Protein AF-A0A7C5A2R0-F1 (afdb_monomer_lite)

pLDDT: mean 75.18, std 22.41, range [26.39, 98.88]

Radius of gyration: 30.84 Å; chains: 1; bounding box: 104×94×60 Å

Structure (mmCIF, N/CA/C/O backbone):
data_AF-A0A7C5A2R0-F1
#
_entry.id   AF-A0A7C5A2R0-F1
#
loop_
_atom_site.group_PDB
_atom_site.id
_atom_site.type_symbol
_atom_site.label_atom_id
_atom_site.label_alt_id
_atom_site.label_comp_id
_atom_site.label_asym_id
_atom_site.label_entity_id
_atom_site.label_seq_id
_atom_site.pdbx_PDB_ins_code
_atom_site.Cartn_x
_atom_site.Cartn_y
_atom_site.Cartn_z
_atom_site.occupancy
_atom_site.B_iso_or_equiv
_atom_site.auth_seq_id
_atom_site.auth_comp_id
_atom_site.auth_asym_id
_atom_site.auth_atom_id
_atom_site.pdbx_PDB_model_num
ATOM 1 N N . MET A 1 1 ? 60.603 33.915 17.787 1.00 39.22 1 MET A N 1
ATOM 2 C CA . MET A 1 1 ? 59.992 34.072 16.448 1.00 39.22 1 MET A CA 1
ATOM 3 C C . MET A 1 1 ? 58.677 33.288 16.448 1.00 39.22 1 MET A C 1
ATOM 5 O O . MET A 1 1 ? 58.732 32.096 16.683 1.00 39.22 1 MET A O 1
ATOM 9 N N . THR A 1 2 ? 57.494 33.911 16.566 1.00 34.97 2 THR A N 1
ATOM 10 C CA . THR A 1 2 ? 56.668 34.499 15.471 1.00 34.97 2 THR A CA 1
ATOM 11 C C . THR A 1 2 ? 56.291 33.473 14.388 1.00 34.97 2 THR A C 1
ATOM 13 O O . THR A 1 2 ? 57.200 32.934 13.777 1.00 34.97 2 THR A O 1
ATOM 16 N N . ARG A 1 3 ? 55.015 33.199 14.054 1.00 33.19 3 ARG A N 1
ATOM 17 C CA . ARG A 1 3 ? 53.725 33.874 14.359 1.00 33.19 3 ARG A CA 1
ATOM 18 C C . ARG A 1 3 ? 52.547 32.871 14.340 1.00 33.19 3 ARG A C 1
ATOM 20 O O . ARG A 1 3 ? 52.558 31.932 13.556 1.00 33.19 3 ARG A O 1
ATOM 27 N N . HIS A 1 4 ? 51.494 33.143 15.119 1.00 40.38 4 HIS A N 1
ATOM 28 C CA . HIS A 1 4 ? 50.151 32.576 14.900 1.00 40.38 4 HIS A CA 1
ATOM 29 C C . HIS A 1 4 ? 49.466 33.206 13.677 1.00 40.38 4 HIS A C 1
ATOM 31 O O . HIS A 1 4 ? 49.729 34.372 13.379 1.00 40.38 4 HIS A O 1
ATOM 37 N N . LEU A 1 5 ? 48.453 32.531 13.116 1.00 34.12 5 LEU A N 1
ATOM 38 C CA . LEU A 1 5 ? 47.304 33.221 12.519 1.00 34.12 5 LEU A CA 1
ATOM 39 C C . LEU A 1 5 ? 45.989 32.451 12.761 1.00 34.12 5 LEU A C 1
ATOM 41 O O . LEU A 1 5 ? 45.818 31.326 12.307 1.00 34.12 5 LEU A O 1
ATOM 45 N N . LYS A 1 6 ? 45.057 33.083 13.486 1.00 36.78 6 LYS A N 1
ATOM 46 C CA . LYS A 1 6 ? 43.624 32.744 13.497 1.00 36.78 6 LYS A CA 1
ATOM 47 C C . LYS A 1 6 ? 42.928 33.729 12.561 1.00 36.78 6 LYS A C 1
ATOM 49 O O . LYS A 1 6 ? 43.135 34.931 12.726 1.00 36.78 6 LYS A O 1
ATOM 54 N N . THR A 1 7 ? 42.064 33.268 11.663 1.00 34.50 7 THR A N 1
ATOM 55 C CA . THR A 1 7 ? 41.278 34.170 10.804 1.00 34.50 7 THR A CA 1
ATOM 56 C C . THR A 1 7 ? 39.898 34.410 11.417 1.00 34.50 7 THR A C 1
ATOM 58 O O . THR A 1 7 ? 39.175 33.468 11.732 1.00 34.50 7 THR A O 1
ATOM 61 N N . ARG A 1 8 ? 39.545 35.685 11.620 1.00 37.72 8 ARG A N 1
ATOM 62 C CA . ARG A 1 8 ? 38.220 36.148 12.064 1.00 37.72 8 ARG A CA 1
ATOM 63 C C . ARG A 1 8 ? 37.485 36.832 10.907 1.00 37.72 8 ARG A C 1
ATOM 65 O O . ARG A 1 8 ? 38.121 37.344 9.992 1.00 37.72 8 ARG A O 1
ATOM 72 N N . TYR A 1 9 ? 36.158 36.889 11.035 1.00 37.28 9 TYR A N 1
ATOM 73 C CA . TYR A 1 9 ? 35.222 37.787 10.346 1.00 37.28 9 TYR A CA 1
ATOM 74 C C . TYR A 1 9 ? 35.809 39.112 9.833 1.00 37.28 9 TYR A C 1
ATOM 76 O O . TYR A 1 9 ? 36.487 39.816 10.585 1.00 37.28 9 TYR A O 1
ATOM 84 N N . ARG A 1 10 ? 35.346 39.550 8.652 1.00 35.91 10 ARG A N 1
ATOM 85 C CA . ARG A 1 10 ? 35.107 40.975 8.373 1.00 35.91 10 ARG A CA 1
ATOM 86 C C . ARG A 1 10 ? 33.930 41.196 7.418 1.00 35.91 10 ARG A C 1
ATOM 88 O O . ARG A 1 10 ? 33.820 40.553 6.384 1.00 35.91 10 ARG A O 1
ATOM 95 N N . LEU A 1 11 ? 33.073 42.125 7.829 1.00 33.28 11 LEU A N 1
ATOM 96 C CA . LEU A 1 11 ? 31.943 42.708 7.106 1.00 33.28 11 LEU A CA 1
ATOM 97 C C . LEU A 1 11 ? 32.454 43.877 6.239 1.00 33.28 11 LEU A C 1
ATOM 99 O O . LEU A 1 11 ? 33.345 44.585 6.708 1.00 33.28 11 LEU A O 1
ATOM 103 N N . LEU A 1 12 ? 31.876 44.150 5.062 1.00 31.83 12 LEU A N 1
ATOM 104 C CA . LEU A 1 12 ? 31.982 45.474 4.420 1.00 31.83 12 LEU A CA 1
ATOM 105 C C . LEU A 1 12 ? 30.809 45.745 3.450 1.00 31.83 12 LEU A C 1
ATOM 107 O O . LEU A 1 12 ? 30.406 44.850 2.713 1.00 31.83 12 LEU A O 1
ATOM 111 N N . LEU A 1 13 ? 30.263 46.970 3.475 1.00 33.62 13 LEU A N 1
ATOM 112 C CA . LEU A 1 13 ? 29.091 47.427 2.702 1.00 33.62 13 LEU A CA 1
ATOM 113 C C . LEU A 1 13 ? 29.480 48.228 1.442 1.00 33.62 13 LEU A C 1
ATOM 115 O O . LEU A 1 13 ? 30.379 49.052 1.558 1.00 33.62 13 LEU A O 1
ATOM 119 N N . TRP A 1 14 ? 28.713 48.095 0.342 1.00 28.38 14 TRP A N 1
ATOM 120 C CA . TRP A 1 14 ? 28.470 49.052 -0.777 1.00 28.38 14 TRP A CA 1
ATOM 121 C C . TRP A 1 14 ? 27.191 48.593 -1.540 1.00 28.38 14 TRP A C 1
ATOM 123 O O . TRP A 1 14 ? 26.971 47.387 -1.593 1.00 28.38 14 TRP A O 1
ATOM 133 N N . LEU A 1 15 ? 26.344 49.398 -2.213 1.00 30.19 15 LEU A N 1
ATOM 134 C CA . LEU A 1 15 ? 25.789 50.751 -1.969 1.00 30.19 15 LEU A CA 1
ATOM 135 C C . LEU A 1 15 ? 24.528 50.969 -2.870 1.00 30.19 15 LEU A C 1
ATOM 137 O O . LEU A 1 15 ? 24.607 50.656 -4.051 1.00 30.19 15 LEU A O 1
ATOM 141 N N . LEU A 1 16 ? 23.469 51.637 -2.358 1.00 29.27 16 LEU A N 1
ATOM 142 C CA . LEU A 1 16 ? 22.393 52.370 -3.104 1.00 29.27 16 LEU A CA 1
ATOM 143 C C . LEU A 1 16 ? 21.435 51.582 -4.059 1.00 29.27 16 LEU A C 1
ATOM 145 O O . LEU A 1 16 ? 21.728 50.438 -4.395 1.00 29.27 16 LEU A O 1
ATOM 149 N N . PRO A 1 17 ? 20.293 52.167 -4.528 1.00 41.72 17 PRO A N 1
ATOM 150 C CA . PRO A 1 17 ? 19.716 53.495 -4.237 1.00 41.72 17 PRO A CA 1
ATOM 151 C C . PRO A 1 17 ? 18.272 53.517 -3.667 1.00 41.72 17 PRO A C 1
ATOM 153 O O . PRO A 1 17 ? 17.522 52.547 -3.733 1.00 41.72 17 PRO A O 1
ATOM 156 N N . LEU A 1 18 ? 17.864 54.692 -3.162 1.00 35.94 18 LEU A N 1
ATOM 157 C CA . LEU A 1 18 ? 16.460 55.060 -2.910 1.00 35.94 18 LEU A CA 1
ATOM 158 C C . LEU A 1 18 ? 15.667 55.164 -4.225 1.00 35.94 18 LEU A C 1
ATOM 160 O O . LEU A 1 18 ? 16.179 55.712 -5.201 1.00 35.94 18 LEU A O 1
ATOM 164 N N . LEU A 1 19 ? 14.375 54.816 -4.192 1.00 33.78 19 LEU A N 1
ATOM 165 C CA . LEU A 1 19 ? 13.385 55.371 -5.119 1.00 33.78 19 LEU A CA 1
ATOM 166 C C . LEU A 1 19 ? 12.222 55.988 -4.332 1.00 33.78 19 LEU A C 1
ATOM 168 O O . LEU A 1 19 ? 11.550 55.309 -3.559 1.00 33.78 19 LEU A O 1
ATOM 172 N N . LEU A 1 20 ? 12.002 57.286 -4.530 1.00 32.75 20 LEU A N 1
ATOM 173 C CA . LEU A 1 20 ? 10.869 58.019 -3.975 1.00 32.75 20 LEU A CA 1
ATOM 174 C C . LEU A 1 20 ? 9.700 57.913 -4.965 1.00 32.75 20 LEU A C 1
ATOM 176 O O . LEU A 1 20 ? 9.839 58.345 -6.107 1.00 32.75 20 LEU A O 1
ATOM 180 N N . VAL A 1 21 ? 8.549 57.388 -4.542 1.00 36.12 21 VAL A N 1
ATOM 181 C CA . VAL A 1 21 ? 7.298 57.496 -5.312 1.00 36.12 21 VAL A CA 1
ATOM 182 C C . VAL A 1 21 ? 6.286 58.250 -4.467 1.00 36.12 21 VAL A C 1
ATOM 184 O O . VAL A 1 21 ? 5.676 57.700 -3.554 1.00 36.12 21 VAL A O 1
ATOM 187 N N . ALA A 1 22 ? 6.127 59.535 -4.772 1.00 35.28 22 ALA A N 1
ATOM 188 C CA . ALA A 1 22 ? 5.006 60.316 -4.282 1.00 35.28 22 ALA A CA 1
ATOM 189 C C . ALA A 1 22 ? 3.782 60.008 -5.153 1.00 35.28 22 ALA A C 1
ATOM 191 O O . ALA A 1 22 ? 3.836 60.199 -6.367 1.00 35.28 22 ALA A O 1
ATOM 192 N N . LEU A 1 23 ? 2.675 59.582 -4.540 1.00 35.38 23 LEU A N 1
ATOM 193 C CA . LEU A 1 23 ? 1.364 59.630 -5.184 1.00 35.38 23 LEU A CA 1
ATOM 194 C C . LEU A 1 23 ? 0.396 60.434 -4.314 1.00 35.38 23 LEU A C 1
ATOM 196 O O . LEU A 1 23 ? 0.267 60.214 -3.112 1.00 35.38 23 LEU A O 1
ATOM 200 N N . THR A 1 24 ? -0.221 61.428 -4.939 1.00 35.31 24 THR A N 1
ATOM 201 C CA . THR A 1 24 ? -0.986 62.499 -4.301 1.00 35.31 24 THR A CA 1
ATOM 202 C C . THR A 1 24 ? -2.365 62.037 -3.841 1.00 35.31 24 THR A C 1
ATOM 204 O O . THR A 1 24 ? -3.142 61.522 -4.645 1.00 35.31 24 THR A O 1
ATOM 207 N N . TYR A 1 25 ? -2.719 62.319 -2.586 1.00 33.91 25 TYR A N 1
ATOM 208 C CA . TYR A 1 25 ? -4.115 62.281 -2.142 1.00 33.91 25 TYR A CA 1
ATOM 209 C C . TYR A 1 25 ? -4.875 63.479 -2.729 1.00 33.91 25 TYR A C 1
ATOM 211 O O . TYR A 1 25 ? -4.627 64.620 -2.342 1.00 33.91 25 TYR A O 1
ATOM 219 N N . SER A 1 26 ? -5.836 63.221 -3.617 1.00 36.09 26 SER A N 1
ATOM 220 C CA . SER A 1 26 ? -6.868 64.207 -3.956 1.00 36.09 26 SER A CA 1
ATOM 221 C C . SER A 1 26 ? -7.970 64.158 -2.903 1.00 36.09 26 SER A C 1
ATOM 223 O O . SER A 1 26 ? -8.713 63.181 -2.816 1.00 36.09 26 SER A O 1
ATOM 225 N N . ILE A 1 27 ? -8.085 65.220 -2.107 1.00 40.22 27 ILE A N 1
ATOM 226 C CA . ILE A 1 27 ? -9.189 65.400 -1.161 1.00 40.22 27 ILE A CA 1
ATOM 227 C C . ILE A 1 27 ? -10.404 65.898 -1.951 1.00 40.22 27 ILE A C 1
ATOM 229 O O . ILE A 1 27 ? -10.399 67.019 -2.458 1.00 40.22 27 ILE A O 1
ATOM 233 N N . ALA A 1 28 ? -11.446 65.073 -2.060 1.00 38.81 28 ALA A N 1
ATOM 234 C CA . ALA A 1 28 ? -12.736 65.518 -2.578 1.00 38.81 28 ALA A CA 1
ATOM 235 C C . ALA A 1 28 ? -13.464 66.357 -1.513 1.00 38.81 28 ALA A C 1
ATOM 237 O O . ALA A 1 28 ? -13.500 65.988 -0.338 1.00 38.81 28 ALA A O 1
ATOM 238 N N . ALA A 1 29 ? -14.030 67.494 -1.921 1.00 45.97 29 ALA A N 1
ATOM 239 C CA . ALA A 1 29 ? -14.736 68.406 -1.024 1.00 45.97 29 ALA A CA 1
ATOM 240 C C . ALA A 1 29 ? -16.047 67.791 -0.479 1.00 45.97 29 ALA A C 1
ATOM 242 O O . ALA A 1 29 ? -16.683 66.995 -1.176 1.00 45.97 29 ALA A O 1
ATOM 243 N N . PRO A 1 30 ? -16.490 68.167 0.736 1.00 41.41 30 PRO A N 1
ATOM 244 C CA . PRO A 1 30 ? -17.748 67.681 1.291 1.00 41.41 30 PRO A CA 1
ATOM 245 C C . PRO A 1 30 ? -18.949 68.267 0.534 1.00 41.41 30 PRO A C 1
ATOM 247 O O . PRO A 1 30 ? -19.160 69.480 0.518 1.00 41.41 30 PRO A O 1
ATOM 250 N N . SER A 1 31 ? -19.773 67.398 -0.050 1.00 41.62 31 SER A N 1
ATOM 251 C CA . SER A 1 31 ? -21.090 67.778 -0.572 1.00 41.62 31 SER A CA 1
ATOM 252 C C . SER A 1 31 ? -22.057 68.076 0.577 1.00 41.62 31 SER A C 1
ATOM 254 O O . SER A 1 31 ? -22.080 67.368 1.583 1.00 41.62 31 SER A O 1
ATOM 256 N N . ALA A 1 32 ? -22.867 69.126 0.422 1.00 40.84 32 ALA A N 1
ATOM 257 C CA . ALA A 1 32 ? -23.765 69.615 1.465 1.00 40.84 32 ALA A CA 1
ATOM 258 C C . ALA A 1 32 ? -24.794 68.562 1.922 1.00 40.84 32 ALA A C 1
ATOM 260 O O . ALA A 1 32 ? -25.441 67.911 1.096 1.00 40.84 32 ALA A O 1
ATOM 261 N N . LEU A 1 33 ? -25.000 68.446 3.240 1.00 40.12 33 LEU A N 1
ATOM 262 C CA . LEU A 1 33 ? -26.077 67.628 3.797 1.00 40.12 33 LEU A CA 1
ATOM 263 C C . LEU A 1 33 ? -27.442 68.207 3.398 1.00 40.12 33 LEU A C 1
ATOM 265 O O . LEU A 1 33 ? -27.750 69.361 3.697 1.00 40.12 33 LEU A O 1
ATOM 269 N N . ARG A 1 34 ? -28.301 67.372 2.807 1.00 45.94 34 ARG A N 1
ATOM 270 C CA . ARG A 1 34 ? -29.751 67.596 2.837 1.00 45.94 34 ARG A CA 1
ATOM 271 C C . ARG A 1 34 ? -30.285 67.160 4.197 1.00 45.94 34 ARG A C 1
ATOM 273 O O . ARG A 1 34 ? -29.994 66.053 4.641 1.00 45.94 34 ARG A O 1
ATOM 280 N N . ALA A 1 35 ? -31.095 68.007 4.826 1.00 41.88 35 ALA A N 1
ATOM 281 C CA . ALA A 1 35 ? -31.849 67.622 6.010 1.00 41.88 35 ALA A CA 1
ATOM 282 C C . ALA A 1 35 ? -32.893 66.559 5.631 1.00 41.88 35 ALA A C 1
ATOM 284 O O . ALA A 1 35 ? -33.747 66.802 4.777 1.00 41.88 35 ALA A O 1
ATOM 285 N N . VAL A 1 36 ? -32.813 65.390 6.265 1.00 44.34 36 VAL A N 1
ATOM 286 C CA . VAL A 1 36 ? -33.837 64.343 6.195 1.00 44.34 36 VAL A CA 1
ATOM 287 C C . VAL A 1 36 ? -34.682 64.459 7.458 1.00 44.34 36 VAL A C 1
ATOM 289 O O . VAL A 1 36 ? -34.150 64.451 8.567 1.00 44.34 36 VAL A O 1
ATOM 292 N N . THR A 1 37 ? -35.993 64.615 7.294 1.00 47.25 37 THR A N 1
ATOM 293 C CA . THR A 1 37 ? -36.958 64.598 8.400 1.00 47.25 37 THR A CA 1
ATOM 294 C C . THR A 1 37 ? -36.972 63.221 9.067 1.00 47.25 37 THR A C 1
ATOM 296 O O . THR A 1 37 ? -36.993 62.228 8.339 1.00 47.25 37 THR A O 1
ATOM 299 N N . PRO A 1 38 ? -36.988 63.127 10.410 1.00 44.47 38 PRO A N 1
ATOM 300 C CA . PRO A 1 38 ? -37.016 61.839 11.091 1.00 44.47 38 PRO A CA 1
ATOM 301 C C . PRO A 1 38 ? -38.333 61.102 10.819 1.00 44.47 38 PRO A C 1
ATOM 303 O O . PRO A 1 38 ? -39.421 61.641 11.021 1.00 44.47 38 PRO A O 1
ATOM 306 N N . GLU A 1 39 ? -38.205 59.861 10.365 1.00 49.78 39 GLU A N 1
ATOM 307 C CA . GLU A 1 39 ? -39.294 58.896 10.224 1.00 49.78 39 GLU A CA 1
ATOM 308 C C . GLU A 1 39 ? -39.761 58.440 11.625 1.00 49.78 39 GLU A C 1
ATOM 310 O O . GLU A 1 39 ? -38.919 58.288 12.519 1.00 49.78 39 GLU A O 1
ATOM 315 N N . PRO A 1 40 ? -41.074 58.266 11.878 1.00 49.81 40 PRO A N 1
ATOM 316 C CA . PRO A 1 40 ? -41.556 57.819 13.182 1.00 49.81 40 PRO A CA 1
ATOM 317 C C . PRO A 1 40 ? -41.071 56.397 13.489 1.00 49.81 40 PRO A C 1
ATOM 319 O O . PRO A 1 40 ? -41.020 55.538 12.611 1.00 49.81 40 PRO A O 1
ATOM 322 N N . ALA A 1 41 ? -40.718 56.147 14.752 1.00 46.75 41 ALA A N 1
ATOM 323 C CA . ALA A 1 41 ? -40.194 54.854 15.178 1.00 46.75 41 ALA A CA 1
ATOM 324 C C . ALA A 1 41 ? -41.223 53.722 14.956 1.00 46.75 41 ALA A C 1
ATOM 326 O O . ALA A 1 41 ? -42.395 53.908 15.297 1.00 46.75 41 ALA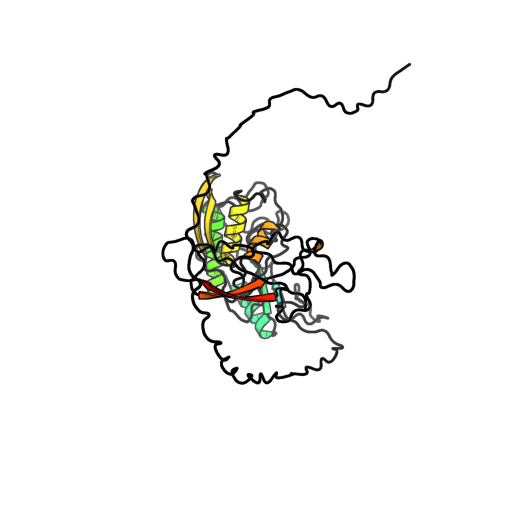 A O 1
ATOM 327 N N . PRO A 1 42 ? -40.811 52.551 14.431 1.00 44.62 42 PRO A N 1
ATOM 328 C CA . PRO A 1 42 ? -41.699 51.403 14.299 1.00 44.62 42 PRO A CA 1
ATOM 329 C C . PRO A 1 42 ? -42.118 50.875 15.678 1.00 44.62 42 PRO A C 1
ATOM 331 O O . PRO A 1 42 ? -41.327 50.879 16.624 1.00 44.62 42 PRO A O 1
ATOM 334 N N . GLU A 1 43 ? -43.366 50.413 15.780 1.00 54.06 43 GLU A N 1
ATOM 335 C CA . GLU A 1 43 ? -43.936 49.880 17.020 1.00 54.06 43 GLU A CA 1
ATOM 336 C C . GLU A 1 43 ? -43.133 48.698 17.580 1.00 54.06 43 GLU A C 1
ATOM 338 O O . GLU A 1 43 ? -42.574 47.874 16.850 1.00 54.06 43 GLU A O 1
ATOM 343 N N . THR A 1 44 ? -43.108 48.601 18.910 1.00 44.28 44 THR A N 1
ATOM 344 C CA . THR A 1 44 ? -42.398 47.555 19.646 1.00 44.28 44 THR A CA 1
ATOM 345 C C . THR A 1 44 ? -42.998 46.180 19.348 1.00 44.28 44 THR A C 1
ATOM 347 O O . THR A 1 44 ? -44.005 45.792 19.941 1.00 44.28 44 THR A O 1
ATOM 350 N N . ALA A 1 45 ? -42.364 45.421 18.454 1.00 44.88 45 ALA A N 1
ATOM 351 C CA . ALA A 1 45 ? -42.758 44.048 18.165 1.00 44.88 45 ALA A CA 1
ATOM 352 C C . ALA A 1 45 ? -42.700 43.189 19.441 1.00 44.88 45 ALA A C 1
ATOM 354 O O . ALA A 1 45 ? -41.651 43.060 20.078 1.00 44.88 45 ALA A O 1
ATOM 355 N N . THR A 1 46 ? -43.829 42.587 19.812 1.00 46.91 46 THR A N 1
ATOM 356 C CA . THR A 1 46 ? -43.899 41.620 20.910 1.00 46.91 46 THR A CA 1
ATOM 357 C C . THR A 1 46 ? -43.095 40.363 20.557 1.00 46.91 46 THR A C 1
ATOM 359 O O . THR A 1 46 ? -43.207 39.860 19.436 1.00 46.91 46 THR A O 1
ATOM 362 N N . PRO A 1 47 ? -42.282 39.821 21.483 1.00 44.84 47 PRO A N 1
ATOM 363 C CA . PRO A 1 47 ? -41.521 38.610 21.213 1.00 44.84 47 PRO A CA 1
ATOM 364 C C . PRO A 1 47 ? -42.464 37.415 21.029 1.00 44.84 47 PRO A C 1
ATOM 366 O O . PRO A 1 47 ? -43.364 37.184 21.839 1.00 44.84 47 PRO A O 1
ATOM 369 N N . LEU A 1 48 ? -42.234 36.640 19.966 1.00 41.31 48 LEU A N 1
ATOM 370 C CA . LEU A 1 48 ? -42.898 35.354 19.756 1.00 41.31 48 LEU A CA 1
ATOM 371 C C . LEU A 1 48 ? -42.586 34.400 20.925 1.00 41.31 48 LEU A C 1
ATOM 373 O O . LEU A 1 48 ? -41.454 34.402 21.418 1.00 41.31 48 LEU A O 1
ATOM 377 N N . PRO A 1 49 ? -43.548 33.569 21.367 1.00 45.78 49 PRO A N 1
ATOM 378 C CA . PRO A 1 49 ? -43.307 32.608 22.434 1.00 45.78 49 PRO A CA 1
ATOM 379 C C . PRO A 1 49 ? -42.253 31.580 22.005 1.00 45.78 49 PRO A C 1
ATOM 381 O O . PRO A 1 49 ? -42.315 31.031 20.903 1.00 45.78 49 PRO A O 1
ATOM 384 N N . SER A 1 50 ? -41.298 31.306 22.894 1.00 50.06 50 SER A N 1
ATOM 385 C CA . SER A 1 50 ? -40.271 30.286 22.678 1.00 50.06 50 SER A CA 1
ATOM 386 C C . SER A 1 50 ? -40.902 28.911 22.417 1.00 50.06 50 SER A C 1
ATOM 388 O O . SER A 1 50 ? -41.874 28.558 23.093 1.00 50.06 50 SER A O 1
ATOM 390 N N . PRO A 1 51 ? -40.349 28.095 21.499 1.00 45.75 51 PRO A N 1
ATOM 391 C CA . PRO A 1 51 ? -40.783 26.711 21.357 1.00 45.75 51 PRO A CA 1
ATOM 392 C C . PRO A 1 51 ? -40.535 25.939 22.667 1.00 45.75 51 PRO A C 1
ATOM 394 O O . PRO A 1 51 ? -39.570 26.240 23.378 1.00 45.75 51 PRO A O 1
ATOM 397 N N . PRO A 1 52 ? -41.384 24.950 23.008 1.00 46.94 52 PRO A N 1
ATOM 398 C CA . PRO A 1 52 ? -41.189 24.142 24.205 1.00 46.94 52 PRO A CA 1
ATOM 399 C C . PRO A 1 52 ? -39.838 23.424 24.142 1.00 46.94 52 PRO A C 1
ATOM 401 O O . PRO A 1 52 ? -39.455 22.893 23.098 1.00 46.94 52 PRO A O 1
ATOM 404 N N . ALA A 1 53 ? -39.117 23.421 25.264 1.00 47.09 53 ALA A N 1
ATOM 405 C CA . ALA A 1 53 ? -37.803 22.802 25.355 1.00 47.09 53 ALA A CA 1
ATOM 406 C C . ALA A 1 53 ? -37.883 21.314 24.984 1.00 47.09 53 ALA A C 1
ATOM 408 O O . ALA A 1 53 ? -38.666 20.560 25.567 1.00 47.09 53 ALA A O 1
ATOM 409 N N . ALA A 1 54 ? -37.060 20.893 24.022 1.00 44.84 54 ALA A N 1
ATOM 410 C CA . ALA A 1 54 ? -36.906 19.485 23.700 1.00 44.84 54 ALA A CA 1
ATOM 411 C C . ALA A 1 54 ? -36.288 18.772 24.909 1.00 44.84 54 ALA A C 1
ATOM 413 O O . ALA A 1 54 ? -35.168 19.081 25.317 1.00 44.84 54 ALA A O 1
ATOM 414 N N . VAL A 1 55 ? -37.024 17.824 25.487 1.00 41.75 55 VAL A N 1
ATOM 415 C CA . VAL A 1 55 ? -36.494 16.944 26.529 1.00 41.75 55 VAL A CA 1
ATOM 416 C C . VAL A 1 55 ? -35.632 15.890 25.840 1.00 41.75 55 VAL A C 1
ATOM 418 O O . VAL A 1 55 ? -36.126 14.837 25.443 1.00 41.75 55 VAL A O 1
ATOM 421 N N . GLU A 1 56 ? -34.341 16.181 25.674 1.00 48.81 56 GLU A N 1
ATOM 422 C CA . GLU A 1 56 ? -33.358 15.139 25.383 1.00 48.81 56 GLU A CA 1
ATOM 423 C C . GLU A 1 56 ? -33.257 14.221 26.604 1.00 48.81 56 GLU A C 1
ATOM 425 O O . GLU A 1 56 ? -32.640 14.550 27.618 1.00 48.81 56 GLU A O 1
ATOM 430 N N . THR A 1 57 ? -33.877 13.045 26.513 1.00 39.12 57 THR A N 1
ATOM 431 C CA . THR A 1 57 ? -33.626 11.934 27.430 1.00 39.12 57 THR A CA 1
ATOM 432 C C . THR A 1 57 ? -32.213 11.408 27.200 1.00 39.12 57 THR A C 1
ATOM 434 O O . THR A 1 57 ? -31.995 10.447 26.461 1.00 39.12 57 THR A O 1
ATOM 437 N N . ALA A 1 58 ? -31.241 12.048 27.852 1.00 41.94 58 ALA A N 1
ATOM 438 C CA . ALA A 1 58 ? -29.886 11.537 27.964 1.00 41.94 58 ALA A CA 1
ATOM 439 C C . ALA A 1 58 ? -29.929 10.141 28.609 1.00 41.94 58 ALA A C 1
ATOM 441 O O . ALA A 1 58 ? -30.224 9.985 29.795 1.00 41.94 58 ALA A O 1
ATOM 442 N N . LEU A 1 59 ? -29.668 9.116 27.798 1.00 34.66 59 LEU A N 1
ATOM 443 C CA . LEU A 1 59 ? -29.516 7.731 28.234 1.00 34.66 59 LEU A CA 1
ATOM 444 C C . LEU A 1 59 ? -28.157 7.596 28.928 1.00 34.66 59 LEU A C 1
ATOM 446 O O . LEU A 1 59 ? -27.165 7.192 28.318 1.00 34.66 59 LEU A O 1
ATOM 450 N N . ASP A 1 60 ? -28.125 7.995 30.200 1.00 37.94 60 ASP A N 1
ATOM 451 C CA . ASP A 1 60 ? -26.923 8.037 31.031 1.00 37.94 60 ASP A CA 1
ATOM 452 C C . ASP A 1 60 ? -26.463 6.604 31.354 1.00 37.94 60 ASP A C 1
ATOM 454 O O . ASP A 1 60 ? -26.819 5.978 32.355 1.00 37.94 60 ASP A O 1
ATOM 458 N N . THR A 1 61 ? -25.741 6.024 30.396 1.00 33.94 61 THR A N 1
ATOM 459 C CA . THR A 1 61 ? -25.348 4.617 30.398 1.00 33.94 61 THR A CA 1
ATOM 460 C C . THR A 1 61 ? -24.099 4.467 31.256 1.00 33.94 61 THR A C 1
ATOM 462 O O . THR A 1 61 ? -22.974 4.493 30.757 1.00 33.94 61 THR A O 1
ATOM 465 N N . MET A 1 62 ? -24.307 4.322 32.565 1.00 33.75 62 MET A N 1
ATOM 466 C CA . MET A 1 62 ? -23.247 4.090 33.547 1.00 33.75 62 MET A CA 1
ATOM 467 C C . MET A 1 62 ? -22.544 2.747 33.296 1.00 33.75 62 MET A C 1
ATOM 469 O O . MET A 1 62 ? -22.942 1.701 33.810 1.00 33.75 62 MET A O 1
ATOM 473 N N . ALA A 1 63 ? -21.481 2.779 32.493 1.00 33.44 63 ALA A N 1
ATOM 474 C CA . ALA A 1 63 ? -20.616 1.637 32.236 1.00 33.44 63 ALA A CA 1
ATOM 475 C C . ALA A 1 63 ? -19.588 1.478 33.369 1.00 33.44 63 ALA A C 1
ATOM 477 O O . ALA A 1 63 ? -18.595 2.204 33.438 1.00 33.44 63 ALA A O 1
ATOM 478 N N . THR A 1 64 ? -19.811 0.508 34.255 1.00 36.09 64 THR A N 1
ATOM 479 C CA . THR A 1 64 ? -18.835 0.131 35.286 1.00 36.09 64 THR A CA 1
ATOM 480 C C . THR A 1 64 ? -17.744 -0.742 34.670 1.00 36.09 64 THR A C 1
ATOM 482 O O . THR A 1 64 ? -17.975 -1.911 34.365 1.00 36.09 64 THR A O 1
ATOM 485 N N . PHE A 1 65 ? -16.545 -0.188 34.499 1.00 49.38 65 PHE A N 1
ATOM 486 C CA . PHE A 1 65 ? -15.379 -0.947 34.045 1.00 49.38 65 PHE A CA 1
ATOM 487 C C . PHE A 1 65 ? -14.780 -1.750 35.206 1.00 49.38 65 PHE A C 1
ATOM 489 O O . PHE A 1 65 ? -14.425 -1.182 36.239 1.00 49.38 65 PHE A O 1
ATOM 496 N N . VAL A 1 66 ? -14.644 -3.063 35.025 1.00 53.34 66 VAL A N 1
ATOM 497 C CA . VAL A 1 66 ? -13.937 -3.949 35.961 1.00 53.34 66 VAL A CA 1
ATOM 498 C C . VAL A 1 66 ? -12.488 -4.107 35.475 1.00 53.34 66 VAL A C 1
ATOM 500 O O . VAL A 1 66 ? -12.294 -4.316 34.275 1.00 53.34 66 VAL A O 1
ATOM 503 N N . PRO A 1 67 ? -11.467 -3.995 36.348 1.00 55.38 67 PRO A N 1
ATOM 504 C CA . PRO A 1 67 ? -10.090 -4.324 35.987 1.00 55.38 67 PRO A CA 1
ATOM 505 C C . PRO A 1 67 ? -9.966 -5.765 35.474 1.00 55.38 67 PRO A C 1
ATOM 507 O O . PRO A 1 67 ? -10.644 -6.662 35.969 1.00 55.38 67 PRO A O 1
ATOM 510 N N . LEU A 1 68 ? -9.088 -5.983 34.494 1.00 65.62 68 LEU A N 1
ATOM 511 C CA . LEU A 1 68 ? -8.706 -7.319 34.041 1.00 65.62 68 LEU A CA 1
ATOM 512 C C . LEU A 1 68 ? -7.382 -7.713 34.698 1.00 65.62 68 LEU A C 1
ATOM 514 O O . LEU A 1 68 ? -6.405 -6.972 34.590 1.00 65.62 68 LEU A O 1
ATOM 518 N N . ASP A 1 69 ? -7.350 -8.899 35.301 1.00 80.44 69 ASP A N 1
ATOM 519 C CA . ASP A 1 69 ? -6.129 -9.537 35.815 1.00 80.44 69 ASP A CA 1
ATOM 520 C C . ASP A 1 69 ? -5.402 -10.379 34.736 1.00 80.44 69 ASP A C 1
ATOM 522 O O . ASP A 1 69 ? -4.412 -11.048 35.026 1.00 80.44 69 ASP A O 1
ATOM 526 N N . ASP A 1 70 ? -5.888 -10.347 33.488 1.00 77.69 70 ASP A N 1
ATOM 527 C CA . ASP A 1 70 ? -5.398 -11.125 32.339 1.00 77.69 70 ASP A CA 1
ATOM 528 C C . ASP A 1 70 ? -5.255 -10.241 31.078 1.00 77.69 70 ASP A C 1
ATOM 530 O O . ASP A 1 70 ? -5.764 -9.117 31.004 1.00 77.69 70 ASP A O 1
ATOM 534 N N . TYR A 1 71 ? -4.545 -10.735 30.064 1.00 79.06 71 TYR A N 1
ATOM 535 C CA . TYR A 1 71 ? -4.255 -10.012 28.831 1.00 79.06 71 TYR A CA 1
ATOM 536 C C . TYR A 1 71 ? -5.484 -9.872 27.922 1.00 79.06 71 TYR A C 1
ATOM 538 O O . TYR A 1 71 ? -6.075 -10.848 27.463 1.00 79.06 71 TYR A O 1
ATOM 546 N N . LEU A 1 72 ? -5.807 -8.630 27.551 1.00 75.00 72 LEU A N 1
ATOM 547 C CA . LEU A 1 72 ? -6.866 -8.346 26.586 1.00 75.00 72 LEU A CA 1
ATOM 548 C C . LEU A 1 72 ? -6.472 -8.777 25.162 1.00 75.00 72 LEU A C 1
ATOM 550 O O . LEU A 1 72 ? -5.532 -8.245 24.565 1.00 75.00 72 LEU A O 1
ATOM 554 N N . ALA A 1 73 ? -7.256 -9.684 24.583 1.00 74.69 73 ALA A N 1
ATOM 555 C CA . ALA A 1 73 ? -7.229 -9.985 23.157 1.00 74.69 73 ALA A CA 1
ATOM 556 C C . ALA A 1 73 ? -7.765 -8.788 22.344 1.00 74.69 73 ALA A C 1
ATOM 558 O O . ALA A 1 73 ? -8.884 -8.331 22.570 1.00 74.69 73 ALA A O 1
ATOM 559 N N . ASN A 1 74 ? -6.983 -8.286 21.383 1.00 73.00 74 ASN A N 1
ATOM 560 C CA . ASN A 1 74 ? -7.343 -7.126 20.558 1.00 73.00 74 ASN A CA 1
ATOM 561 C C . ASN A 1 74 ? -7.052 -7.410 19.067 1.00 73.00 74 ASN A C 1
ATOM 563 O O . ASN A 1 74 ? -5.957 -7.097 18.593 1.00 73.00 74 ASN A O 1
ATOM 567 N N . PRO A 1 75 ? -7.985 -8.039 18.326 1.00 74.00 75 PRO A N 1
ATOM 568 C CA . PRO A 1 75 ? -7.786 -8.390 16.920 1.00 74.00 75 PRO A CA 1
ATOM 569 C C . PRO A 1 75 ? -7.384 -7.187 16.054 1.00 74.00 75 PRO A C 1
ATOM 571 O O . PRO A 1 75 ? -7.932 -6.094 16.179 1.00 74.00 75 PRO A O 1
ATOM 574 N N . GLY A 1 76 ? -6.379 -7.373 15.196 1.00 75.38 76 GLY A N 1
ATOM 575 C CA . GLY A 1 76 ? -5.853 -6.352 14.285 1.00 75.38 76 GLY A CA 1
ATOM 576 C C . GLY A 1 76 ? -4.972 -5.263 14.915 1.00 75.38 76 GLY A C 1
ATOM 577 O O . GLY A 1 76 ? -4.258 -4.584 14.177 1.00 75.38 76 GLY A O 1
ATOM 578 N N . MET A 1 77 ? -4.963 -5.098 16.245 1.00 72.75 77 MET A N 1
ATOM 579 C CA . MET A 1 77 ? -4.204 -4.035 16.939 1.00 72.75 77 MET A CA 1
ATOM 580 C C . MET A 1 77 ? -3.379 -4.499 18.155 1.00 72.75 77 MET A C 1
ATOM 582 O O . MET A 1 77 ? -2.568 -3.728 18.664 1.00 72.75 77 MET A O 1
ATOM 586 N N . GLY A 1 78 ? -3.588 -5.723 18.640 1.00 79.62 78 GLY A N 1
ATOM 587 C CA . GLY A 1 78 ? -2.892 -6.320 19.781 1.00 79.62 78 GLY A CA 1
ATOM 588 C C . GLY A 1 78 ? -1.696 -7.183 19.380 1.00 79.62 78 GLY A C 1
ATOM 589 O O . GLY A 1 78 ? -1.010 -6.906 18.398 1.00 79.62 78 GLY A O 1
ATOM 590 N N . TRP A 1 79 ? -1.448 -8.237 20.159 1.00 84.88 79 TRP A N 1
ATOM 591 C CA . TRP A 1 79 ? -0.349 -9.180 19.941 1.00 84.88 79 TRP A CA 1
ATOM 592 C C . TRP A 1 79 ? -0.487 -9.937 18.615 1.00 84.88 79 TRP A C 1
ATOM 594 O O . TRP A 1 79 ? -1.589 -10.348 18.239 1.00 84.88 79 TRP A O 1
ATOM 604 N N . GLN A 1 80 ? 0.637 -10.120 17.913 1.00 88.62 80 GLN A N 1
ATOM 605 C CA . GLN A 1 80 ? 0.664 -10.706 16.572 1.00 88.62 80 GLN A CA 1
ATOM 606 C C . GLN A 1 80 ? 1.683 -11.841 16.460 1.00 88.62 80 GLN A C 1
ATOM 608 O O . GLN A 1 80 ? 2.871 -11.646 16.718 1.00 88.62 80 GLN A O 1
ATOM 613 N N . GLU A 1 81 ? 1.230 -12.996 15.978 1.00 89.06 81 GLU A N 1
ATOM 614 C CA . GLU A 1 81 ? 2.086 -14.146 15.692 1.00 89.06 81 GLU A CA 1
ATOM 615 C C . GLU A 1 81 ? 2.922 -13.863 14.431 1.00 89.06 81 GLU A C 1
ATOM 617 O O . GLU A 1 81 ? 2.412 -13.875 13.307 1.00 89.06 81 GLU A O 1
ATOM 622 N N . THR A 1 82 ? 4.225 -13.631 14.591 1.00 85.44 82 THR A N 1
ATOM 623 C CA . THR A 1 82 ? 5.167 -13.543 13.451 1.00 85.44 82 THR A CA 1
ATOM 624 C C . THR A 1 82 ? 5.883 -14.867 13.173 1.00 85.44 82 THR A C 1
ATOM 626 O O . THR A 1 82 ? 6.398 -15.076 12.073 1.00 85.44 82 THR A O 1
ATOM 629 N N . GLN A 1 83 ? 5.890 -15.770 14.155 1.00 81.19 83 GLN A N 1
ATOM 630 C CA . GLN A 1 83 ? 6.427 -17.128 14.108 1.00 81.19 83 GLN A CA 1
ATOM 631 C C . GLN A 1 83 ? 5.476 -18.021 14.910 1.00 81.19 83 GLN A C 1
ATOM 633 O O . GLN A 1 83 ? 5.048 -17.618 15.986 1.00 81.19 83 GLN A O 1
ATOM 638 N N . THR A 1 84 ? 5.140 -19.207 14.403 1.00 81.25 84 THR A N 1
ATOM 639 C CA . THR A 1 84 ? 4.249 -20.135 15.115 1.00 81.25 84 THR A CA 1
ATOM 640 C C . THR A 1 84 ? 4.930 -20.646 16.386 1.00 81.25 84 THR A C 1
ATOM 642 O O . THR A 1 84 ? 6.027 -21.199 16.305 1.00 81.25 84 THR A O 1
ATOM 645 N N . LEU A 1 85 ? 4.269 -20.499 17.535 1.00 80.12 85 LEU A N 1
ATOM 646 C CA . LEU A 1 85 ? 4.687 -21.045 18.828 1.00 80.12 85 LEU A CA 1
ATOM 647 C C . LEU A 1 85 ? 3.644 -22.059 19.314 1.00 80.12 85 LEU A C 1
ATOM 649 O O . LEU A 1 85 ? 2.448 -21.796 19.206 1.00 80.12 85 LEU A O 1
ATOM 653 N N . ASP A 1 86 ? 4.084 -23.184 19.884 1.00 80.94 86 ASP A N 1
ATOM 654 C CA . ASP A 1 86 ? 3.170 -24.232 20.374 1.00 80.94 86 ASP A CA 1
ATOM 655 C C . ASP A 1 86 ? 2.372 -23.795 21.616 1.00 80.94 86 ASP A C 1
ATOM 657 O O . ASP A 1 86 ? 1.235 -24.216 21.804 1.00 80.94 86 ASP A O 1
ATOM 661 N N . ASN A 1 87 ? 2.961 -22.930 22.452 1.00 83.69 87 ASN A N 1
ATOM 662 C CA . ASN A 1 87 ? 2.345 -22.357 23.652 1.00 83.69 87 ASN A CA 1
ATOM 663 C C . ASN A 1 87 ? 2.660 -20.846 23.731 1.00 83.69 87 ASN A C 1
ATOM 665 O O . ASN A 1 87 ? 3.644 -20.466 24.371 1.00 83.69 87 ASN A O 1
ATOM 669 N N . PRO A 1 88 ? 1.889 -19.972 23.058 1.00 84.00 88 PRO A N 1
ATOM 670 C CA . PRO A 1 88 ? 2.095 -18.528 23.129 1.00 84.00 88 PRO A CA 1
ATOM 671 C C . PRO A 1 88 ? 1.669 -17.978 24.498 1.00 84.00 88 PRO A C 1
ATOM 673 O O . PRO A 1 88 ? 0.576 -18.264 24.981 1.00 84.00 88 PRO A O 1
ATOM 676 N N . SER A 1 89 ? 2.507 -17.138 25.111 1.00 85.69 89 SER A N 1
ATOM 677 C CA . SER A 1 89 ? 2.214 -16.513 26.415 1.00 85.69 89 SER A CA 1
ATOM 678 C C . SER A 1 89 ? 1.241 -15.326 26.346 1.00 85.69 89 SER A C 1
ATOM 680 O O . SER A 1 89 ? 0.960 -14.713 27.371 1.00 85.69 89 SER A O 1
ATOM 682 N N . LEU A 1 90 ? 0.800 -14.939 25.146 1.00 87.44 90 LEU A N 1
ATOM 683 C CA . LEU A 1 90 ? 0.026 -13.726 24.872 1.00 87.44 90 LEU A CA 1
ATOM 684 C C . LEU A 1 90 ? -1.112 -14.044 23.881 1.00 87.44 90 LEU A C 1
ATOM 686 O O . LEU A 1 90 ? -0.943 -14.928 23.036 1.00 87.44 90 LEU A O 1
ATOM 690 N N . PRO A 1 91 ? -2.257 -13.333 23.928 1.00 85.94 91 PRO A N 1
ATOM 691 C CA . PRO A 1 91 ? -3.404 -13.593 23.054 1.00 85.94 91 PRO A CA 1
ATOM 692 C C . PRO A 1 91 ? -3.174 -13.078 21.619 1.00 85.94 91 PRO A C 1
ATOM 694 O O . PRO A 1 91 ? -3.699 -12.043 21.197 1.00 85.94 91 PRO A O 1
ATOM 697 N N . GLU A 1 92 ? -2.371 -13.823 20.858 1.00 88.94 92 GLU A N 1
ATOM 698 C CA . GLU A 1 92 ? -2.015 -13.566 19.458 1.00 88.94 92 GLU A CA 1
ATOM 699 C C . GLU A 1 92 ? -3.189 -13.844 18.501 1.00 88.94 92 GLU A C 1
ATOM 701 O O . GLU A 1 92 ? -3.290 -14.902 17.876 1.00 88.94 92 GLU A O 1
ATOM 706 N N . THR A 1 93 ? -4.091 -12.869 18.391 1.00 87.38 93 THR A N 1
ATOM 707 C CA . THR A 1 93 ? -5.329 -12.933 17.584 1.00 87.38 93 THR A CA 1
ATOM 708 C C . THR A 1 93 ? -5.136 -12.603 16.104 1.00 87.38 93 THR A C 1
ATOM 710 O O . THR A 1 93 ? -6.014 -12.871 15.281 1.00 87.38 93 THR A O 1
ATOM 713 N N . THR A 1 94 ? -3.985 -12.044 15.738 1.00 91.38 94 THR A N 1
ATOM 714 C CA . THR A 1 94 ? -3.613 -11.766 14.349 1.00 91.38 94 THR A CA 1
ATOM 715 C C . THR A 1 94 ? -2.283 -12.426 14.038 1.00 91.38 94 THR A C 1
ATOM 717 O O . THR A 1 94 ? -1.382 -12.454 14.869 1.00 91.38 94 THR A O 1
ATOM 720 N N . VAL A 1 95 ? -2.149 -12.966 12.836 1.00 93.62 95 VAL A N 1
ATOM 721 C CA . VAL A 1 95 ? -0.938 -13.641 12.378 1.00 93.62 95 VAL A CA 1
ATOM 722 C C . VAL A 1 95 ? -0.366 -12.867 11.213 1.00 93.62 95 VAL A C 1
ATOM 724 O O . VAL A 1 95 ? -1.071 -12.606 10.242 1.00 93.62 95 VAL A O 1
ATOM 727 N N . TYR A 1 96 ? 0.902 -12.480 11.309 1.00 93.56 96 TYR A N 1
ATOM 728 C CA . TYR A 1 96 ? 1.545 -11.642 10.309 1.00 93.56 96 TYR A CA 1
ATOM 729 C C . TYR A 1 96 ? 2.522 -12.449 9.448 1.00 93.56 96 TYR A C 1
ATOM 731 O O . TYR A 1 96 ? 3.411 -13.148 9.946 1.00 93.56 96 TYR A O 1
ATOM 739 N N . ARG A 1 97 ? 2.341 -12.367 8.126 1.00 93.88 97 ARG A N 1
ATOM 740 C CA . ARG A 1 97 ? 3.105 -13.121 7.125 1.00 93.88 97 ARG A CA 1
ATOM 741 C C . ARG A 1 97 ? 3.675 -12.181 6.070 1.00 93.88 97 ARG A C 1
ATOM 743 O O . ARG A 1 97 ? 2.964 -11.377 5.475 1.00 93.88 97 ARG A O 1
ATOM 750 N N . ARG A 1 98 ? 4.983 -12.274 5.843 1.00 88.50 98 ARG A N 1
ATOM 751 C CA . ARG A 1 98 ? 5.713 -11.402 4.911 1.00 88.50 98 ARG A CA 1
ATOM 752 C C . ARG A 1 98 ? 6.639 -12.219 4.030 1.00 88.50 98 ARG A C 1
ATOM 754 O O . ARG A 1 98 ? 6.417 -12.282 2.835 1.00 88.50 98 ARG A O 1
ATOM 761 N N . SER A 1 99 ? 7.606 -12.923 4.622 1.00 86.38 99 SER A N 1
ATOM 762 C CA . SER A 1 99 ? 8.691 -13.657 3.947 1.00 86.38 99 SER A CA 1
ATOM 763 C C . SER A 1 99 ? 8.231 -14.832 3.072 1.00 86.38 99 SER A C 1
ATOM 765 O O . SER A 1 99 ? 9.060 -15.453 2.413 1.00 86.38 99 SER A O 1
ATOM 767 N N . GLN A 1 100 ? 6.936 -15.143 3.104 1.00 90.38 100 GLN A N 1
ATOM 768 C CA . GLN A 1 100 ? 6.261 -16.201 2.364 1.00 90.38 100 GLN A CA 1
ATOM 769 C C . GLN A 1 100 ? 5.728 -15.741 0.994 1.00 90.38 100 GLN A C 1
ATOM 771 O O . GLN A 1 100 ? 5.407 -16.595 0.169 1.00 90.38 100 GLN A O 1
ATOM 776 N N . TYR A 1 101 ? 5.584 -14.429 0.757 1.00 95.75 101 TYR A N 1
ATOM 777 C CA . TYR A 1 101 ? 4.822 -13.908 -0.383 1.00 95.75 101 TYR A CA 1
ATOM 778 C C . TYR A 1 101 ? 5.595 -12.850 -1.180 1.00 95.75 101 TYR A C 1
ATOM 780 O O . TYR A 1 101 ? 5.706 -11.691 -0.779 1.00 95.75 101 TYR A O 1
ATOM 788 N N . SER A 1 102 ? 6.099 -13.241 -2.344 1.00 97.25 102 SER A N 1
ATOM 789 C CA . SER A 1 102 ? 6.811 -12.364 -3.271 1.00 97.25 102 SER A CA 1
ATOM 790 C C . SER A 1 102 ? 5.887 -11.861 -4.380 1.00 97.25 102 SER A C 1
ATOM 792 O O . SER A 1 102 ? 4.769 -12.336 -4.547 1.00 97.25 102 SER A O 1
ATOM 794 N N . TRP A 1 103 ? 6.322 -10.904 -5.196 1.00 98.25 103 TRP A N 1
ATOM 795 C CA . TRP A 1 103 ? 5.571 -10.593 -6.411 1.00 98.25 103 TRP A CA 1
ATOM 796 C C . TRP A 1 103 ? 5.786 -11.668 -7.491 1.00 98.25 103 TRP A C 1
ATOM 798 O O . TRP A 1 103 ? 4.828 -12.075 -8.145 1.00 98.25 103 TRP A O 1
ATOM 808 N N . GLN A 1 104 ? 7.010 -12.179 -7.647 1.00 97.75 104 GLN A N 1
ATOM 809 C CA . GLN A 1 104 ? 7.347 -13.219 -8.626 1.00 97.75 104 GLN A CA 1
ATOM 810 C C . GLN A 1 104 ? 6.561 -14.534 -8.457 1.00 97.75 104 GLN A C 1
ATOM 812 O O . GLN A 1 104 ? 6.072 -15.063 -9.454 1.00 97.75 104 GLN A O 1
ATOM 817 N N . ASP A 1 105 ? 6.376 -15.035 -7.233 1.00 97.25 105 ASP A N 1
ATOM 818 C CA . ASP A 1 105 ? 5.759 -16.349 -6.994 1.00 97.25 105 ASP A CA 1
ATOM 819 C C . ASP A 1 105 ? 4.223 -16.258 -7.007 1.00 97.25 105 ASP A C 1
ATOM 821 O O . ASP A 1 105 ? 3.541 -17.202 -7.416 1.00 97.25 105 ASP A O 1
ATOM 825 N N . GLN A 1 106 ? 3.674 -15.102 -6.609 1.00 98.25 106 GLN A N 1
ATOM 826 C CA . GLN A 1 106 ? 2.243 -14.791 -6.641 1.00 98.25 106 GLN A CA 1
ATOM 827 C C . GLN A 1 106 ? 1.771 -14.287 -8.018 1.00 98.25 106 GLN A C 1
ATOM 829 O O . GLN A 1 106 ? 0.571 -14.299 -8.296 1.00 98.25 106 GLN A O 1
ATOM 834 N N . ASN A 1 107 ? 2.677 -13.871 -8.907 1.00 98.31 107 ASN A N 1
ATOM 835 C CA . ASN A 1 107 ? 2.357 -13.416 -10.263 1.00 98.31 107 ASN A CA 1
ATOM 836 C C . ASN A 1 107 ? 3.359 -13.971 -11.301 1.00 98.31 107 ASN A C 1
ATOM 838 O O . ASN A 1 107 ? 4.072 -13.195 -11.944 1.00 98.31 107 ASN A O 1
ATOM 842 N N . PRO A 1 108 ? 3.418 -15.304 -11.493 1.00 97.75 108 PRO A N 1
ATOM 843 C CA . PRO A 1 108 ? 4.470 -15.964 -12.276 1.00 97.75 108 PRO A CA 1
ATOM 844 C C . PRO A 1 108 ? 4.431 -15.659 -13.783 1.00 97.75 108 PRO A C 1
ATOM 846 O O . PRO A 1 108 ? 5.453 -15.773 -14.457 1.00 97.75 108 PRO A O 1
ATOM 849 N N . ALA A 1 109 ? 3.280 -15.248 -14.323 1.00 98.19 109 ALA A N 1
ATOM 850 C CA . ALA A 1 109 ? 3.120 -14.819 -15.714 1.00 98.19 109 ALA A CA 1
ATOM 851 C C . ALA A 1 109 ? 2.095 -13.676 -15.821 1.00 98.19 109 ALA A C 1
ATOM 853 O O . ALA A 1 109 ? 1.289 -13.470 -14.912 1.00 98.19 109 ALA A O 1
ATOM 854 N N . GLU A 1 110 ? 2.093 -12.933 -16.934 1.00 97.06 110 GLU A N 1
ATOM 855 C CA . GLU A 1 110 ? 1.135 -11.837 -17.132 1.00 97.06 110 GLU A CA 1
ATOM 856 C C . GLU A 1 110 ? -0.315 -12.340 -17.031 1.00 97.06 110 GLU A C 1
ATOM 858 O O . GLU A 1 110 ? -0.689 -13.328 -17.658 1.00 97.06 110 GLU A O 1
ATOM 863 N N . ASN A 1 111 ? -1.130 -11.645 -16.231 1.00 94.88 111 ASN A N 1
ATOM 864 C CA . ASN A 1 111 ? -2.520 -11.998 -15.905 1.00 94.88 111 ASN A CA 1
ATOM 865 C C . ASN A 1 111 ? -2.718 -13.385 -15.246 1.00 94.88 111 ASN A C 1
ATOM 867 O O . ASN A 1 111 ? -3.861 -13.798 -15.054 1.00 94.88 111 ASN A O 1
ATOM 871 N N . SER A 1 112 ? -1.641 -14.079 -14.860 1.00 97.69 112 SER A N 1
ATOM 872 C CA . SER A 1 112 ? -1.682 -15.328 -14.095 1.00 97.69 112 SER A CA 1
ATOM 873 C C . SER A 1 112 ? -1.266 -15.066 -12.650 1.00 97.69 112 SER A C 1
ATOM 875 O O . SER A 1 112 ? -0.162 -14.579 -12.387 1.00 97.69 112 SER A O 1
ATOM 877 N N . PHE A 1 113 ? -2.162 -15.376 -11.715 1.00 98.25 113 PHE A N 1
ATOM 878 C CA . PHE A 1 113 ? -2.001 -15.069 -10.297 1.00 98.25 113 PHE A CA 1
ATOM 879 C C . PHE A 1 113 ? -2.087 -16.343 -9.459 1.00 98.25 113 PHE A C 1
ATOM 881 O O . PHE A 1 113 ? -3.075 -17.076 -9.523 1.00 98.25 113 PHE A O 1
ATOM 888 N N . ASN A 1 114 ? -1.056 -16.595 -8.658 1.00 98.06 114 ASN A N 1
ATOM 889 C CA . ASN A 1 114 ? -0.973 -17.735 -7.761 1.00 98.06 114 ASN A CA 1
ATOM 890 C C . ASN A 1 114 ?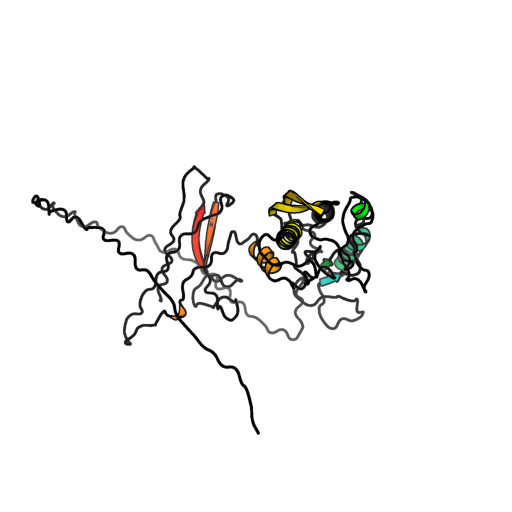 -1.279 -17.289 -6.328 1.00 98.06 114 ASN A C 1
ATOM 892 O O . ASN A 1 114 ? -0.443 -16.708 -5.640 1.00 98.06 114 ASN A O 1
ATOM 896 N N . TRP A 1 115 ? -2.488 -17.596 -5.874 1.00 98.00 115 TRP A N 1
ATOM 897 C CA . TRP A 1 115 ? -2.969 -17.212 -4.549 1.00 98.00 115 TRP A CA 1
ATOM 898 C C . TRP A 1 115 ? -2.886 -18.319 -3.494 1.00 98.00 115 TRP A C 1
ATOM 900 O O . TRP A 1 115 ? -3.184 -18.072 -2.329 1.00 98.00 115 TRP A O 1
ATOM 910 N N . SER A 1 116 ? -2.485 -19.530 -3.890 1.00 97.19 116 SER A N 1
ATOM 911 C CA . SER A 1 116 ? -2.613 -20.756 -3.087 1.00 97.19 116 SER A CA 1
ATOM 912 C C . SER A 1 116 ? -2.027 -20.647 -1.676 1.00 97.19 116 SER A C 1
ATOM 914 O O . SER A 1 116 ? -2.685 -21.038 -0.718 1.00 97.19 116 SER A O 1
ATOM 916 N N . ALA A 1 117 ? -0.832 -20.066 -1.534 1.00 95.44 117 ALA A N 1
ATOM 917 C CA . ALA A 1 117 ? -0.177 -19.896 -0.238 1.00 95.44 117 ALA A CA 1
ATOM 918 C C . ALA A 1 117 ? -0.948 -18.944 0.699 1.00 95.44 117 ALA A C 1
ATOM 920 O O . ALA A 1 117 ? -1.128 -19.252 1.873 1.00 95.44 117 ALA A O 1
ATOM 921 N N . VAL A 1 118 ? -1.449 -17.821 0.170 1.00 97.31 118 VAL A N 1
ATOM 922 C CA . VAL A 1 118 ? -2.231 -16.841 0.944 1.00 97.31 118 VAL A CA 1
ATOM 923 C C . VAL A 1 118 ? -3.603 -17.420 1.299 1.00 97.31 118 VAL A C 1
ATOM 925 O O . VAL A 1 118 ? -4.048 -17.292 2.434 1.00 97.31 118 VAL A O 1
ATOM 928 N N . ASP A 1 119 ? -4.258 -18.107 0.360 1.00 98.19 119 ASP A N 1
ATOM 929 C CA . ASP A 1 119 ? -5.553 -18.756 0.593 1.00 98.19 119 ASP A CA 1
ATOM 930 C C . ASP A 1 119 ? -5.458 -19.884 1.636 1.00 98.19 119 ASP A C 1
ATOM 932 O O . ASP A 1 119 ? -6.358 -20.024 2.466 1.00 98.19 119 ASP A O 1
ATOM 936 N N . ALA A 1 120 ? -4.368 -20.659 1.632 1.00 97.00 120 ALA A N 1
ATOM 937 C CA . ALA A 1 120 ? -4.111 -21.698 2.626 1.00 97.00 120 ALA A CA 1
ATOM 938 C C . ALA A 1 120 ? -3.906 -21.110 4.032 1.00 97.00 120 ALA A C 1
ATOM 940 O O . ALA A 1 120 ? -4.508 -21.601 4.988 1.00 97.00 120 ALA A O 1
ATOM 941 N N . ASP A 1 121 ? -3.127 -20.031 4.165 1.00 96.12 121 ASP A N 1
ATOM 942 C CA . ASP A 1 121 ? -2.960 -19.353 5.454 1.00 96.12 121 ASP A CA 1
ATOM 943 C C . ASP A 1 121 ? -4.268 -18.678 5.909 1.00 96.12 121 ASP A C 1
ATOM 945 O O . ASP A 1 121 ? -4.606 -18.784 7.083 1.00 96.12 121 ASP A O 1
ATOM 949 N N . ILE A 1 122 ? -5.079 -18.092 5.015 1.00 96.94 122 ILE A N 1
ATOM 950 C CA . ILE A 1 122 ? -6.429 -17.590 5.358 1.00 96.94 122 ILE A CA 1
ATOM 951 C C . ILE A 1 122 ? -7.297 -18.711 5.947 1.00 96.94 122 ILE A C 1
ATOM 953 O O . ILE A 1 122 ? -7.882 -18.535 7.015 1.00 96.94 122 ILE A O 1
ATOM 957 N N . GLN A 1 123 ? -7.365 -19.872 5.290 1.00 97.31 123 GLN A N 1
ATOM 958 C CA . GLN A 1 123 ? -8.148 -21.016 5.777 1.00 97.31 123 GLN A CA 1
ATOM 959 C C . GLN A 1 123 ? -7.630 -21.530 7.127 1.00 97.31 123 GLN A C 1
ATOM 961 O O . GLN A 1 123 ? -8.423 -21.823 8.023 1.00 97.31 123 GLN A O 1
ATOM 966 N N . LYS A 1 124 ? -6.304 -21.596 7.293 1.00 94.44 124 LYS A N 1
ATOM 967 C CA . LYS A 1 124 ? -5.656 -22.009 8.541 1.00 94.44 124 LYS A CA 1
ATOM 968 C C . LYS A 1 124 ? -5.919 -21.023 9.683 1.00 94.44 124 LYS A C 1
ATOM 970 O O . LYS A 1 124 ? -6.171 -21.456 10.800 1.00 94.44 124 LYS A O 1
ATOM 975 N N . MET A 1 125 ? -5.873 -19.713 9.435 1.00 92.00 125 MET A N 1
ATOM 976 C CA . MET A 1 125 ? -6.144 -18.715 10.477 1.00 92.00 125 MET A CA 1
ATOM 977 C C . MET A 1 125 ? -7.625 -18.715 10.864 1.00 92.00 125 MET A C 1
ATOM 979 O O . MET A 1 125 ? -7.941 -18.729 12.053 1.00 92.00 125 MET A O 1
ATOM 983 N N . ALA A 1 126 ? -8.530 -18.825 9.882 1.00 92.44 126 ALA A N 1
ATOM 984 C CA . ALA A 1 126 ? -9.963 -18.965 10.132 1.00 92.44 126 ALA A CA 1
ATOM 985 C C . ALA A 1 126 ? -10.292 -20.182 11.015 1.00 92.44 126 ALA A C 1
ATOM 987 O O . ALA A 1 126 ? -11.081 -20.052 11.949 1.00 92.44 126 ALA A O 1
ATOM 988 N N . SER A 1 127 ? -9.666 -21.344 10.776 1.00 94.56 127 SER A N 1
ATOM 989 C CA . SER A 1 127 ? -9.890 -22.545 11.600 1.00 94.56 127 SER A CA 1
ATOM 990 C C . SER A 1 127 ? -9.361 -22.424 13.035 1.00 94.56 127 SER A C 1
ATOM 992 O O . SER A 1 127 ? -9.764 -23.197 13.901 1.00 94.56 127 SER A O 1
ATOM 994 N N . GLN A 1 128 ? -8.504 -21.435 13.299 1.00 89.69 128 GLN A N 1
ATOM 995 C CA . GLN A 1 128 ? -7.958 -21.101 14.617 1.00 89.69 128 GLN A CA 1
ATOM 996 C C . GLN A 1 128 ? -8.660 -19.897 15.273 1.00 89.69 128 GLN A C 1
ATOM 998 O O . GLN A 1 128 ? -8.245 -19.464 16.346 1.00 89.69 128 GLN A O 1
ATOM 1003 N N . GLY A 1 129 ? -9.685 -19.315 14.636 1.00 88.56 129 GLY A N 1
ATOM 1004 C CA . GLY A 1 129 ? -10.322 -18.074 15.097 1.00 88.56 129 GLY A CA 1
ATOM 1005 C C . GLY A 1 129 ? -9.414 -16.835 15.027 1.00 88.56 129 GLY A C 1
ATOM 1006 O O . GLY A 1 129 ? -9.746 -15.804 15.609 1.00 88.56 129 GLY A O 1
ATOM 1007 N N . LYS A 1 130 ? -8.276 -16.926 14.327 1.00 89.81 130 LYS A N 1
ATOM 1008 C CA . LYS A 1 130 ? -7.322 -15.830 14.124 1.00 89.81 130 LYS A CA 1
ATOM 1009 C C . LYS A 1 130 ? -7.604 -15.095 12.812 1.00 89.81 130 LYS A C 1
ATOM 1011 O O . LYS A 1 130 ? -8.180 -15.646 11.873 1.00 89.81 130 LYS A O 1
ATOM 1016 N N . GLN A 1 131 ? -7.125 -13.859 12.718 1.00 93.56 131 GLN A N 1
ATOM 1017 C CA . GLN A 1 131 ? -7.056 -13.121 11.455 1.00 93.56 131 GLN A CA 1
ATOM 1018 C C . GLN A 1 131 ? -5.654 -13.203 10.839 1.00 93.56 131 GLN A C 1
ATOM 1020 O O . GLN A 1 131 ? -4.657 -13.251 11.557 1.00 93.56 131 GLN A O 1
ATOM 1025 N N . LEU A 1 132 ? -5.564 -13.169 9.510 1.00 96.19 132 LEU A N 1
ATOM 1026 C CA . LEU A 1 132 ? -4.303 -13.030 8.780 1.00 96.19 132 LEU A CA 1
ATOM 1027 C C . LEU A 1 132 ? -4.047 -11.555 8.443 1.00 96.19 132 LEU A C 1
ATOM 1029 O O . LEU A 1 132 ? -4.932 -10.860 7.946 1.00 96.19 132 LEU A O 1
ATOM 1033 N N . SER A 1 133 ? -2.810 -11.109 8.619 1.00 95.75 133 SER A N 1
ATOM 1034 C CA . SER A 1 133 ? -2.275 -9.908 7.982 1.00 95.75 133 SER A CA 1
ATOM 1035 C C . SER A 1 133 ? -1.087 -10.273 7.108 1.00 95.75 133 SER A C 1
ATOM 1037 O O . SER A 1 133 ? -0.302 -11.158 7.465 1.00 95.75 133 SER A O 1
ATOM 1039 N N . PHE A 1 134 ? -0.916 -9.598 5.970 1.00 96.75 134 PHE A N 1
ATOM 1040 C CA . PHE A 1 134 ? 0.194 -9.930 5.079 1.00 96.75 134 PHE A CA 1
ATOM 1041 C C . PHE A 1 134 ? 0.764 -8.786 4.240 1.00 96.75 134 PHE A C 1
ATOM 1043 O O . PHE A 1 134 ? 0.098 -7.797 3.933 1.00 96.75 134 PHE A O 1
ATOM 1050 N N . ARG A 1 135 ? 2.016 -8.991 3.815 1.00 96.31 135 ARG A N 1
ATOM 1051 C CA . ARG A 1 135 ? 2.738 -8.183 2.826 1.00 96.31 135 ARG A CA 1
ATOM 1052 C C . ARG A 1 135 ? 3.133 -9.059 1.642 1.00 96.31 135 ARG A C 1
ATOM 1054 O O . ARG A 1 135 ? 3.781 -10.079 1.844 1.00 96.31 135 ARG A O 1
ATOM 1061 N N . ILE A 1 136 ? 2.806 -8.624 0.424 1.00 97.38 136 ILE A N 1
ATOM 1062 C CA . ILE A 1 136 ? 3.448 -9.129 -0.799 1.00 97.38 136 ILE A CA 1
ATOM 1063 C C . ILE A 1 136 ? 4.659 -8.242 -1.083 1.00 97.38 136 ILE A C 1
ATOM 1065 O O . ILE A 1 136 ? 4.486 -7.028 -1.217 1.00 97.38 136 ILE A O 1
ATOM 1069 N N . TYR A 1 137 ? 5.868 -8.795 -1.162 1.00 95.38 137 TYR A N 1
ATOM 1070 C CA . TYR A 1 137 ? 7.082 -8.001 -1.373 1.00 95.38 137 TYR A CA 1
ATOM 1071 C C . TYR A 1 137 ? 7.567 -7.996 -2.837 1.00 95.38 137 TYR A C 1
ATOM 1073 O O . TYR A 1 137 ? 7.581 -9.012 -3.528 1.00 95.38 137 TYR A O 1
ATOM 1081 N N . THR A 1 138 ? 8.026 -6.836 -3.303 1.00 96.81 138 THR A N 1
ATOM 1082 C CA . THR A 1 138 ? 8.769 -6.634 -4.558 1.00 96.81 138 THR A CA 1
ATOM 1083 C C . THR A 1 138 ? 10.281 -6.512 -4.335 1.00 96.81 138 THR A C 1
ATOM 1085 O O . THR A 1 138 ? 11.035 -6.595 -5.303 1.00 96.81 138 THR A O 1
ATOM 1088 N N . MET A 1 139 ? 10.733 -6.338 -3.085 1.00 94.81 139 MET A N 1
ATOM 1089 C CA . MET A 1 139 ? 12.145 -6.202 -2.712 1.00 94.81 139 MET A CA 1
ATOM 1090 C C . MET A 1 139 ? 12.401 -6.770 -1.309 1.00 94.81 139 MET A C 1
ATOM 1092 O O . MET A 1 139 ? 11.745 -6.369 -0.348 1.00 94.81 139 MET A O 1
ATOM 1096 N N . ARG A 1 140 ? 13.390 -7.661 -1.162 1.00 90.50 140 ARG A N 1
ATOM 1097 C CA . ARG A 1 140 ? 13.819 -8.223 0.137 1.00 90.50 140 ARG A CA 1
ATOM 1098 C C . ARG A 1 140 ? 15.077 -7.574 0.717 1.00 90.50 140 ARG A C 1
ATOM 1100 O O . ARG A 1 140 ? 15.443 -7.901 1.835 1.00 90.50 140 ARG A O 1
ATOM 1107 N N . GLY A 1 141 ? 15.719 -6.652 0.001 1.00 88.31 141 GLY A N 1
ATOM 1108 C CA . GLY A 1 141 ? 17.072 -6.195 0.331 1.00 88.31 141 GLY A CA 1
ATOM 1109 C C . GLY A 1 141 ? 18.119 -7.109 -0.302 1.00 88.31 141 GLY A C 1
ATOM 1110 O O . GLY A 1 141 ? 17.958 -8.328 -0.297 1.00 88.31 141 GLY A O 1
ATOM 1111 N N . GLU A 1 142 ? 19.180 -6.524 -0.861 1.00 84.88 142 GLU A N 1
ATOM 1112 C CA . GLU A 1 142 ? 20.064 -7.219 -1.809 1.00 84.88 142 GLU A CA 1
ATOM 1113 C C . GLU A 1 142 ? 20.664 -8.513 -1.247 1.00 84.88 142 GLU A C 1
ATOM 1115 O O . GLU A 1 142 ? 20.378 -9.609 -1.727 1.00 84.88 142 GLU A O 1
ATOM 1120 N N . GLN A 1 143 ? 21.351 -8.413 -0.110 1.00 88.06 143 GLN A N 1
ATOM 1121 C CA . GLN A 1 143 ? 21.926 -9.555 0.613 1.00 88.06 143 GLN A CA 1
ATOM 1122 C C . GLN A 1 143 ? 20.900 -10.581 1.162 1.00 88.06 143 GLN A C 1
ATOM 1124 O O . GLN A 1 143 ? 21.299 -11.614 1.691 1.00 88.06 143 GLN A O 1
ATOM 1129 N N . TRP A 1 144 ? 19.590 -10.314 1.070 1.00 86.38 144 TRP A N 1
ATOM 1130 C CA . TRP A 1 144 ? 18.501 -11.138 1.625 1.00 86.38 144 TRP A CA 1
ATOM 1131 C C . TRP A 1 144 ? 17.556 -11.714 0.552 1.00 86.38 144 TRP A C 1
ATOM 1133 O O . TRP A 1 144 ? 16.454 -12.185 0.874 1.00 86.38 144 TRP A O 1
ATOM 1143 N N . GLY A 1 145 ? 17.984 -11.681 -0.715 1.00 89.38 145 GLY A N 1
ATOM 1144 C CA . GLY A 1 145 ? 17.251 -12.193 -1.878 1.00 89.38 145 GLY A CA 1
ATOM 1145 C C . GLY A 1 145 ? 16.931 -11.148 -2.951 1.00 89.38 145 GLY A C 1
ATOM 1146 O O . GLY A 1 145 ? 16.236 -11.486 -3.904 1.00 89.38 145 GLY A O 1
ATOM 1147 N N . GLY A 1 146 ? 17.403 -9.905 -2.808 1.00 94.19 146 GLY A N 1
ATOM 1148 C CA . GLY A 1 146 ? 17.306 -8.872 -3.844 1.00 94.19 146 GLY A CA 1
ATOM 1149 C C . GLY A 1 146 ? 15.886 -8.498 -4.252 1.00 94.19 146 GLY A C 1
ATOM 1150 O O . GLY A 1 146 ? 14.933 -8.587 -3.459 1.00 94.19 146 GLY A O 1
ATOM 1151 N N . HIS A 1 147 ? 15.759 -8.032 -5.495 1.00 95.75 147 HIS A N 1
ATOM 1152 C CA . HIS A 1 147 ? 14.463 -7.775 -6.107 1.00 95.75 147 HIS A CA 1
ATOM 1153 C C . HIS A 1 147 ? 13.650 -9.062 -6.238 1.00 95.75 147 HIS A C 1
ATOM 1155 O O . HIS A 1 147 ? 14.164 -10.169 -6.356 1.00 95.75 147 HIS A O 1
ATOM 1161 N N . GLN A 1 148 ? 12.335 -8.896 -6.233 1.00 97.69 148 GLN A N 1
ATOM 1162 C CA . GLN A 1 148 ? 11.355 -9.979 -6.308 1.00 97.69 148 GLN A CA 1
ATOM 1163 C C . GLN A 1 148 ? 10.299 -9.674 -7.384 1.00 97.69 148 GLN A C 1
ATOM 1165 O O . GLN A 1 148 ? 9.193 -10.211 -7.382 1.00 97.69 148 GLN A O 1
ATOM 1170 N N . THR A 1 149 ? 10.649 -8.767 -8.303 1.00 98.19 149 THR A N 1
ATOM 1171 C CA . THR A 1 149 ? 9.929 -8.462 -9.540 1.00 98.19 149 THR A CA 1
ATOM 1172 C C . THR A 1 149 ? 9.935 -9.682 -10.473 1.00 98.19 149 THR A C 1
ATOM 1174 O O . THR A 1 149 ? 11.019 -10.186 -10.769 1.00 98.19 149 THR A O 1
ATOM 1177 N N . PRO A 1 150 ? 8.773 -10.144 -10.978 1.00 98.50 150 PRO A N 1
ATOM 1178 C CA . PRO A 1 150 ? 8.704 -11.299 -11.868 1.00 98.50 150 PRO A CA 1
ATOM 1179 C C . PRO A 1 150 ? 9.526 -11.110 -13.151 1.00 98.50 150 PRO A C 1
ATOM 1181 O O . PRO A 1 150 ? 9.501 -10.037 -13.759 1.00 98.50 150 PRO A O 1
ATOM 1184 N N . GLN A 1 151 ? 10.159 -12.179 -13.642 1.00 98.19 151 GLN A N 1
ATOM 1185 C CA . GLN A 1 151 ? 10.990 -12.129 -14.853 1.00 98.19 151 GLN A CA 1
ATOM 1186 C C . GLN A 1 151 ? 10.238 -11.579 -16.078 1.00 98.19 151 GLN A C 1
ATOM 1188 O O . GLN A 1 151 ? 10.796 -10.799 -16.845 1.00 98.19 151 GLN A O 1
ATOM 1193 N N . TRP A 1 152 ? 8.951 -11.908 -16.242 1.00 98.50 152 TRP A N 1
ATOM 1194 C CA . TRP A 1 152 ? 8.135 -11.399 -17.355 1.00 98.50 152 TRP A CA 1
ATOM 1195 C C . TRP A 1 152 ? 7.895 -9.878 -17.292 1.00 98.50 152 TRP A C 1
ATOM 1197 O O . TRP A 1 152 ? 7.652 -9.252 -18.324 1.00 98.50 152 TRP A O 1
ATOM 1207 N N . VAL A 1 153 ? 7.980 -9.270 -16.103 1.00 98.56 153 VAL A N 1
ATOM 1208 C CA . VAL A 1 153 ? 7.898 -7.814 -15.908 1.00 98.56 153 VAL A CA 1
ATOM 1209 C C . VAL A 1 153 ? 9.220 -7.156 -16.312 1.00 98.56 153 VAL A C 1
ATOM 1211 O O . VAL A 1 153 ? 9.206 -6.130 -16.993 1.00 98.56 153 VAL A O 1
ATOM 1214 N N . LEU A 1 154 ? 10.357 -7.783 -15.984 1.00 97.94 154 LEU A N 1
ATOM 1215 C CA . LEU A 1 154 ? 11.684 -7.355 -16.447 1.00 97.94 154 LEU A CA 1
ATOM 1216 C C . LEU A 1 154 ? 11.789 -7.444 -17.977 1.00 97.94 154 LEU A C 1
ATOM 1218 O O . LEU A 1 154 ? 12.157 -6.469 -18.626 1.00 97.94 154 LEU A O 1
ATOM 1222 N N . SER A 1 155 ? 11.333 -8.547 -18.582 1.00 97.69 155 SER A N 1
ATOM 1223 C CA . SER A 1 155 ? 11.263 -8.712 -20.045 1.00 97.69 155 SER A CA 1
ATOM 1224 C C . SER A 1 155 ? 10.357 -7.693 -20.753 1.00 97.69 155 SER A C 1
ATOM 1226 O O . SER A 1 155 ? 10.506 -7.488 -21.954 1.00 97.69 155 SER A O 1
ATOM 1228 N N . LYS A 1 156 ? 9.437 -7.030 -20.037 1.00 96.81 156 LYS A N 1
ATOM 1229 C CA . LYS A 1 156 ? 8.625 -5.914 -20.560 1.00 96.81 156 LYS A CA 1
ATOM 1230 C C . LYS A 1 156 ? 9.298 -4.542 -20.424 1.00 96.81 156 LYS A C 1
ATOM 1232 O O . LYS A 1 156 ? 8.715 -3.558 -20.870 1.00 96.81 156 LYS A O 1
ATOM 1237 N N . GLY A 1 157 ? 10.485 -4.456 -19.820 1.00 97.12 157 GLY A N 1
ATOM 1238 C CA . GLY A 1 157 ? 11.239 -3.211 -19.643 1.00 97.12 157 GLY A CA 1
ATOM 1239 C C . GLY A 1 157 ? 11.131 -2.571 -18.255 1.00 97.12 157 GLY A C 1
ATOM 1240 O O . GLY A 1 157 ? 11.355 -1.364 -18.125 1.00 97.12 157 GLY A O 1
ATOM 1241 N N . ALA A 1 158 ? 10.782 -3.341 -17.218 1.00 97.69 158 ALA A N 1
ATOM 1242 C CA . ALA A 1 158 ? 11.071 -2.921 -15.848 1.00 97.69 158 ALA A CA 1
ATOM 1243 C C . ALA A 1 158 ? 12.576 -3.031 -15.571 1.00 97.69 158 ALA A C 1
ATOM 1245 O O . ALA A 1 158 ? 13.230 -3.969 -16.022 1.00 97.69 158 ALA A O 1
ATOM 1246 N N . VAL A 1 159 ? 13.113 -2.055 -14.842 1.00 96.50 159 VAL A N 1
ATOM 1247 C CA . VAL A 1 159 ? 14.553 -1.894 -14.610 1.00 96.50 159 VAL A CA 1
ATOM 1248 C C . VAL A 1 159 ? 14.879 -2.214 -13.156 1.00 96.50 159 VAL A C 1
ATOM 1250 O O . VAL A 1 159 ? 14.155 -1.799 -12.251 1.00 96.50 159 VAL A O 1
ATOM 1253 N N . ILE A 1 160 ? 15.985 -2.925 -12.952 1.00 95.75 160 ILE A N 1
ATOM 1254 C CA . ILE A 1 160 ? 16.663 -3.072 -11.663 1.00 95.75 160 ILE A CA 1
ATOM 1255 C C . ILE A 1 160 ? 17.855 -2.110 -11.667 1.00 95.75 160 ILE A C 1
ATOM 1257 O O . ILE A 1 160 ? 18.574 -2.018 -12.665 1.00 95.75 160 ILE A O 1
ATOM 1261 N N . LEU A 1 161 ? 18.024 -1.344 -10.593 1.00 93.56 161 LEU A N 1
ATOM 1262 C CA . LEU A 1 161 ? 19.117 -0.386 -10.437 1.00 93.56 161 LEU A CA 1
ATOM 1263 C C . LEU A 1 161 ? 20.433 -1.101 -10.072 1.00 93.56 161 LEU A C 1
ATOM 1265 O O . LEU A 1 161 ? 20.397 -2.234 -9.593 1.00 93.56 161 LEU A O 1
ATOM 1269 N N . PRO A 1 162 ? 21.607 -0.453 -10.222 1.00 91.75 162 PRO A N 1
ATOM 1270 C CA . PRO A 1 162 ? 22.889 -1.026 -9.789 1.00 91.75 162 PRO A CA 1
ATOM 1271 C C . PRO A 1 162 ? 22.952 -1.398 -8.297 1.00 91.75 162 PRO A C 1
ATOM 1273 O O . PRO A 1 162 ? 23.760 -2.236 -7.913 1.00 91.75 162 PRO A O 1
ATOM 1276 N N . SER A 1 163 ? 22.086 -0.803 -7.472 1.00 89.38 163 SER A N 1
ATOM 1277 C CA . SER A 1 163 ? 21.872 -1.120 -6.055 1.00 89.38 163 SER A CA 1
ATOM 1278 C C . SER A 1 163 ? 21.040 -2.395 -5.803 1.00 89.38 163 SER A C 1
ATOM 1280 O O . SER A 1 163 ? 20.779 -2.730 -4.648 1.00 89.38 163 SER A O 1
ATOM 1282 N N . GLY A 1 164 ? 20.607 -3.100 -6.858 1.00 92.44 164 GLY A N 1
ATOM 1283 C CA . GLY A 1 164 ? 19.893 -4.386 -6.797 1.00 92.44 164 GLY A CA 1
ATOM 1284 C C . GLY A 1 164 ? 18.371 -4.293 -6.625 1.00 92.44 164 GLY A C 1
ATOM 1285 O O . GLY A 1 164 ? 17.645 -5.273 -6.806 1.00 92.44 164 GLY A O 1
ATOM 1286 N N . GLU A 1 165 ? 17.849 -3.104 -6.327 1.00 93.06 165 GLU A N 1
ATOM 1287 C CA . GLU A 1 165 ? 16.413 -2.865 -6.171 1.00 93.06 165 GLU A CA 1
ATOM 1288 C C . GLU A 1 165 ? 15.698 -2.488 -7.481 1.00 93.06 165 GLU A C 1
ATOM 1290 O O . GLU A 1 165 ? 16.326 -1.974 -8.412 1.00 93.06 165 GLU A O 1
ATOM 1295 N N . PRO A 1 166 ? 14.367 -2.671 -7.568 1.00 96.06 166 PRO A N 1
ATOM 1296 C CA . PRO A 1 166 ? 13.584 -2.121 -8.665 1.00 96.06 166 PRO A CA 1
ATOM 1297 C C . PRO A 1 166 ? 13.701 -0.595 -8.756 1.00 96.06 166 PRO A C 1
ATOM 1299 O O . PRO A 1 166 ? 13.640 0.116 -7.753 1.00 96.06 166 PRO A O 1
ATOM 1302 N N . ASP A 1 167 ? 13.769 -0.078 -9.979 1.00 96.44 167 ASP A N 1
ATOM 1303 C CA . ASP A 1 167 ? 13.514 1.331 -10.260 1.00 96.44 167 ASP A CA 1
ATOM 1304 C C . ASP A 1 167 ? 12.028 1.621 -10.005 1.00 96.44 167 ASP A C 1
ATOM 1306 O O . ASP A 1 167 ? 11.174 1.396 -10.868 1.00 96.44 167 ASP A O 1
ATOM 1310 N N . TYR A 1 168 ? 11.693 2.124 -8.816 1.00 97.56 168 TYR A N 1
ATOM 1311 C CA . TYR A 1 168 ? 10.305 2.389 -8.438 1.00 97.56 168 TYR A CA 1
ATOM 1312 C C . TYR A 1 168 ? 9.681 3.489 -9.307 1.00 97.56 168 TYR A C 1
ATOM 1314 O O . TYR A 1 168 ? 8.457 3.550 -9.425 1.00 97.56 168 TYR A O 1
ATOM 1322 N N . SER A 1 169 ? 10.499 4.316 -9.972 1.00 97.75 169 SER A N 1
ATOM 1323 C CA . SER A 1 169 ? 10.071 5.325 -10.952 1.00 97.75 169 SER A CA 1
ATOM 1324 C C . SER A 1 169 ? 9.887 4.779 -12.376 1.00 97.75 169 SER A C 1
ATOM 1326 O O . SER A 1 169 ? 9.521 5.545 -13.271 1.00 97.75 169 SER A O 1
ATOM 1328 N N . ASN A 1 170 ? 10.115 3.487 -12.624 1.00 98.31 170 ASN A N 1
ATOM 1329 C CA . ASN A 1 170 ? 9.931 2.877 -13.938 1.00 98.31 170 ASN A CA 1
ATOM 1330 C C . ASN A 1 170 ? 8.438 2.660 -14.265 1.00 98.31 170 ASN A C 1
ATOM 1332 O O . ASN A 1 170 ? 7.665 2.100 -13.480 1.00 98.31 170 ASN A O 1
ATOM 1336 N N . CYS A 1 171 ? 8.024 3.067 -15.467 1.00 98.31 171 CYS A N 1
ATOM 1337 C CA . CYS A 1 171 ? 6.633 2.988 -15.912 1.00 98.31 171 CYS A CA 1
ATOM 1338 C C . CYS A 1 171 ? 6.102 1.550 -16.014 1.00 98.31 171 CYS A C 1
ATOM 1340 O O . CYS A 1 171 ? 4.931 1.318 -15.718 1.00 98.31 171 CYS A O 1
ATOM 1342 N N . VAL A 1 172 ? 6.934 0.592 -16.439 1.00 98.38 172 VAL A N 1
ATOM 1343 C CA . VAL A 1 172 ? 6.559 -0.823 -16.588 1.00 98.38 172 VAL A CA 1
ATOM 1344 C C . VAL A 1 172 ? 6.390 -1.468 -15.219 1.00 98.38 172 VAL A C 1
ATOM 1346 O O . VAL A 1 172 ? 5.364 -2.110 -14.996 1.00 98.38 172 VAL A O 1
ATOM 1349 N N . TYR A 1 173 ? 7.331 -1.233 -14.295 1.00 98.62 173 TYR A N 1
ATOM 1350 C CA . TYR A 1 173 ? 7.241 -1.679 -12.902 1.00 98.62 173 TYR A CA 1
ATOM 1351 C C . TYR A 1 173 ? 5.916 -1.225 -12.273 1.00 98.62 173 TYR A C 1
ATOM 1353 O O . TYR A 1 173 ? 5.099 -2.061 -11.890 1.00 98.62 173 TYR A O 1
ATOM 1361 N N . GLN A 1 174 ? 5.643 0.087 -12.268 1.00 98.69 174 GLN A N 1
ATOM 1362 C CA . GLN A 1 174 ? 4.409 0.630 -11.689 1.00 98.69 174 GLN A CA 1
ATOM 1363 C C . GLN A 1 174 ? 3.146 0.123 -12.404 1.00 98.69 174 GLN A C 1
ATOM 1365 O O . GLN A 1 174 ? 2.139 -0.144 -11.754 1.00 98.69 174 GLN A O 1
ATOM 1370 N N . ALA A 1 175 ? 3.170 -0.019 -13.735 1.00 98.44 175 ALA A N 1
ATOM 1371 C CA . ALA A 1 175 ? 2.008 -0.484 -14.489 1.00 98.44 175 ALA A CA 1
ATOM 1372 C C . ALA A 1 175 ? 1.676 -1.960 -14.223 1.00 98.44 175 ALA A C 1
ATOM 1374 O O . ALA A 1 175 ? 0.498 -2.294 -14.094 1.00 98.44 175 ALA A O 1
ATOM 1375 N N . GLN A 1 176 ? 2.676 -2.846 -14.129 1.00 98.75 176 GLN A N 1
ATOM 1376 C CA . GLN A 1 176 ? 2.413 -4.253 -13.813 1.00 98.75 176 GLN A CA 1
ATOM 1377 C C . GLN A 1 176 ? 2.101 -4.445 -12.321 1.00 98.75 176 GLN A C 1
ATOM 1379 O O . GLN A 1 176 ? 1.211 -5.231 -12.002 1.00 98.75 176 GLN A O 1
ATOM 1384 N N . TRP A 1 177 ? 2.743 -3.692 -11.416 1.00 98.81 177 TRP A N 1
ATOM 1385 C CA . TRP A 1 177 ? 2.415 -3.730 -9.986 1.00 98.81 177 TRP A CA 1
ATOM 1386 C C . TRP A 1 177 ? 0.971 -3.286 -9.740 1.00 98.81 177 TRP A C 1
ATOM 1388 O O . TRP A 1 177 ? 0.226 -3.983 -9.060 1.00 98.81 177 TRP A O 1
ATOM 1398 N N . ALA A 1 178 ? 0.512 -2.219 -10.403 1.00 98.75 178 ALA A N 1
ATOM 1399 C CA . ALA A 1 178 ? -0.882 -1.781 -10.332 1.00 98.75 178 ALA A CA 1
ATOM 1400 C C . ALA A 1 178 ? -1.884 -2.863 -10.774 1.00 98.75 178 ALA A C 1
ATOM 1402 O O . ALA A 1 178 ? -2.915 -3.039 -10.126 1.00 98.75 178 ALA A O 1
ATOM 1403 N N . LYS A 1 179 ? -1.591 -3.616 -11.849 1.00 98.75 179 LYS A N 1
ATOM 1404 C CA . LYS A 1 179 ? -2.435 -4.752 -12.271 1.00 98.75 179 LYS A CA 1
ATOM 1405 C C . LYS A 1 179 ? -2.490 -5.843 -11.199 1.00 98.75 179 LYS A C 1
ATOM 1407 O O . LYS A 1 179 ? -3.561 -6.396 -10.959 1.00 98.75 179 LYS A O 1
ATOM 1412 N N . PHE A 1 180 ? -1.355 -6.152 -10.572 1.00 98.88 180 PHE A N 1
ATOM 1413 C CA . PHE A 1 180 ? -1.282 -7.143 -9.502 1.00 98.88 180 PHE A CA 1
ATOM 1414 C C . PHE A 1 180 ? -2.060 -6.698 -8.256 1.00 98.88 180 PHE A C 1
ATOM 1416 O O . PHE A 1 180 ? -2.879 -7.461 -7.748 1.00 98.88 180 PHE A O 1
ATOM 1423 N N . VAL A 1 181 ? -1.880 -5.451 -7.811 1.00 98.81 181 VAL A N 1
ATOM 1424 C CA . VAL A 1 181 ? -2.606 -4.885 -6.662 1.00 98.81 181 VAL A CA 1
ATOM 1425 C C . VAL A 1 181 ? -4.117 -4.842 -6.928 1.00 98.81 181 VAL A C 1
ATOM 1427 O O . VAL A 1 181 ? -4.892 -5.210 -6.053 1.00 98.81 181 VAL A O 1
ATOM 1430 N N . GLU A 1 182 ? -4.559 -4.510 -8.145 1.00 98.69 182 GLU A N 1
ATOM 1431 C CA . GLU A 1 182 ? -5.979 -4.572 -8.531 1.00 98.69 182 GLU A CA 1
ATOM 1432 C C . GLU A 1 182 ? -6.533 -6.012 -8.543 1.00 98.69 182 GLU A C 1
ATOM 1434 O O . GLU A 1 182 ? -7.682 -6.234 -8.153 1.00 98.69 182 GLU A O 1
ATOM 1439 N N . ALA A 1 183 ? -5.739 -7.007 -8.952 1.00 98.81 183 ALA A N 1
ATOM 1440 C CA . ALA A 1 183 ? -6.130 -8.418 -8.878 1.00 98.81 183 ALA A CA 1
ATOM 1441 C C . ALA A 1 183 ? -6.220 -8.914 -7.422 1.00 98.81 183 ALA A C 1
ATOM 1443 O O . ALA A 1 183 ? -7.192 -9.575 -7.053 1.00 98.81 183 ALA A O 1
ATOM 1444 N N . MET A 1 184 ? -5.254 -8.528 -6.582 1.00 98.75 184 MET A N 1
ATOM 1445 C CA . MET A 1 184 ? -5.247 -8.779 -5.139 1.00 98.75 184 MET A CA 1
ATOM 1446 C C . MET A 1 184 ? -6.475 -8.148 -4.468 1.00 98.75 184 MET A C 1
ATOM 1448 O O . MET A 1 184 ? -7.185 -8.817 -3.718 1.00 98.75 184 MET A O 1
ATOM 1452 N N . ARG A 1 185 ? -6.788 -6.890 -4.802 1.00 98.31 185 ARG A N 1
ATOM 1453 C CA . ARG A 1 185 ? -7.972 -6.171 -4.320 1.00 98.31 185 ARG A CA 1
ATOM 1454 C C . ARG A 1 185 ? -9.264 -6.884 -4.697 1.00 98.31 185 ARG A C 1
ATOM 1456 O O . ARG A 1 185 ? -10.069 -7.177 -3.821 1.00 98.31 185 ARG A O 1
ATOM 1463 N N . LYS A 1 186 ? -9.448 -7.225 -5.977 1.00 98.25 186 LYS A N 1
ATOM 1464 C CA . LYS A 1 186 ? -10.634 -7.956 -6.462 1.00 98.25 186 LYS A CA 1
ATOM 1465 C C . LYS A 1 186 ? -10.895 -9.269 -5.722 1.00 98.25 186 LYS A C 1
ATOM 1467 O O . LYS A 1 186 ? -12.046 -9.689 -5.659 1.00 98.25 186 LYS A O 1
ATOM 1472 N N . LYS A 1 187 ? -9.850 -9.914 -5.198 1.00 98.38 187 LYS A N 1
ATOM 1473 C CA . LYS A 1 187 ? -9.952 -11.184 -4.476 1.00 98.38 187 LYS A CA 1
ATOM 1474 C C . LYS A 1 187 ? -10.141 -11.026 -2.962 1.00 98.38 187 LYS A C 1
ATOM 1476 O O . LYS A 1 187 ? -10.860 -11.825 -2.370 1.00 98.38 187 LYS A O 1
ATOM 1481 N N . TYR A 1 188 ? -9.485 -10.046 -2.339 1.00 98.44 188 TYR A N 1
ATOM 1482 C CA . TYR A 1 188 ? -9.344 -9.976 -0.878 1.00 98.44 188 TYR A CA 1
ATOM 1483 C C . TYR A 1 188 ? -10.041 -8.787 -0.201 1.00 98.44 188 TYR A C 1
ATOM 1485 O O . TYR A 1 188 ? -10.146 -8.778 1.026 1.00 98.44 188 TYR A O 1
ATOM 1493 N N . ASP A 1 189 ? -10.509 -7.787 -0.951 1.00 96.81 189 ASP A N 1
ATOM 1494 C CA . ASP A 1 189 ? -11.126 -6.584 -0.380 1.00 96.81 189 ASP A CA 1
ATOM 1495 C C . ASP A 1 189 ? -12.476 -6.889 0.301 1.00 96.81 189 ASP A C 1
ATOM 1497 O O . ASP A 1 189 ? -13.463 -7.245 -0.347 1.00 96.81 189 ASP A O 1
ATOM 1501 N N . GLY A 1 190 ? -12.515 -6.750 1.627 1.00 89.88 190 GLY A N 1
ATOM 1502 C CA . GLY A 1 190 ? -13.655 -7.088 2.480 1.00 89.88 190 GLY A CA 1
ATOM 1503 C C . GLY A 1 190 ? -13.703 -8.537 2.972 1.00 89.88 190 GLY A C 1
ATOM 1504 O O . GLY A 1 190 ? -14.746 -8.953 3.472 1.00 89.88 190 GLY A O 1
ATOM 1505 N N . ASN A 1 191 ? -12.619 -9.312 2.850 1.00 93.94 191 ASN A N 1
ATOM 1506 C CA . ASN A 1 191 ? -12.530 -10.634 3.478 1.00 93.94 191 ASN A CA 1
ATOM 1507 C C . ASN A 1 191 ? -12.406 -10.489 5.018 1.00 93.94 191 ASN A C 1
ATOM 1509 O O . ASN A 1 191 ? -11.413 -9.924 5.476 1.00 93.94 191 ASN A O 1
ATOM 1513 N N . PRO A 1 192 ? -13.352 -11.012 5.827 1.00 89.19 192 PRO A N 1
ATOM 1514 C CA . PRO A 1 192 ? -13.381 -10.798 7.281 1.00 89.19 192 PRO A CA 1
ATOM 1515 C C . PRO A 1 192 ? -12.261 -11.522 8.050 1.00 89.19 192 PRO A C 1
ATOM 1517 O O . PRO A 1 192 ? -11.950 -11.156 9.184 1.00 89.19 192 PRO A O 1
ATOM 1520 N N . THR A 1 193 ? -11.632 -12.534 7.445 1.00 93.50 193 THR A N 1
ATOM 1521 C CA . THR A 1 193 ? -10.464 -13.224 8.015 1.00 93.50 193 THR A CA 1
ATOM 1522 C C . THR A 1 193 ? -9.185 -12.392 7.876 1.00 93.50 193 THR A C 1
ATOM 1524 O O . THR A 1 193 ? -8.175 -12.728 8.489 1.00 93.50 193 THR A O 1
ATOM 1527 N N . LEU A 1 194 ? -9.194 -11.301 7.104 1.00 95.25 194 LEU A N 1
ATOM 1528 C CA . LEU A 1 194 ? -8.049 -10.401 7.006 1.00 95.25 194 LEU A CA 1
ATOM 1529 C C . LEU A 1 194 ? -8.142 -9.279 8.041 1.00 95.25 194 LEU A C 1
ATOM 1531 O O . LEU A 1 194 ? -9.137 -8.561 8.092 1.00 95.25 194 LEU A O 1
ATOM 1535 N N . ALA A 1 195 ? -7.084 -9.110 8.833 1.00 91.56 195 ALA A N 1
ATOM 1536 C CA . ALA A 1 195 ? -6.952 -7.981 9.750 1.00 91.56 195 ALA A CA 1
ATOM 1537 C C . ALA A 1 195 ? -6.458 -6.736 9.003 1.00 91.56 195 ALA A C 1
ATOM 1539 O O . ALA A 1 195 ? -7.096 -5.692 9.077 1.00 91.56 195 ALA A O 1
ATOM 1540 N N . PHE A 1 196 ? -5.355 -6.836 8.251 1.00 93.62 196 PHE A N 1
ATOM 1541 C CA . PHE A 1 196 ? -4.890 -5.772 7.354 1.00 93.62 196 PHE A CA 1
ATOM 1542 C C . PHE A 1 196 ? -3.959 -6.286 6.243 1.00 93.62 196 PHE A C 1
ATOM 1544 O O . PHE A 1 196 ? -3.338 -7.342 6.360 1.00 93.62 196 PHE A O 1
ATOM 1551 N N . ILE A 1 197 ? -3.834 -5.509 5.164 1.00 96.88 197 ILE A N 1
ATOM 1552 C CA . ILE A 1 197 ? -2.847 -5.729 4.095 1.00 96.88 197 ILE A CA 1
ATOM 1553 C C . ILE A 1 197 ? -1.844 -4.571 4.085 1.00 96.88 197 ILE A C 1
ATOM 1555 O O . ILE A 1 197 ? -2.225 -3.402 4.178 1.00 96.88 197 ILE A O 1
ATOM 1559 N N . ASP A 1 198 ? -0.559 -4.887 3.945 1.00 96.75 198 ASP A N 1
ATOM 1560 C CA . ASP A 1 198 ? 0.495 -3.878 3.858 1.00 96.75 198 ASP A CA 1
ATOM 1561 C C . ASP A 1 198 ? 0.490 -3.154 2.500 1.00 96.75 198 ASP A C 1
ATOM 1563 O O . ASP A 1 198 ? 0.547 -3.779 1.436 1.00 96.75 198 ASP A O 1
ATOM 1567 N N . ILE A 1 199 ? 0.525 -1.820 2.538 1.00 97.25 199 ILE A N 1
ATOM 1568 C CA . ILE A 1 199 ? 0.801 -0.965 1.379 1.00 97.25 199 ILE A CA 1
ATOM 1569 C C . ILE A 1 199 ? 2.270 -1.175 0.995 1.00 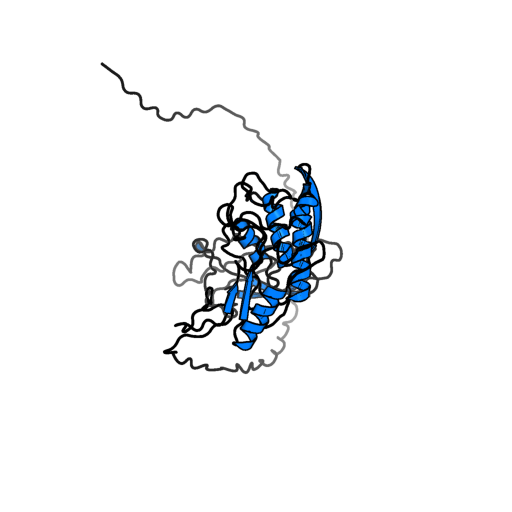97.25 199 ILE A C 1
ATOM 1571 O O . ILE A 1 199 ? 3.178 -0.679 1.663 1.00 97.25 199 ILE A O 1
ATOM 1575 N N . SER A 1 200 ? 2.502 -1.927 -0.077 1.00 96.19 200 SER A N 1
ATOM 1576 C CA . SER A 1 200 ? 3.822 -2.433 -0.476 1.00 96.19 200 SER A CA 1
ATOM 1577 C C . SER A 1 200 ? 4.258 -1.909 -1.854 1.00 96.19 200 SER A C 1
ATOM 1579 O O . SER A 1 200 ? 3.498 -1.256 -2.569 1.00 96.19 200 SER A O 1
ATOM 1581 N N . GLY A 1 201 ? 5.496 -2.209 -2.248 1.00 96.00 201 GLY A N 1
ATOM 1582 C CA . GLY A 1 201 ? 6.050 -1.863 -3.559 1.00 96.00 201 GLY A CA 1
ATOM 1583 C C . GLY A 1 201 ? 7.094 -0.743 -3.572 1.00 96.00 201 GLY A C 1
ATOM 1584 O O . GLY A 1 201 ? 7.461 -0.324 -4.668 1.00 96.00 201 GLY A O 1
ATOM 1585 N N . TYR A 1 202 ? 7.590 -0.281 -2.413 1.00 97.06 202 TYR A N 1
ATOM 1586 C CA . TYR A 1 202 ? 8.699 0.684 -2.324 1.00 97.06 202 TYR A CA 1
ATOM 1587 C C . TYR A 1 202 ? 9.718 0.356 -1.213 1.00 97.06 202 TYR A C 1
ATOM 1589 O O . TYR A 1 202 ? 9.333 0.145 -0.062 1.00 97.06 202 TYR A O 1
ATOM 1597 N N . GLY A 1 203 ? 11.012 0.404 -1.547 1.00 94.38 203 GLY A N 1
ATOM 1598 C CA . GLY A 1 203 ? 12.154 0.256 -0.634 1.00 94.38 203 GLY A CA 1
ATOM 1599 C C . GLY A 1 203 ? 12.463 -1.183 -0.197 1.00 94.38 203 GLY A C 1
ATOM 1600 O O . GLY A 1 203 ? 11.678 -2.106 -0.417 1.00 94.38 203 GLY A O 1
ATOM 1601 N N . ASN A 1 204 ? 13.607 -1.375 0.465 1.00 91.50 204 ASN A N 1
ATOM 1602 C CA . ASN A 1 204 ? 14.017 -2.661 1.041 1.00 91.50 204 ASN A CA 1
ATOM 1603 C C . ASN A 1 204 ? 12.970 -3.213 2.015 1.00 91.50 204 ASN A C 1
ATOM 1605 O O . ASN A 1 204 ? 12.389 -2.456 2.797 1.00 91.50 204 ASN A O 1
ATOM 1609 N N . PHE A 1 205 ? 12.725 -4.527 1.929 1.00 91.75 205 PHE A N 1
ATOM 1610 C CA . PHE A 1 205 ? 11.639 -5.260 2.605 1.00 91.75 205 PHE A CA 1
ATOM 1611 C C . PHE A 1 205 ? 10.224 -4.701 2.339 1.00 91.75 205 PHE A C 1
ATOM 1613 O O . PHE A 1 205 ? 9.262 -5.088 3.005 1.00 91.75 205 PHE A O 1
ATOM 1620 N N . ASN A 1 206 ? 10.106 -3.780 1.378 1.00 93.81 206 ASN A N 1
ATOM 1621 C CA . ASN A 1 206 ? 8.984 -2.876 1.150 1.00 93.81 206 ASN A CA 1
ATOM 1622 C C . ASN A 1 206 ? 8.536 -2.077 2.384 1.00 93.81 206 ASN A C 1
ATOM 1624 O O . ASN A 1 206 ? 7.350 -1.858 2.606 1.00 93.81 206 ASN A O 1
ATOM 1628 N N . GLU A 1 207 ? 9.506 -1.623 3.177 1.00 92.06 207 GLU A N 1
ATOM 1629 C CA . GLU A 1 207 ? 9.315 -0.893 4.442 1.00 92.06 207 GLU A CA 1
ATOM 1630 C C . GLU A 1 207 ? 9.327 0.633 4.284 1.00 92.06 207 GLU A C 1
ATOM 1632 O O . GLU A 1 207 ? 9.547 1.375 5.244 1.00 92.06 207 GLU A O 1
ATOM 1637 N N . TRP A 1 208 ? 9.129 1.125 3.053 1.00 93.94 208 TRP A N 1
ATOM 1638 C CA . TRP A 1 208 ? 9.205 2.553 2.722 1.00 93.94 208 TRP A CA 1
ATOM 1639 C C . TRP A 1 208 ? 10.482 3.209 3.269 1.00 93.94 208 TRP A C 1
ATOM 1641 O O . TRP A 1 208 ? 10.481 4.348 3.740 1.00 93.94 208 TRP A O 1
ATOM 1651 N N . SER A 1 209 ? 11.565 2.433 3.246 1.00 89.25 209 SER A N 1
ATOM 1652 C CA . SER A 1 209 ? 12.894 2.783 3.721 1.00 89.25 209 SER A CA 1
ATOM 1653 C C . SER A 1 209 ? 13.609 3.680 2.711 1.00 89.25 209 SER A C 1
ATOM 1655 O O . SER A 1 209 ? 13.313 3.659 1.515 1.00 89.25 209 SER A O 1
ATOM 1657 N N . TRP A 1 210 ? 14.555 4.485 3.194 1.00 88.56 210 TRP A N 1
ATOM 1658 C CA . TRP A 1 210 ? 15.407 5.305 2.334 1.00 88.56 210 TRP A CA 1
ATOM 1659 C C . TRP A 1 210 ? 16.341 4.430 1.499 1.00 88.56 210 TRP A C 1
ATOM 1661 O O . TRP A 1 210 ? 16.877 3.446 2.003 1.00 88.56 210 TRP A O 1
ATOM 1671 N N . GLN A 1 211 ? 16.516 4.814 0.239 1.00 86.69 211 GLN A N 1
ATOM 1672 C CA . GLN A 1 211 ? 17.330 4.148 -0.772 1.00 86.69 211 GLN A CA 1
ATOM 1673 C C . GLN A 1 211 ? 18.125 5.195 -1.554 1.00 86.69 211 GLN A C 1
ATOM 1675 O O . GLN A 1 211 ? 17.840 6.390 -1.450 1.00 86.69 211 GLN A O 1
ATOM 1680 N N . GLU A 1 212 ? 19.069 4.762 -2.388 1.00 85.62 212 GLU A N 1
ATOM 1681 C CA . GLU A 1 212 ? 19.841 5.665 -3.256 1.00 85.62 212 GLU A CA 1
ATOM 1682 C C . GLU A 1 212 ? 18.950 6.446 -4.238 1.00 85.62 212 GLU A C 1
ATOM 1684 O O . GLU A 1 212 ? 19.240 7.599 -4.548 1.00 85.62 212 GLU A O 1
ATOM 1689 N N . GLN A 1 213 ? 17.830 5.859 -4.681 1.00 89.38 213 GLN A N 1
ATOM 1690 C CA . GLN A 1 213 ? 16.858 6.537 -5.548 1.00 89.38 213 GLN A CA 1
ATOM 1691 C C . GLN A 1 213 ? 15.874 7.461 -4.804 1.00 89.38 213 GLN A C 1
ATOM 1693 O O . GLN A 1 213 ? 15.110 8.175 -5.457 1.00 89.38 213 GLN A O 1
ATOM 1698 N N . THR A 1 214 ? 15.852 7.458 -3.463 1.00 92.06 214 THR A N 1
ATOM 1699 C CA . THR A 1 214 ? 14.864 8.224 -2.690 1.00 92.06 214 THR A CA 1
ATOM 1700 C C . THR A 1 214 ? 15.116 9.728 -2.817 1.00 92.06 214 THR A C 1
ATOM 1702 O O . THR A 1 214 ? 16.085 10.260 -2.276 1.00 92.06 214 THR A O 1
ATOM 1705 N N . ASN A 1 215 ? 14.176 10.440 -3.438 1.00 93.31 215 ASN A N 1
ATOM 1706 C CA . ASN A 1 215 ? 14.128 11.895 -3.469 1.00 93.31 215 ASN A CA 1
ATOM 1707 C C . ASN A 1 215 ? 12.787 12.375 -2.893 1.00 93.31 215 ASN A C 1
ATOM 1709 O O . ASN A 1 215 ? 11.715 12.191 -3.470 1.00 93.31 215 ASN A O 1
ATOM 1713 N N . VAL A 1 216 ? 12.850 13.010 -1.723 1.00 89.12 216 VAL A N 1
ATOM 1714 C CA . VAL A 1 216 ? 11.669 13.502 -0.998 1.00 89.12 216 VAL A CA 1
ATOM 1715 C C . VAL A 1 216 ? 11.184 14.888 -1.424 1.00 89.12 216 VAL A C 1
ATOM 1717 O O . VAL A 1 216 ? 10.177 15.350 -0.890 1.00 89.12 216 VAL A O 1
ATOM 1720 N N . GLU A 1 217 ? 11.859 15.537 -2.374 1.00 90.06 217 GLU A N 1
ATOM 1721 C CA . GLU A 1 217 ? 11.413 16.794 -2.971 1.00 90.06 217 GLU A CA 1
ATOM 1722 C C . GLU A 1 217 ? 10.079 16.603 -3.704 1.00 90.06 217 GLU A C 1
ATOM 1724 O O . GLU A 1 217 ? 9.899 15.652 -4.471 1.00 90.06 217 GLU A O 1
ATOM 1729 N N . GLU A 1 218 ? 9.136 17.511 -3.453 1.00 87.00 218 GLU A N 1
ATOM 1730 C CA . GLU A 1 218 ? 7.800 17.486 -4.047 1.00 87.00 218 GLU A CA 1
ATOM 1731 C C . GLU A 1 218 ? 7.884 17.691 -5.565 1.00 87.00 218 GLU A C 1
ATOM 1733 O O . GLU A 1 218 ? 8.419 18.688 -6.039 1.00 87.00 218 GLU A O 1
ATOM 1738 N N . GLY A 1 219 ? 7.341 16.749 -6.337 1.00 87.44 219 GLY A N 1
ATOM 1739 C CA . GLY A 1 219 ? 7.396 16.786 -7.800 1.00 87.44 219 GLY A CA 1
ATOM 1740 C C . GLY A 1 219 ? 8.616 16.084 -8.405 1.00 87.44 219 GLY A C 1
ATOM 1741 O O . GLY A 1 219 ? 8.642 15.880 -9.618 1.00 87.44 219 GLY A O 1
ATOM 1742 N N . SER A 1 220 ? 9.577 15.611 -7.605 1.00 95.44 220 SER A N 1
ATOM 1743 C CA . SER A 1 220 ? 10.608 14.678 -8.087 1.00 95.44 220 SER A CA 1
ATOM 1744 C C . SER A 1 220 ? 9.985 13.384 -8.639 1.00 95.44 220 SER A C 1
ATOM 1746 O O . SER A 1 220 ? 8.889 12.996 -8.221 1.00 95.44 220 SER A O 1
ATOM 1748 N N . LEU A 1 221 ? 10.685 12.684 -9.544 1.00 96.44 221 LEU A N 1
ATOM 1749 C CA . LEU A 1 221 ? 10.230 11.389 -10.081 1.00 96.44 221 LEU A CA 1
ATOM 1750 C C . LEU A 1 221 ? 9.914 10.379 -8.968 1.00 96.44 221 LEU A C 1
ATOM 1752 O O . LEU A 1 221 ? 8.864 9.745 -9.005 1.00 96.44 221 LEU A O 1
ATOM 1756 N N . ASP A 1 222 ? 10.772 10.297 -7.950 1.00 96.81 222 ASP A N 1
ATOM 1757 C CA . ASP A 1 222 ? 10.566 9.419 -6.799 1.00 96.81 222 ASP A CA 1
ATOM 1758 C C . ASP A 1 222 ? 9.335 9.818 -5.968 1.00 96.81 222 ASP A C 1
ATOM 1760 O O . ASP A 1 222 ? 8.508 8.971 -5.633 1.00 96.81 222 ASP A O 1
ATOM 1764 N N . SER A 1 223 ? 9.139 11.110 -5.679 1.00 95.50 223 SER A N 1
ATOM 1765 C CA . SER A 1 223 ? 7.932 11.551 -4.966 1.00 95.50 223 SER A CA 1
ATOM 1766 C C . SER A 1 223 ? 6.651 11.201 -5.722 1.00 95.50 223 SER A C 1
ATOM 1768 O O . SER A 1 223 ? 5.680 10.756 -5.113 1.00 95.50 223 SER A O 1
ATOM 1770 N N . GLN A 1 224 ? 6.661 11.334 -7.048 1.00 97.56 224 GLN A N 1
ATOM 1771 C CA . GLN A 1 224 ? 5.541 10.982 -7.911 1.00 97.56 224 GLN A CA 1
ATOM 1772 C C . GLN A 1 224 ? 5.329 9.460 -7.978 1.00 97.56 224 GLN A C 1
ATOM 1774 O O . GLN A 1 224 ? 4.190 8.995 -7.905 1.00 97.56 224 GLN A O 1
ATOM 1779 N N . ALA A 1 225 ? 6.410 8.678 -8.028 1.00 98.06 225 ALA A N 1
ATOM 1780 C CA . ALA A 1 225 ? 6.375 7.222 -7.955 1.00 98.06 225 ALA A CA 1
ATOM 1781 C C . ALA A 1 225 ? 5.783 6.725 -6.630 1.00 98.06 225 ALA A C 1
ATOM 1783 O O . ALA A 1 225 ? 4.826 5.953 -6.634 1.00 98.06 225 ALA A O 1
ATOM 1784 N N . ARG A 1 226 ? 6.295 7.216 -5.496 1.00 97.19 226 ARG A N 1
ATOM 1785 C CA . ARG A 1 226 ? 5.823 6.868 -4.148 1.00 97.19 226 ARG A CA 1
ATOM 1786 C C . ARG A 1 226 ? 4.346 7.184 -3.933 1.00 97.19 226 ARG A C 1
ATOM 1788 O O . ARG A 1 226 ? 3.661 6.396 -3.289 1.00 97.19 226 ARG A O 1
ATOM 1795 N N . ARG A 1 227 ? 3.855 8.295 -4.491 1.00 95.62 227 ARG A N 1
ATOM 1796 C CA . ARG A 1 227 ? 2.425 8.644 -4.496 1.00 95.62 227 ARG A CA 1
ATOM 1797 C C . ARG A 1 227 ? 1.609 7.601 -5.244 1.00 95.62 227 ARG A C 1
ATOM 1799 O O . ARG A 1 227 ? 0.842 6.877 -4.619 1.00 95.62 227 ARG A O 1
ATOM 1806 N N . ARG A 1 228 ? 1.903 7.411 -6.534 1.00 97.94 228 ARG A N 1
ATOM 1807 C CA . ARG A 1 228 ? 1.172 6.463 -7.383 1.00 97.94 228 ARG A CA 1
ATOM 1808 C C . ARG A 1 228 ? 1.206 5.032 -6.838 1.00 97.94 228 ARG A C 1
ATOM 1810 O O . ARG A 1 228 ? 0.211 4.326 -6.950 1.00 97.94 228 ARG A O 1
ATOM 1817 N N . LEU A 1 229 ? 2.324 4.600 -6.249 1.00 98.31 229 LEU A N 1
ATOM 1818 C CA . LEU A 1 229 ? 2.455 3.292 -5.594 1.00 98.31 229 LEU A CA 1
ATOM 1819 C C . LEU A 1 229 ? 1.539 3.150 -4.372 1.00 98.31 229 LEU A C 1
ATOM 1821 O O . LEU A 1 229 ? 0.961 2.084 -4.182 1.00 98.31 229 LEU A O 1
ATOM 1825 N N . ALA A 1 230 ? 1.365 4.206 -3.574 1.00 97.25 230 ALA A N 1
ATOM 1826 C CA . ALA A 1 230 ? 0.398 4.210 -2.481 1.00 97.25 230 ALA A CA 1
ATOM 1827 C C . ALA A 1 230 ? -1.051 4.215 -3.006 1.00 97.25 230 ALA A C 1
ATOM 1829 O O . ALA A 1 230 ? -1.876 3.435 -2.527 1.00 97.25 230 ALA A O 1
ATOM 1830 N N . ASP A 1 231 ? -1.343 5.025 -4.029 1.00 96.88 231 ASP A N 1
ATOM 1831 C CA . ASP A 1 231 ? -2.681 5.182 -4.622 1.00 96.88 231 ASP A CA 1
ATOM 1832 C C . ASP A 1 231 ? -3.237 3.885 -5.226 1.00 96.88 231 ASP A C 1
ATOM 1834 O O . ASP A 1 231 ? -4.449 3.679 -5.225 1.00 96.88 231 ASP A O 1
ATOM 1838 N N . MET A 1 232 ? -2.373 2.966 -5.678 1.00 98.38 232 MET A N 1
ATOM 1839 C CA . MET A 1 232 ? -2.782 1.613 -6.094 1.00 98.38 232 MET A CA 1
ATOM 1840 C C . MET A 1 232 ? -3.531 0.859 -4.984 1.00 98.38 232 MET A C 1
ATOM 1842 O O . MET A 1 232 ? -4.434 0.078 -5.280 1.00 98.38 232 MET A O 1
ATOM 1846 N N . PHE A 1 233 ? -3.164 1.092 -3.719 1.00 97.94 233 PHE A N 1
ATOM 1847 C CA . PHE A 1 233 ? -3.784 0.464 -2.554 1.00 97.94 233 PHE A CA 1
ATOM 1848 C C . PHE A 1 233 ? -4.919 1.315 -1.986 1.00 97.94 233 PHE A C 1
ATOM 1850 O O . PHE A 1 233 ? -6.010 0.792 -1.792 1.00 97.94 233 PHE A O 1
ATOM 1857 N N . ILE A 1 234 ? -4.683 2.602 -1.713 1.00 94.38 234 ILE A N 1
ATOM 1858 C CA . ILE A 1 234 ? -5.656 3.457 -1.001 1.00 94.38 234 ILE A CA 1
ATOM 1859 C C . ILE A 1 234 ? -6.754 4.033 -1.904 1.00 94.38 234 ILE A C 1
ATOM 1861 O O . ILE A 1 234 ? -7.798 4.431 -1.399 1.00 94.38 234 ILE A O 1
ATOM 1865 N N . GLY A 1 235 ? -6.538 4.034 -3.222 1.00 92.56 235 GLY A N 1
ATOM 1866 C CA . GLY A 1 235 ? -7.467 4.557 -4.218 1.00 92.56 235 GLY A CA 1
ATOM 1867 C C . GLY A 1 235 ? -7.327 6.064 -4.416 1.00 92.56 235 GLY A C 1
ATOM 1868 O O . GLY A 1 235 ? -7.666 6.856 -3.542 1.00 92.56 235 GLY A O 1
ATOM 1869 N N . ASP A 1 236 ? -6.848 6.461 -5.594 1.00 89.75 236 ASP A N 1
ATOM 1870 C CA . ASP A 1 236 ? -6.871 7.845 -6.073 1.00 89.75 236 ASP A CA 1
ATOM 1871 C C . ASP A 1 236 ? -6.771 7.868 -7.611 1.00 89.75 236 ASP A C 1
ATOM 1873 O O . ASP A 1 236 ? -6.526 6.847 -8.267 1.00 89.75 236 ASP A O 1
ATOM 1877 N N . SER A 1 237 ? -6.926 9.049 -8.203 1.00 88.94 237 SER A N 1
ATOM 1878 C CA . SER A 1 237 ? -6.673 9.300 -9.620 1.00 88.94 237 SER A CA 1
ATOM 1879 C C . SER A 1 237 ? -5.792 10.526 -9.822 1.00 88.94 237 SER A C 1
ATOM 1881 O O . SER A 1 237 ? -5.855 11.496 -9.070 1.00 88.94 237 SER A O 1
ATOM 1883 N N . GLY A 1 238 ? -4.969 10.500 -10.863 1.00 88.25 238 GLY A N 1
ATOM 1884 C CA . GLY A 1 238 ? -4.012 11.568 -11.109 1.00 88.25 238 GLY A CA 1
ATOM 1885 C C . GLY A 1 238 ? -3.121 11.307 -12.313 1.00 88.25 238 GLY A C 1
ATOM 1886 O O . GLY A 1 238 ? -3.330 10.361 -13.072 1.00 88.25 238 GLY A O 1
ATOM 1887 N N . SER A 1 239 ? -2.102 12.150 -12.457 1.00 94.00 239 SER A N 1
ATOM 1888 C CA . SER A 1 239 ? -1.058 12.025 -13.473 1.00 94.00 239 SER A CA 1
ATOM 1889 C C . SER A 1 239 ? 0.308 12.171 -12.824 1.00 94.00 239 SER A C 1
ATOM 1891 O O . SER A 1 239 ? 0.501 13.048 -11.983 1.00 94.00 239 SER A O 1
ATOM 1893 N N . VAL A 1 240 ? 1.254 11.326 -13.224 1.00 95.69 240 VAL A N 1
ATOM 1894 C CA . VAL A 1 240 ? 2.640 11.351 -12.741 1.00 95.69 240 VAL A CA 1
ATOM 1895 C C . VAL A 1 240 ? 3.629 11.163 -13.879 1.00 95.69 240 VAL A C 1
ATOM 1897 O O . VAL A 1 240 ? 3.305 10.590 -14.915 1.00 95.69 240 VAL A O 1
ATOM 1900 N N . GLN A 1 241 ? 4.858 11.602 -13.656 1.00 98.00 241 GLN A N 1
ATOM 1901 C CA . GLN A 1 241 ? 6.005 11.304 -14.496 1.00 98.00 241 GLN A CA 1
ATOM 1902 C C . GLN A 1 241 ? 6.643 9.970 -14.077 1.00 98.00 241 GLN A C 1
ATOM 1904 O O . GLN A 1 241 ? 6.817 9.702 -12.889 1.00 98.00 241 GLN A O 1
ATOM 1909 N N . CYS A 1 242 ? 7.022 9.142 -15.048 1.00 97.69 242 CYS A N 1
ATOM 1910 C CA . CYS A 1 242 ? 7.791 7.912 -14.839 1.00 97.69 242 CYS A CA 1
ATOM 1911 C C . CYS A 1 242 ? 8.794 7.705 -15.987 1.00 97.69 242 CYS A C 1
ATOM 1913 O O . CYS A 1 242 ? 8.630 8.272 -17.069 1.00 97.69 242 CYS A O 1
ATOM 1915 N N . ARG A 1 243 ? 9.840 6.899 -15.770 1.00 97.19 243 ARG A N 1
ATOM 1916 C CA . ARG A 1 243 ? 10.842 6.567 -16.798 1.00 97.19 243 ARG A CA 1
ATOM 1917 C C . ARG A 1 243 ? 10.434 5.330 -17.597 1.00 97.19 243 ARG A C 1
ATOM 1919 O O . ARG A 1 243 ? 10.022 4.321 -17.024 1.00 97.19 243 ARG A O 1
ATOM 1926 N N . ASN A 1 244 ? 10.532 5.398 -18.923 1.00 91.44 244 ASN A N 1
ATOM 1927 C CA . ASN A 1 244 ? 10.384 4.232 -19.796 1.00 91.44 244 ASN A CA 1
ATOM 1928 C C . ASN A 1 244 ? 11.654 3.350 -19.771 1.00 91.44 244 ASN A C 1
ATOM 1930 O O . ASN A 1 244 ? 12.638 3.679 -19.110 1.00 91.44 244 ASN A O 1
ATOM 1934 N N . ALA A 1 245 ? 11.641 2.227 -20.496 1.00 82.00 245 ALA A N 1
ATOM 1935 C CA . ALA A 1 245 ? 12.777 1.299 -20.567 1.00 82.00 245 ALA A CA 1
ATOM 1936 C C . ALA A 1 245 ? 14.066 1.919 -21.156 1.00 82.00 245 ALA A C 1
ATOM 1938 O O . ALA A 1 245 ? 15.154 1.409 -20.914 1.00 82.00 245 ALA A O 1
ATOM 1939 N N . SER A 1 246 ? 13.951 3.036 -21.883 1.00 87.00 246 SER A N 1
ATOM 1940 C CA . SER A 1 246 ? 15.068 3.818 -22.435 1.00 87.00 246 SER A CA 1
ATOM 1941 C C . SER A 1 246 ? 15.463 5.002 -21.536 1.00 87.00 246 SER A C 1
ATOM 1943 O O . SER A 1 246 ? 16.091 5.950 -22.005 1.00 87.00 246 SER A O 1
ATOM 1945 N N . SER A 1 247 ? 15.052 4.991 -20.262 1.00 88.06 247 SER A N 1
ATOM 1946 C CA . SER A 1 247 ? 15.261 6.051 -19.260 1.00 88.06 247 SER A CA 1
ATOM 1947 C C . SER A 1 247 ? 14.674 7.429 -19.603 1.00 88.06 247 SER A C 1
ATOM 1949 O O . SER A 1 247 ? 14.951 8.404 -18.905 1.00 88.06 247 SER A O 1
ATOM 1951 N N . GLN A 1 248 ? 13.824 7.535 -20.628 1.00 94.06 248 GLN A N 1
ATOM 1952 C CA . GLN A 1 248 ? 13.136 8.781 -20.965 1.00 94.06 248 GLN A CA 1
ATOM 1953 C C . GLN A 1 248 ? 11.902 8.959 -20.077 1.00 94.06 248 GLN A C 1
ATOM 1955 O O . GLN A 1 248 ? 11.110 8.030 -19.896 1.00 94.06 248 GLN A O 1
ATOM 1960 N N . THR A 1 249 ? 11.725 10.163 -19.542 1.00 97.06 249 THR A N 1
ATOM 1961 C CA . THR A 1 249 ? 10.559 10.521 -18.729 1.00 97.06 249 THR A CA 1
ATOM 1962 C C . THR A 1 249 ? 9.321 10.728 -19.602 1.00 97.06 249 THR A C 1
ATOM 1964 O O . THR A 1 249 ? 9.379 11.434 -20.607 1.00 97.06 249 THR A O 1
ATOM 1967 N N . GLN A 1 250 ? 8.192 10.157 -19.188 1.00 96.50 250 GLN A N 1
ATOM 1968 C CA . GLN A 1 250 ? 6.879 10.349 -19.801 1.00 96.50 250 GLN A CA 1
ATOM 1969 C C . GLN A 1 250 ? 5.786 10.516 -18.738 1.00 96.50 250 GLN A C 1
ATOM 1971 O O . GLN A 1 250 ? 5.886 9.970 -17.636 1.00 96.50 250 GLN A O 1
ATOM 1976 N N . SER A 1 251 ? 4.717 11.227 -19.101 1.00 97.50 251 SER A N 1
ATOM 1977 C CA . SER A 1 251 ? 3.536 11.403 -18.253 1.00 97.50 251 SER A CA 1
ATOM 1978 C C . SER A 1 251 ? 2.587 10.213 -18.393 1.00 97.50 251 SER A C 1
ATOM 1980 O O . SER A 1 251 ? 2.285 9.787 -19.508 1.00 97.50 251 SER A O 1
ATOM 1982 N N . VAL A 1 252 ? 2.085 9.699 -17.273 1.00 96.75 252 VAL A N 1
ATOM 1983 C CA . VAL A 1 252 ? 1.108 8.608 -17.209 1.00 96.75 252 VAL A CA 1
ATOM 1984 C C . VAL A 1 252 ? -0.013 8.983 -16.247 1.00 96.75 252 VAL A C 1
ATOM 1986 O O . VAL A 1 252 ? 0.221 9.219 -15.059 1.00 96.75 252 VAL A O 1
ATOM 1989 N N . SER A 1 253 ? -1.242 8.991 -16.761 1.00 95.69 253 SER A N 1
ATOM 1990 C CA . SER A 1 253 ? -2.458 9.128 -15.957 1.00 95.69 253 SER A CA 1
ATOM 1991 C C . SER A 1 253 ? -2.930 7.777 -15.417 1.00 95.69 253 SER A C 1
ATOM 1993 O O . SER A 1 253 ? -2.727 6.736 -16.045 1.00 95.69 253 SER A O 1
ATOM 1995 N N . TYR A 1 254 ? -3.589 7.785 -14.262 1.00 95.00 254 TYR A N 1
ATOM 1996 C CA . TYR A 1 254 ? -4.166 6.605 -13.623 1.00 95.00 254 TYR A CA 1
ATOM 1997 C C . TYR A 1 254 ? -5.448 6.949 -12.859 1.00 95.00 254 TYR A C 1
ATOM 1999 O O . TYR A 1 254 ? -5.702 8.097 -12.499 1.00 95.00 254 TYR A O 1
ATOM 2007 N N . ASN A 1 255 ? -6.245 5.916 -12.606 1.00 91.88 255 ASN A N 1
ATOM 2008 C CA . ASN A 1 255 ? -7.405 5.936 -11.728 1.00 91.88 255 ASN A CA 1
ATOM 2009 C C . ASN A 1 255 ? -7.486 4.557 -11.068 1.00 91.88 255 ASN A C 1
ATOM 2011 O O . ASN A 1 255 ? -7.719 3.563 -11.760 1.00 91.88 255 ASN A O 1
ATOM 2015 N N . TYR A 1 256 ? -7.220 4.487 -9.767 1.00 93.75 256 TYR A N 1
ATOM 2016 C CA . TYR A 1 256 ? -7.197 3.241 -9.011 1.00 93.75 256 TYR A CA 1
ATOM 2017 C C . TYR A 1 256 ? -8.395 3.181 -8.063 1.00 93.75 256 TYR A C 1
ATOM 2019 O O . TYR A 1 256 ? -8.577 4.109 -7.278 1.00 93.75 256 TYR A O 1
ATOM 2027 N N . PRO A 1 257 ? -9.196 2.096 -8.080 1.00 86.50 257 PRO A N 1
ATOM 2028 C CA . PRO A 1 257 ? -10.304 1.952 -7.143 1.00 86.50 257 PRO A CA 1
ATOM 2029 C C . PRO A 1 257 ? -9.852 1.926 -5.679 1.00 86.50 257 PRO A C 1
ATOM 2031 O O . PRO A 1 257 ? -10.556 2.461 -4.834 1.00 86.50 257 PRO A O 1
ATOM 2034 N N . GLY A 1 258 ? -8.699 1.309 -5.386 1.00 91.94 258 GLY A N 1
ATOM 2035 C CA . GLY A 1 258 ? -8.208 1.096 -4.020 1.00 91.94 258 GLY A CA 1
ATOM 2036 C C . GLY A 1 258 ? -9.075 0.147 -3.187 1.00 91.94 258 GLY A C 1
ATOM 2037 O O . GLY A 1 258 ? -10.252 -0.063 -3.482 1.00 91.94 258 GLY A O 1
ATOM 2038 N N . PHE A 1 259 ? -8.498 -0.455 -2.150 1.00 92.19 259 PHE A N 1
ATOM 2039 C CA . PHE A 1 259 ? -9.235 -1.272 -1.184 1.00 92.19 259 PHE A CA 1
ATOM 2040 C C . PHE A 1 259 ? -10.261 -0.403 -0.446 1.00 92.19 259 PHE A C 1
ATOM 2042 O O . PHE A 1 259 ? -9.920 0.643 0.099 1.00 92.19 259 PHE A O 1
ATOM 2049 N N . GLN A 1 260 ? -11.521 -0.837 -0.445 1.00 87.50 260 GLN A N 1
ATOM 2050 C CA . GLN A 1 260 ? -12.651 -0.092 0.118 1.00 87.50 260 GLN A CA 1
ATOM 2051 C C . GLN A 1 260 ? -13.134 -0.653 1.461 1.00 87.50 260 GLN A C 1
ATOM 2053 O O . GLN A 1 260 ? -13.890 0.014 2.166 1.00 87.50 260 GLN A O 1
ATOM 2058 N N . LYS A 1 261 ? -12.765 -1.895 1.792 1.00 85.19 261 LYS A N 1
ATOM 2059 C CA . LYS A 1 261 ? -13.304 -2.646 2.935 1.00 85.19 261 LYS A CA 1
ATOM 2060 C C . LYS A 1 261 ? -12.229 -3.321 3.784 1.00 85.19 261 LYS A C 1
ATOM 2062 O O . LYS A 1 261 ? -12.441 -3.480 4.981 1.00 85.19 261 LYS A O 1
ATOM 2067 N N . THR A 1 262 ? -11.099 -3.717 3.198 1.00 88.88 262 THR A N 1
ATOM 2068 C CA . THR A 1 262 ? -9.959 -4.247 3.964 1.00 88.88 262 THR A CA 1
ATOM 2069 C C . THR A 1 262 ? -9.104 -3.108 4.513 1.00 88.88 262 THR A C 1
ATOM 2071 O O . THR A 1 262 ? -8.735 -2.191 3.781 1.00 88.88 262 THR A O 1
ATOM 2074 N N . GLN A 1 263 ? -8.755 -3.178 5.800 1.00 90.25 263 GLN A N 1
ATOM 2075 C CA . GLN A 1 263 ? -7.835 -2.230 6.423 1.00 90.25 263 GLN A CA 1
ATOM 2076 C C . GLN A 1 263 ? -6.443 -2.324 5.782 1.00 90.25 263 GLN A C 1
ATOM 2078 O O . GLN A 1 263 ? -5.928 -3.409 5.508 1.00 90.25 263 GLN A O 1
ATOM 2083 N N . LEU A 1 264 ? -5.815 -1.170 5.574 1.00 93.12 264 LEU A N 1
ATOM 2084 C CA . LEU A 1 264 ? -4.462 -1.067 5.042 1.00 93.12 264 LEU A CA 1
ATOM 2085 C C . LEU A 1 264 ? -3.495 -0.581 6.121 1.00 93.12 264 LEU A C 1
ATOM 2087 O O . LEU A 1 264 ? -3.832 0.303 6.912 1.00 93.12 264 LEU A O 1
ATOM 2091 N N . LEU A 1 265 ? -2.283 -1.132 6.124 1.00 91.19 265 LEU A N 1
ATOM 2092 C CA . LEU A 1 265 ? -1.192 -0.714 7.002 1.00 91.19 265 LEU A CA 1
ATOM 2093 C C . LEU A 1 265 ? -0.016 -0.210 6.164 1.00 91.19 265 LEU A C 1
ATOM 2095 O O . LEU A 1 265 ? 0.346 -0.815 5.161 1.00 91.19 265 LEU A O 1
ATOM 2099 N N . MET A 1 266 ? 0.598 0.905 6.561 1.00 90.81 266 MET A N 1
ATOM 2100 C CA . MET A 1 266 ? 1.816 1.390 5.913 1.00 90.81 266 MET A CA 1
ATOM 2101 C C . MET A 1 266 ? 3.043 0.946 6.723 1.00 90.81 266 MET A C 1
ATOM 2103 O O . MET A 1 266 ? 3.243 1.451 7.830 1.00 90.81 266 MET A O 1
ATOM 2107 N N . PRO A 1 267 ? 3.856 -0.000 6.225 1.00 85.25 267 PRO A N 1
ATOM 2108 C CA . PRO A 1 267 ? 4.883 -0.633 7.042 1.00 85.25 267 PRO A CA 1
ATOM 2109 C C . PRO A 1 267 ? 6.114 0.243 7.248 1.00 85.25 267 PRO A C 1
ATOM 2111 O O . PRO A 1 267 ? 6.661 0.763 6.278 1.00 85.25 267 PRO A O 1
ATOM 2114 N N . TYR A 1 268 ? 6.569 0.327 8.507 1.00 79.69 268 TYR A N 1
ATOM 2115 C CA . TYR A 1 268 ? 7.800 0.972 9.013 1.00 79.69 268 TYR A CA 1
ATOM 2116 C C . TYR A 1 268 ? 7.954 2.487 8.742 1.00 79.69 268 TYR A C 1
ATOM 2118 O O . TYR A 1 268 ? 8.513 3.202 9.569 1.00 79.69 268 TYR A O 1
ATOM 2126 N N . ALA A 1 269 ? 7.388 3.004 7.649 1.00 69.94 269 ALA A N 1
ATOM 2127 C CA . ALA A 1 269 ? 7.161 4.419 7.365 1.00 69.94 269 ALA A CA 1
ATOM 2128 C C . ALA A 1 269 ? 8.418 5.316 7.431 1.00 69.94 269 ALA A C 1
ATOM 2130 O O . ALA A 1 269 ? 8.353 6.478 7.853 1.00 69.94 269 ALA A O 1
ATOM 2131 N N . GLY A 1 270 ? 9.558 4.794 6.960 1.00 79.50 270 GLY A N 1
ATOM 2132 C CA . GLY A 1 270 ? 10.841 5.508 6.948 1.00 79.50 270 GLY A CA 1
ATOM 2133 C C . GLY A 1 270 ? 10.818 6.832 6.166 1.00 79.50 270 GLY A C 1
ATOM 2134 O O . GLY A 1 270 ? 11.509 7.786 6.529 1.00 79.50 270 GLY A O 1
ATOM 2135 N N . ILE A 1 271 ? 9.979 6.930 5.130 1.00 89.19 271 ILE A N 1
ATOM 2136 C CA . ILE A 1 271 ? 9.750 8.156 4.353 1.00 89.19 271 ILE A CA 1
ATOM 2137 C C . ILE A 1 271 ? 8.465 8.850 4.831 1.00 89.19 271 ILE A C 1
ATOM 2139 O O . ILE A 1 271 ? 7.347 8.558 4.396 1.00 89.19 271 ILE A O 1
ATOM 2143 N N . GLN A 1 272 ? 8.646 9.828 5.720 1.00 88.94 272 GLN A N 1
ATOM 2144 C CA . GLN A 1 272 ? 7.574 10.589 6.375 1.00 88.94 272 GLN A CA 1
ATOM 2145 C C . GLN A 1 272 ? 6.629 11.309 5.399 1.00 88.94 272 GLN A C 1
ATOM 2147 O O . GLN A 1 272 ? 5.447 11.473 5.691 1.00 88.94 272 GLN A O 1
ATOM 2152 N N . GLN A 1 273 ? 7.123 11.729 4.233 1.00 88.94 273 GLN A N 1
ATOM 2153 C CA . GLN A 1 273 ? 6.329 12.362 3.179 1.00 88.94 273 GLN A CA 1
ATOM 2154 C C . GLN A 1 273 ? 5.275 11.395 2.626 1.00 88.94 273 GLN A C 1
ATOM 2156 O O . GLN A 1 273 ? 4.121 11.786 2.466 1.00 88.94 273 GLN A O 1
ATOM 2161 N N . SER A 1 274 ? 5.644 10.130 2.396 1.00 90.56 274 SER A N 1
ATOM 2162 C CA . SER A 1 274 ? 4.707 9.092 1.956 1.00 90.56 274 SER A CA 1
ATOM 2163 C C . SER A 1 274 ? 3.696 8.757 3.056 1.00 90.56 274 SER A C 1
ATOM 2165 O O . SER A 1 274 ? 2.504 8.678 2.776 1.00 90.56 274 SER A O 1
ATOM 2167 N N . LEU A 1 275 ? 4.137 8.654 4.319 1.00 88.50 275 LEU A N 1
ATOM 2168 C CA . LEU A 1 275 ? 3.229 8.423 5.450 1.00 88.50 275 LEU A CA 1
ATOM 2169 C C . LEU A 1 275 ? 2.178 9.529 5.581 1.00 88.50 275 LEU A C 1
ATOM 2171 O O . LEU A 1 275 ? 0.991 9.242 5.698 1.00 88.50 275 LEU A O 1
ATOM 2175 N N . ARG A 1 276 ? 2.597 10.797 5.525 1.00 87.44 276 ARG A N 1
ATOM 2176 C CA . ARG A 1 276 ? 1.686 11.951 5.593 1.00 87.44 276 ARG A CA 1
ATOM 2177 C C . ARG A 1 276 ? 0.738 12.005 4.396 1.00 87.44 276 ARG A C 1
ATOM 2179 O O . ARG A 1 276 ? -0.425 12.354 4.568 1.00 87.44 276 ARG A O 1
ATOM 2186 N N . TYR A 1 277 ? 1.214 11.633 3.209 1.00 87.81 277 TYR A N 1
ATOM 2187 C CA . TYR A 1 277 ? 0.405 11.550 1.993 1.00 87.81 277 TYR A CA 1
ATOM 2188 C C . TYR A 1 277 ? -0.714 10.501 2.098 1.00 87.81 277 TYR A C 1
ATOM 2190 O O . TYR A 1 277 ? -1.853 10.795 1.736 1.00 87.81 277 TYR A O 1
ATOM 2198 N N . VAL A 1 278 ? -0.398 9.316 2.637 1.00 89.12 278 VAL A N 1
ATOM 2199 C CA . VAL A 1 278 ? -1.362 8.234 2.908 1.00 89.12 278 VAL A CA 1
ATOM 2200 C C . VAL A 1 278 ? -2.325 8.624 4.032 1.00 89.12 278 VAL A C 1
ATOM 2202 O O . VAL A 1 278 ? -3.538 8.514 3.876 1.00 89.12 278 VAL A O 1
ATOM 2205 N N . ALA A 1 279 ? -1.809 9.135 5.153 1.00 84.31 279 ALA A N 1
ATOM 2206 C CA . ALA A 1 279 ? -2.626 9.545 6.295 1.00 84.31 279 ALA A CA 1
ATOM 2207 C C . ALA A 1 279 ? -3.621 10.664 5.933 1.00 84.31 279 ALA A C 1
ATOM 2209 O O . ALA A 1 279 ? -4.768 10.631 6.372 1.00 84.31 279 ALA A O 1
ATOM 2210 N N . GLY A 1 280 ? -3.216 11.607 5.075 1.00 78.19 280 GLY A N 1
ATOM 2211 C CA . GLY A 1 280 ? -4.072 12.682 4.562 1.00 78.19 280 GLY A CA 1
ATOM 2212 C C . GLY A 1 280 ? -5.108 12.261 3.507 1.00 78.19 280 GLY A C 1
ATOM 2213 O O . GLY A 1 280 ? -5.834 13.124 3.025 1.00 78.19 280 GLY A O 1
ATOM 2214 N N . ARG A 1 281 ? -5.175 10.972 3.132 1.00 74.44 281 ARG A N 1
ATOM 2215 C CA . ARG A 1 281 ? -6.154 10.390 2.183 1.00 74.44 281 ARG A CA 1
ATOM 2216 C C . ARG A 1 281 ? -7.230 9.527 2.837 1.00 74.44 281 ARG A C 1
ATOM 2218 O O . ARG A 1 281 ? -8.027 8.890 2.157 1.00 74.44 281 ARG A O 1
ATOM 2225 N N . ARG A 1 282 ? -7.266 9.509 4.167 1.00 57.81 282 ARG A N 1
ATOM 2226 C CA . ARG A 1 282 ? -8.334 8.892 4.956 1.00 57.81 282 ARG A CA 1
ATOM 2227 C C . ARG A 1 282 ? -9.706 9.365 4.462 1.00 57.81 282 ARG A C 1
ATOM 2229 O O . ARG A 1 282 ? -9.979 10.557 4.487 1.00 57.81 282 ARG A O 1
ATOM 2236 N N . ALA A 1 283 ? -10.578 8.438 4.063 1.00 49.84 283 ALA A N 1
ATOM 2237 C CA . ALA A 1 283 ? -11.878 8.754 3.456 1.00 49.84 283 ALA A CA 1
ATOM 2238 C C . ALA A 1 283 ? -12.844 9.551 4.367 1.00 49.84 283 ALA A C 1
ATOM 2240 O O . ALA A 1 283 ? -13.831 10.099 3.880 1.00 49.84 283 ALA A O 1
ATOM 2241 N N . ASP A 1 284 ? -12.554 9.650 5.672 1.00 51.00 284 ASP A N 1
ATOM 2242 C CA . ASP A 1 284 ? -13.246 10.535 6.620 1.00 51.00 284 ASP A CA 1
ATOM 2243 C C . ASP A 1 284 ? -12.770 12.007 6.584 1.00 51.00 284 ASP A C 1
ATOM 2245 O O . ASP A 1 284 ? -13.386 12.866 7.217 1.00 51.00 284 ASP A O 1
ATOM 2249 N N . VAL A 1 285 ? -11.705 12.323 5.835 1.00 51.72 285 VAL A N 1
ATOM 2250 C CA . VAL A 1 285 ? -11.055 13.643 5.787 1.00 51.72 285 VAL A CA 1
ATOM 2251 C C . VAL A 1 285 ? -10.833 14.096 4.346 1.00 51.72 285 VAL A C 1
ATOM 2253 O O . VAL A 1 285 ? -9.928 13.650 3.653 1.00 51.72 285 VAL A O 1
ATOM 2256 N N . ILE A 1 286 ? -11.646 15.051 3.900 1.00 53.34 286 ILE A N 1
ATOM 2257 C CA . ILE A 1 286 ? -11.595 15.587 2.528 1.00 53.34 286 ILE A CA 1
ATOM 2258 C C . ILE A 1 286 ? -10.320 16.409 2.295 1.00 53.34 286 ILE A C 1
ATOM 2260 O O . ILE A 1 286 ? -9.746 16.382 1.206 1.00 53.34 286 ILE A O 1
ATOM 2264 N N . ARG A 1 287 ? -9.908 17.177 3.314 1.00 56.97 287 ARG A N 1
ATOM 2265 C CA . ARG A 1 287 ? -8.667 17.959 3.371 1.00 56.97 287 ARG A CA 1
ATOM 2266 C C . ARG A 1 287 ? -8.484 18.543 4.774 1.00 56.97 287 ARG A C 1
ATOM 2268 O O . ARG A 1 287 ? -9.401 19.186 5.276 1.00 56.97 287 ARG A O 1
ATOM 2275 N N . ASP A 1 288 ? -7.288 18.420 5.343 1.00 61.34 288 ASP A N 1
ATOM 2276 C CA . ASP A 1 288 ? -6.870 19.251 6.479 1.00 61.34 288 ASP A CA 1
ATOM 2277 C C . ASP A 1 288 ? -6.365 20.615 5.983 1.00 61.34 288 ASP A C 1
ATOM 2279 O O . ASP A 1 288 ? -5.643 20.698 4.985 1.00 61.34 288 ASP A O 1
ATOM 2283 N N . TRP A 1 289 ? -6.716 21.694 6.690 1.00 64.50 289 TRP A N 1
ATOM 2284 C CA . TRP A 1 289 ? -6.252 23.050 6.381 1.00 64.50 289 TRP A CA 1
ATOM 2285 C C . TRP A 1 289 ? -5.534 23.668 7.590 1.00 64.50 289 TRP A C 1
ATOM 2287 O O . TRP A 1 289 ? -6.152 23.823 8.646 1.00 64.50 289 TRP A O 1
ATOM 2297 N N . PRO A 1 290 ? -4.248 24.050 7.480 1.00 66.50 290 PRO A N 1
ATOM 2298 C CA . PRO A 1 290 ? -3.535 24.680 8.583 1.00 66.50 290 PRO A CA 1
ATOM 2299 C C . PRO A 1 290 ? -4.051 26.106 8.805 1.00 66.50 290 PRO A C 1
ATOM 2301 O O . PRO A 1 290 ? -3.887 26.984 7.958 1.00 66.50 290 PRO A O 1
ATOM 2304 N N . ILE A 1 291 ? -4.649 26.352 9.970 1.00 68.94 291 ILE A N 1
ATOM 2305 C CA . ILE A 1 291 ? -5.018 27.699 10.413 1.00 68.94 291 ILE A CA 1
ATOM 2306 C C . ILE A 1 291 ? -3.803 28.314 11.118 1.00 68.94 291 ILE A C 1
ATOM 2308 O O . ILE A 1 291 ? -3.354 27.820 12.153 1.00 68.94 291 ILE A O 1
ATOM 2312 N N . ASN A 1 292 ? -3.261 29.405 10.574 1.00 66.31 292 ASN A N 1
ATOM 2313 C CA . ASN A 1 292 ? -2.055 30.067 11.091 1.00 66.31 292 ASN A CA 1
ATOM 2314 C C . ASN A 1 292 ? -2.324 30.991 12.300 1.00 66.31 292 ASN A C 1
ATOM 2316 O O . ASN A 1 292 ? -1.745 32.069 12.410 1.00 66.31 292 ASN A O 1
ATOM 2320 N N . ALA A 1 293 ? -3.173 30.559 13.235 1.00 70.12 293 ALA A N 1
ATOM 2321 C CA . ALA A 1 293 ? -3.400 31.254 14.500 1.00 70.12 293 ALA A CA 1
ATOM 2322 C C . ALA A 1 293 ? -2.432 30.748 15.582 1.00 70.12 293 ALA A C 1
ATOM 2324 O O . ALA A 1 293 ? -2.385 29.553 15.881 1.00 70.12 293 ALA A O 1
ATOM 2325 N N . ASN A 1 294 ? -1.669 31.656 16.198 1.00 70.69 294 ASN A N 1
ATOM 2326 C CA . ASN A 1 294 ? -0.858 31.338 17.372 1.00 70.69 294 ASN A CA 1
ATOM 2327 C C . ASN A 1 294 ? -1.625 31.670 18.658 1.00 70.69 294 ASN A C 1
ATOM 2329 O O . ASN A 1 294 ? -1.517 32.774 19.189 1.00 70.69 294 ASN A O 1
ATOM 2333 N N . ILE A 1 295 ? -2.372 30.697 19.174 1.00 70.06 295 ILE A N 1
ATOM 2334 C CA . ILE A 1 295 ? -3.179 30.876 20.389 1.00 70.06 295 ILE A CA 1
ATOM 2335 C C . ILE A 1 295 ? -2.347 31.000 21.676 1.00 70.06 295 ILE A C 1
ATOM 2337 O O . ILE A 1 295 ? -2.894 31.331 22.720 1.00 70.06 295 ILE A O 1
ATOM 2341 N N . ALA A 1 296 ? -1.032 30.744 21.641 1.00 66.44 296 ALA A N 1
ATOM 2342 C CA . ALA A 1 296 ? -0.182 30.839 22.832 1.00 66.44 296 ALA A CA 1
ATOM 2343 C C . ALA A 1 296 ? -0.035 32.283 23.358 1.00 66.44 296 ALA A C 1
ATOM 2345 O O . ALA A 1 296 ? 0.452 32.481 24.466 1.00 66.44 296 ALA A O 1
ATOM 2346 N N . ALA A 1 297 ? -0.457 33.279 22.570 1.00 67.19 297 ALA A N 1
ATOM 2347 C CA . ALA A 1 297 ? -0.536 34.685 22.962 1.00 67.19 297 ALA A CA 1
ATOM 2348 C C . ALA A 1 297 ? -1.928 35.103 23.486 1.00 67.19 297 ALA A C 1
ATOM 2350 O O . ALA A 1 297 ? -2.142 36.278 23.780 1.00 67.19 297 ALA A O 1
ATOM 2351 N N . TRP A 1 298 ? -2.898 34.184 23.575 1.00 72.00 298 TRP A N 1
ATOM 2352 C CA . TRP A 1 298 ? -4.248 34.488 24.058 1.00 72.00 298 TRP A CA 1
ATOM 2353 C C . TRP A 1 298 ? -4.264 34.531 25.587 1.00 72.00 298 TRP A C 1
ATOM 2355 O O . TRP A 1 298 ? -4.489 33.526 26.261 1.00 72.00 298 TRP A O 1
ATOM 2365 N N . MET A 1 299 ? -3.987 35.720 26.121 1.00 58.75 299 MET A N 1
ATOM 2366 C CA . MET A 1 299 ? -4.004 36.000 27.555 1.00 58.75 299 MET A CA 1
ATOM 2367 C C . MET A 1 299 ? -5.394 35.742 28.173 1.00 58.75 299 MET A C 1
ATOM 2369 O O . MET A 1 299 ? -6.413 36.031 27.536 1.00 58.75 299 MET A O 1
ATOM 2373 N N . PRO A 1 300 ? -5.464 35.250 29.428 1.00 62.91 300 PRO A N 1
ATOM 2374 C CA . PRO A 1 300 ? -6.676 35.353 30.239 1.00 62.91 300 PRO A CA 1
ATOM 2375 C C . PRO A 1 300 ? -6.985 36.829 30.563 1.00 62.91 300 PRO A C 1
ATOM 2377 O O . PRO A 1 300 ? -6.271 37.735 30.139 1.00 62.91 300 PRO A O 1
ATOM 2380 N N . ALA A 1 301 ? -8.056 37.081 31.318 1.00 59.25 301 ALA A N 1
ATOM 2381 C CA . ALA A 1 301 ? -8.375 38.427 31.787 1.00 59.25 301 ALA A CA 1
ATOM 2382 C C . ALA A 1 301 ? -7.217 39.038 32.600 1.00 59.25 301 ALA A C 1
ATOM 2384 O O . ALA A 1 301 ? -6.753 38.429 33.563 1.00 59.25 301 ALA A O 1
ATOM 2385 N N . ASP A 1 302 ? -6.796 40.244 32.222 1.00 60.91 302 ASP A N 1
ATOM 2386 C CA . ASP A 1 302 ? -5.761 41.033 32.891 1.00 60.91 302 ASP A CA 1
ATOM 2387 C C . ASP A 1 302 ? -6.151 42.526 32.796 1.00 60.91 302 ASP A C 1
ATOM 2389 O O . ASP A 1 302 ? -6.379 43.006 31.679 1.00 60.91 302 ASP A O 1
ATOM 2393 N N . PRO A 1 303 ? -6.300 43.264 33.915 1.00 63.69 303 PRO A N 1
ATOM 2394 C CA . PRO A 1 303 ? -6.180 42.807 35.301 1.00 63.69 303 PRO A CA 1
ATOM 2395 C C . PRO A 1 303 ? -7.323 41.880 35.734 1.00 63.69 303 PRO A C 1
ATOM 2397 O O . PRO A 1 303 ? -8.461 41.988 35.276 1.00 63.69 303 PRO A O 1
ATOM 2400 N N . LEU A 1 304 ? -7.037 40.984 36.680 1.00 51.09 304 LEU A N 1
ATOM 2401 C CA . LEU A 1 304 ? -8.066 40.237 37.408 1.00 51.09 304 LEU A CA 1
ATOM 2402 C C . LEU A 1 304 ? -8.719 41.147 38.471 1.00 51.09 304 LEU A C 1
ATOM 2404 O O . LEU A 1 304 ? -7.987 41.870 39.150 1.00 51.09 304 LEU A O 1
ATOM 2408 N N . PRO A 1 305 ? -10.053 41.108 38.675 1.00 60.97 305 PRO A N 1
ATOM 2409 C CA . PRO A 1 305 ? -11.040 40.201 38.077 1.00 60.97 305 PRO A CA 1
ATOM 2410 C C . PRO A 1 305 ? -11.784 40.811 36.864 1.00 60.97 305 PRO A C 1
ATOM 2412 O O . PRO A 1 305 ? -12.965 41.140 36.950 1.00 60.97 305 PRO A O 1
ATOM 2415 N N . GLY A 1 306 ? -11.109 40.978 35.724 1.00 66.19 306 GLY A N 1
ATOM 2416 C CA . GLY A 1 306 ? -11.727 41.418 34.468 1.00 66.19 306 GLY A CA 1
ATOM 2417 C C . GLY A 1 306 ? -12.423 40.304 33.669 1.00 66.19 306 GLY A C 1
ATOM 2418 O O . GLY A 1 306 ? -12.309 39.115 33.973 1.00 66.19 306 GLY A O 1
ATOM 2419 N N . SER A 1 307 ? -13.101 40.694 32.586 1.00 70.62 307 SER A N 1
ATOM 2420 C CA . SER A 1 307 ? -13.630 39.762 31.579 1.00 70.62 307 SER A CA 1
ATOM 2421 C C . SER A 1 307 ? -12.519 39.301 30.622 1.00 70.62 307 SER A C 1
ATOM 2423 O O . SER A 1 307 ? -11.717 40.132 30.188 1.00 70.62 307 SER A O 1
ATOM 2425 N N . PRO A 1 308 ? -12.445 38.009 30.251 1.00 63.62 308 PRO A N 1
ATOM 2426 C CA . PRO A 1 308 ? -11.440 37.528 29.306 1.00 63.62 308 PRO A CA 1
ATOM 2427 C C . PRO A 1 308 ? -11.704 38.083 27.893 1.00 63.62 308 PRO A C 1
ATOM 2429 O O . PRO A 1 308 ? -12.864 38.166 27.481 1.00 63.62 308 PRO A O 1
ATOM 2432 N N . PRO A 1 309 ? -10.659 38.432 27.120 1.00 67.88 309 PRO A N 1
ATOM 2433 C CA . PRO A 1 309 ? -10.835 38.936 25.763 1.00 67.88 309 PRO A CA 1
ATOM 2434 C C . PRO A 1 309 ? -11.375 37.836 24.841 1.00 67.88 309 PRO A C 1
ATOM 2436 O O . PRO A 1 309 ? -10.816 36.741 24.763 1.00 67.88 309 PRO A O 1
ATOM 2439 N N . GLN A 1 310 ? -12.443 38.136 24.100 1.00 67.88 310 GLN A N 1
ATOM 2440 C CA . GLN A 1 310 ? -12.976 37.228 23.088 1.00 67.88 310 GLN A CA 1
ATOM 2441 C C . GLN A 1 310 ? -12.076 37.243 21.846 1.00 67.88 310 GLN A C 1
ATOM 2443 O O . GLN A 1 310 ? -11.806 3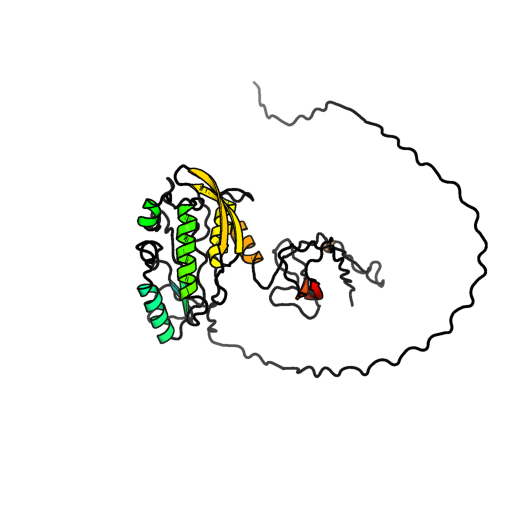8.300 21.280 1.00 67.88 310 GLN A O 1
ATOM 2448 N N . GLN A 1 311 ? -11.616 36.066 21.420 1.00 68.44 311 GLN A N 1
ATOM 2449 C CA . GLN A 1 311 ? -10.737 35.901 20.262 1.00 68.44 311 GLN A CA 1
ATOM 2450 C C . GLN A 1 311 ? -11.505 35.228 19.120 1.00 68.44 311 GLN A C 1
ATOM 2452 O O . GLN A 1 311 ? -12.199 34.232 19.328 1.00 68.44 311 GLN A O 1
ATOM 2457 N N . ALA A 1 312 ? -11.368 35.760 17.907 1.00 67.50 312 ALA A N 1
ATOM 2458 C CA . ALA A 1 312 ? -11.975 35.212 16.697 1.00 67.50 312 ALA A CA 1
ATOM 2459 C C . ALA A 1 312 ? -10.895 34.956 15.640 1.00 67.50 312 ALA A C 1
ATOM 2461 O O . ALA A 1 312 ? -9.983 35.765 15.462 1.00 67.50 312 ALA A O 1
ATOM 2462 N N . VAL A 1 313 ? -10.999 33.830 14.933 1.00 65.50 313 VAL A N 1
ATOM 2463 C CA . VAL A 1 313 ? -10.064 33.450 13.867 1.00 65.50 313 VAL A CA 1
ATOM 2464 C C . VAL A 1 313 ? -10.854 33.174 12.600 1.00 65.50 313 VAL A C 1
ATOM 2466 O O . VAL A 1 313 ? -11.499 32.137 12.472 1.00 65.50 313 VAL A O 1
ATOM 2469 N N . ASN A 1 314 ? -10.771 34.097 11.647 1.00 65.69 314 ASN A N 1
ATOM 2470 C CA . ASN A 1 314 ? -11.490 33.996 10.384 1.00 65.69 314 ASN A CA 1
ATOM 2471 C C . ASN A 1 314 ? -10.565 33.392 9.323 1.00 65.69 314 ASN A C 1
ATOM 2473 O O . ASN A 1 314 ? -9.487 33.925 9.061 1.00 65.69 314 ASN A O 1
ATOM 2477 N N . GLN A 1 315 ? -10.992 32.296 8.699 1.00 61.66 315 GLN A N 1
ATOM 2478 C CA . GLN A 1 315 ? -10.257 31.632 7.624 1.00 61.66 315 GLN A CA 1
ATOM 2479 C C . GLN A 1 315 ? -11.221 31.290 6.486 1.00 61.66 315 GLN A C 1
ATOM 2481 O O . GLN A 1 315 ? -12.218 30.598 6.686 1.00 61.66 315 GLN A O 1
ATOM 2486 N N . THR A 1 316 ? -10.894 31.739 5.276 1.00 66.19 316 THR A N 1
ATOM 2487 C CA . THR A 1 316 ? -11.554 31.279 4.050 1.00 66.19 316 THR A CA 1
ATOM 2488 C C . THR A 1 316 ? -10.884 29.989 3.587 1.00 66.19 316 THR A C 1
ATOM 2490 O O . THR A 1 316 ? -9.652 29.916 3.512 1.00 66.19 316 THR A O 1
ATOM 2493 N N . LEU A 1 317 ? -11.689 28.974 3.279 1.00 63.94 317 LEU A N 1
ATOM 2494 C CA . LEU A 1 317 ? -11.231 27.677 2.785 1.00 63.94 317 LEU A CA 1
ATOM 2495 C C . LEU A 1 317 ? -11.553 27.566 1.293 1.00 63.94 317 LEU A C 1
ATOM 2497 O O . LEU A 1 317 ? -12.699 27.752 0.894 1.00 63.94 317 LEU A O 1
ATOM 2501 N N . GLN A 1 318 ? -10.548 27.258 0.472 1.00 61.53 318 GLN A N 1
ATOM 2502 C CA . GLN A 1 318 ? -10.754 26.973 -0.950 1.00 61.53 318 GLN A CA 1
ATOM 2503 C C . GLN A 1 318 ? -10.940 25.466 -1.127 1.00 61.53 318 GLN A C 1
ATOM 2505 O O . GLN A 1 318 ? -9.994 24.687 -0.970 1.00 61.53 318 GLN A O 1
ATOM 2510 N N . LEU A 1 319 ? -12.175 25.053 -1.412 1.00 62.41 319 LEU A N 1
ATOM 2511 C CA . LEU A 1 319 ? -12.509 23.651 -1.642 1.00 62.41 319 LEU A CA 1
ATOM 2512 C C . LEU A 1 319 ? -12.001 23.205 -3.025 1.00 62.41 319 LEU A C 1
ATOM 2514 O O . LEU A 1 319 ? -12.201 23.923 -4.006 1.00 62.41 319 LEU A O 1
ATOM 2518 N N . PRO A 1 320 ? -11.359 22.027 -3.143 1.00 59.38 320 PRO A N 1
ATOM 2519 C CA . PRO A 1 320 ? -11.051 21.439 -4.443 1.00 59.38 320 PRO A CA 1
ATOM 2520 C C . PRO A 1 320 ? -12.308 21.241 -5.298 1.00 59.38 320 PRO A C 1
ATOM 2522 O O . PRO A 1 320 ? -13.352 20.842 -4.788 1.00 59.38 320 PRO A O 1
ATOM 2525 N N . SER A 1 321 ? -12.189 21.405 -6.616 1.00 55.91 321 SER A N 1
ATOM 2526 C CA . SER A 1 321 ? -13.275 21.128 -7.574 1.00 55.91 321 SER A CA 1
ATOM 2527 C C . SER A 1 321 ? -13.716 19.657 -7.616 1.00 55.91 321 SER A C 1
ATOM 2529 O O . SER A 1 321 ? -14.729 19.337 -8.231 1.00 55.91 321 SER A O 1
ATOM 2531 N N . THR A 1 322 ? -12.969 18.761 -6.966 1.00 58.59 322 THR A N 1
ATOM 2532 C CA . THR A 1 322 ? -13.276 17.334 -6.807 1.00 58.59 322 THR A CA 1
ATOM 2533 C C . THR A 1 322 ? -14.160 17.021 -5.594 1.00 58.59 322 THR A C 1
ATOM 2535 O O . THR A 1 322 ? -14.596 15.877 -5.448 1.00 58.59 322 THR A O 1
ATOM 2538 N N . VAL A 1 323 ? -14.441 17.996 -4.718 1.00 60.25 323 VAL A N 1
ATOM 2539 C CA . VAL A 1 323 ? -15.366 17.801 -3.591 1.00 60.25 323 VAL A CA 1
ATOM 2540 C C . VAL A 1 323 ? -16.782 17.635 -4.138 1.00 60.25 323 VAL A C 1
ATOM 2542 O O . VAL A 1 323 ? -17.284 18.485 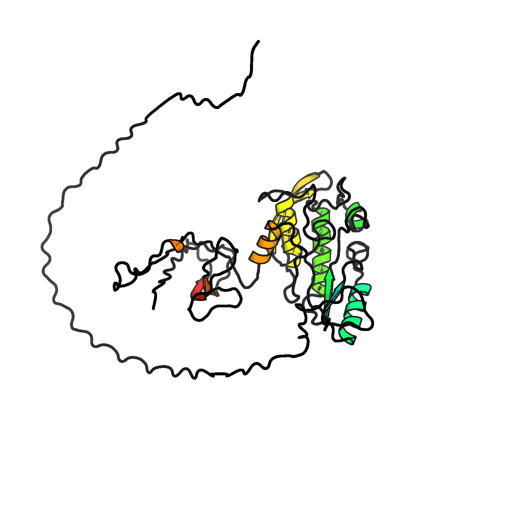-4.872 1.00 60.25 323 VAL A O 1
ATOM 2545 N N . ARG A 1 324 ? -17.426 16.514 -3.800 1.00 65.56 324 ARG A N 1
ATOM 2546 C CA . ARG A 1 324 ? -18.796 16.216 -4.238 1.00 65.56 324 ARG A CA 1
ATOM 2547 C C . ARG A 1 324 ? -19.781 17.182 -3.575 1.00 65.56 324 ARG A C 1
ATOM 2549 O O . ARG A 1 324 ? -19.529 17.696 -2.492 1.00 65.56 324 ARG A O 1
ATOM 2556 N N . SER A 1 325 ? -20.934 17.396 -4.199 1.00 63.31 325 SER A N 1
ATOM 2557 C CA . SER A 1 325 ? -22.039 18.089 -3.537 1.00 63.31 325 SER A CA 1
ATOM 2558 C C . SER A 1 325 ? -22.625 17.219 -2.422 1.00 63.31 325 SER A C 1
ATOM 2560 O O . SER A 1 325 ? -22.867 16.031 -2.645 1.00 63.31 325 SER A O 1
ATOM 2562 N N . GLY A 1 326 ? -22.896 17.797 -1.255 1.00 66.69 326 GLY A N 1
ATOM 2563 C CA . GLY A 1 326 ? -23.427 17.072 -0.103 1.00 66.69 326 GLY A CA 1
ATOM 2564 C C . GLY A 1 326 ? -23.245 17.812 1.220 1.00 66.69 326 GLY A C 1
ATOM 2565 O O . GLY A 1 326 ? -22.648 18.889 1.267 1.00 66.69 326 GLY A O 1
ATOM 2566 N N . ALA A 1 327 ? -23.768 17.215 2.291 1.00 69.06 327 ALA A N 1
ATOM 2567 C CA . ALA A 1 327 ? -23.605 17.702 3.655 1.00 69.06 327 ALA A CA 1
ATOM 2568 C C . ALA A 1 327 ? -22.279 17.217 4.257 1.00 69.06 327 ALA A C 1
ATOM 2570 O O . ALA A 1 327 ? -21.950 16.032 4.197 1.00 69.06 327 ALA A O 1
ATOM 2571 N N . TYR A 1 328 ? -21.545 18.132 4.881 1.00 72.25 328 TYR A N 1
ATOM 2572 C CA . TYR A 1 328 ? -20.225 17.896 5.453 1.00 72.25 328 TYR A CA 1
ATOM 2573 C C . TYR A 1 328 ? -20.130 18.435 6.875 1.00 72.25 328 TYR A C 1
ATOM 2575 O O . TYR A 1 328 ? -20.625 19.516 7.179 1.00 72.25 328 TYR A O 1
ATOM 2583 N N . THR A 1 329 ? -19.467 17.683 7.752 1.00 76.94 329 THR A N 1
ATOM 2584 C CA . THR A 1 329 ? -19.171 18.111 9.127 1.00 76.94 329 THR A CA 1
ATOM 2585 C C . THR A 1 329 ? -17.831 18.836 9.171 1.00 76.94 329 THR A C 1
ATOM 2587 O O . THR A 1 329 ? -16.843 18.352 8.625 1.00 76.94 329 THR A O 1
ATOM 2590 N N . ILE A 1 330 ? -17.786 19.984 9.843 1.00 74.69 330 ILE A N 1
ATOM 2591 C CA . ILE A 1 330 ? -16.564 20.764 10.046 1.00 74.69 330 ILE A CA 1
ATOM 2592 C C . ILE A 1 330 ? -16.058 20.482 11.457 1.00 74.69 330 ILE A C 1
ATOM 2594 O O . ILE A 1 330 ? -16.788 20.660 12.435 1.00 74.69 330 ILE A O 1
ATOM 2598 N N . ARG A 1 331 ? -14.799 20.050 11.568 1.00 80.75 331 ARG A N 1
ATOM 2599 C CA . ARG A 1 331 ? -14.117 19.858 12.852 1.00 80.75 331 ARG A CA 1
ATOM 2600 C C . ARG A 1 331 ? -12.819 20.655 12.902 1.00 80.75 331 ARG A C 1
ATOM 2602 O O . ARG A 1 331 ? -12.182 20.851 11.872 1.00 80.75 331 ARG A O 1
ATOM 2609 N N . VAL A 1 332 ? -12.418 21.079 14.097 1.00 80.56 332 VAL A N 1
ATOM 2610 C CA . VAL A 1 332 ? -11.149 21.787 14.340 1.00 80.56 332 VAL A CA 1
ATOM 2611 C C . VAL A 1 332 ? -10.340 21.099 15.433 1.00 80.56 332 VAL A C 1
ATOM 2613 O O . VAL A 1 332 ? -10.902 20.522 16.359 1.00 80.56 332 VAL A O 1
ATOM 2616 N N . ALA A 1 333 ? -9.016 21.188 15.357 1.00 82.38 333 ALA A N 1
ATOM 2617 C CA . ALA A 1 333 ? -8.116 20.764 16.424 1.00 82.38 333 ALA A CA 1
ATOM 2618 C C . ALA A 1 333 ? -7.027 21.817 16.635 1.00 82.38 333 ALA A C 1
ATOM 2620 O O . ALA A 1 333 ? -6.512 22.397 15.679 1.00 82.38 333 ALA A O 1
ATOM 2621 N N . ILE A 1 334 ? -6.646 22.036 17.892 1.00 80.50 334 ILE A N 1
ATOM 2622 C CA . ILE A 1 334 ? -5.467 22.830 18.240 1.00 80.50 334 ILE A CA 1
ATOM 2623 C C . ILE A 1 334 ? -4.288 21.864 18.332 1.00 80.50 334 ILE A C 1
ATOM 2625 O O . ILE A 1 334 ? -4.266 21.004 19.208 1.00 80.50 334 ILE A O 1
ATOM 2629 N N . ILE A 1 335 ? -3.307 21.993 17.438 1.00 78.50 335 ILE A N 1
ATOM 2630 C CA . ILE A 1 335 ? -2.156 21.083 17.379 1.00 78.50 335 ILE A CA 1
ATOM 2631 C C . ILE A 1 335 ? -0.985 21.624 18.202 1.00 78.50 335 ILE A C 1
ATOM 2633 O O . ILE A 1 335 ? -0.474 22.719 17.955 1.00 78.50 335 ILE A O 1
ATOM 2637 N N . ASN A 1 336 ? -0.496 20.817 19.142 1.00 70.62 336 ASN A N 1
ATOM 2638 C CA . ASN A 1 336 ? 0.749 21.078 19.848 1.00 70.62 336 ASN A CA 1
ATOM 2639 C C . ASN A 1 336 ? 1.935 20.873 18.892 1.00 70.62 336 ASN A C 1
ATOM 2641 O O . ASN A 1 336 ? 2.325 19.745 18.591 1.00 70.62 336 ASN A O 1
ATOM 2645 N N . ARG A 1 337 ? 2.550 21.972 18.439 1.00 68.69 337 ARG A N 1
ATOM 2646 C CA . ARG A 1 337 ? 3.664 21.945 17.473 1.00 68.69 337 ARG A CA 1
ATOM 2647 C C . ARG A 1 337 ? 4.911 21.185 17.954 1.00 68.69 337 ARG A C 1
ATOM 2649 O O . ARG A 1 337 ? 5.722 20.812 17.115 1.00 68.69 337 ARG A O 1
ATOM 2656 N N . ARG A 1 338 ? 5.072 20.933 19.262 1.00 58.06 338 ARG A N 1
ATOM 2657 C CA . ARG A 1 338 ? 6.195 20.149 19.817 1.00 58.06 338 ARG A CA 1
ATOM 2658 C C . ARG A 1 338 ? 5.980 18.638 19.696 1.00 58.06 338 ARG A C 1
ATOM 2660 O O . ARG A 1 338 ? 6.952 17.907 19.557 1.00 58.06 338 ARG A O 1
ATOM 2667 N N . THR A 1 339 ? 4.736 18.168 19.793 1.00 58.78 339 THR A N 1
ATOM 2668 C CA . THR A 1 339 ? 4.404 16.728 19.800 1.00 58.78 339 THR A CA 1
ATOM 2669 C C . THR A 1 339 ? 3.682 16.264 18.536 1.00 58.78 339 THR A C 1
ATOM 2671 O O . THR A 1 339 ? 3.551 15.063 18.322 1.00 58.78 339 THR A O 1
ATOM 2674 N N . GLY A 1 340 ? 3.179 17.194 17.719 1.00 69.00 340 GLY A N 1
ATOM 2675 C CA . GLY A 1 340 ? 2.305 16.908 16.580 1.00 69.00 340 GLY A CA 1
ATOM 2676 C C . GLY A 1 340 ? 0.887 16.477 16.972 1.00 69.00 340 GLY A C 1
ATOM 2677 O O . GLY A 1 340 ? 0.086 16.194 16.089 1.00 69.00 340 GLY A O 1
ATOM 2678 N N . GLN A 1 341 ? 0.567 16.429 18.270 1.00 73.44 341 GLN A N 1
ATOM 2679 C CA . GLN A 1 341 ? -0.701 15.902 18.777 1.00 73.44 341 GLN A CA 1
ATOM 2680 C C . GLN A 1 341 ? -1.728 17.015 19.046 1.00 73.44 341 GLN A C 1
ATOM 2682 O O . GLN A 1 341 ? -1.336 18.117 19.450 1.00 73.44 341 GLN A O 1
ATOM 2687 N N . PRO A 1 342 ? -3.036 16.745 18.890 1.00 78.38 342 PRO A N 1
ATOM 2688 C CA . PRO A 1 342 ? -4.097 17.632 19.356 1.00 78.38 342 PRO A CA 1
ATOM 2689 C C . PRO A 1 342 ? -4.027 17.890 20.866 1.00 78.38 342 PRO A C 1
ATOM 2691 O O . PRO A 1 342 ? -3.714 16.996 21.654 1.00 78.38 342 PRO A O 1
ATOM 2694 N N . ILE A 1 343 ? -4.361 19.110 21.278 1.00 73.94 343 ILE A N 1
ATOM 2695 C CA . ILE A 1 343 ? -4.564 19.480 22.680 1.00 73.94 343 ILE A CA 1
ATOM 2696 C C . ILE A 1 343 ? -6.007 19.153 23.071 1.00 73.94 343 ILE A C 1
ATOM 2698 O O . ILE A 1 343 ? -6.945 19.500 22.354 1.00 73.94 343 ILE A O 1
ATOM 2702 N N . ASN A 1 344 ? -6.187 18.520 24.231 1.00 76.25 344 ASN A N 1
ATOM 2703 C CA . ASN A 1 344 ? -7.510 18.305 24.805 1.00 76.25 344 ASN A CA 1
ATOM 2704 C C . ASN A 1 344 ? -8.054 19.623 25.375 1.00 76.25 344 ASN A C 1
ATOM 2706 O O . ASN A 1 344 ? -7.493 20.191 26.309 1.00 76.25 344 ASN A O 1
ATOM 2710 N N . LEU A 1 345 ? -9.159 20.080 24.800 1.00 70.62 345 LEU A N 1
ATOM 2711 C CA . LEU A 1 345 ? -9.979 21.198 25.248 1.00 70.62 345 LEU A CA 1
ATOM 2712 C C . LEU A 1 345 ? -11.174 20.658 26.045 1.00 70.62 345 LEU A C 1
ATOM 2714 O O . LEU A 1 345 ? -11.683 19.577 25.736 1.00 70.62 345 LEU A O 1
ATOM 2718 N N . ALA A 1 346 ? -11.663 21.432 27.013 1.00 66.44 346 ALA A N 1
ATOM 2719 C CA . ALA A 1 346 ? -12.837 21.104 27.829 1.00 66.44 346 ALA A CA 1
ATOM 2720 C C . ALA A 1 346 ? -14.178 21.351 27.096 1.00 66.44 346 ALA A C 1
ATOM 2722 O O . ALA A 1 346 ? -15.141 21.825 27.690 1.00 66.44 346 ALA A O 1
ATOM 2723 N N . PHE A 1 347 ? -14.233 21.056 25.796 1.00 61.00 347 PHE A N 1
ATOM 2724 C CA . PHE A 1 347 ? -15.457 21.112 24.995 1.00 61.00 347 PHE A CA 1
ATOM 2725 C C . PHE A 1 347 ? -16.035 19.698 24.803 1.00 61.00 347 PHE A C 1
ATOM 2727 O O . PHE A 1 347 ? -15.267 18.735 24.710 1.00 61.00 347 PHE A O 1
ATOM 2734 N N . PRO A 1 348 ? -17.367 19.540 24.701 1.00 62.19 348 PRO A N 1
ATOM 2735 C CA . PRO A 1 348 ? -17.973 18.282 24.270 1.00 62.19 348 PRO A CA 1
ATOM 2736 C C . PRO A 1 348 ? -17.654 17.989 22.790 1.00 62.19 348 PRO A C 1
ATOM 2738 O O . PRO A 1 348 ? -17.077 18.813 22.079 1.00 62.19 348 PRO A O 1
ATOM 2741 N N . ASN A 1 349 ? -18.066 16.816 22.300 1.00 74.62 349 ASN A N 1
ATOM 2742 C CA . ASN A 1 349 ? -17.991 16.437 20.879 1.00 74.62 349 ASN A CA 1
ATOM 2743 C C . ASN A 1 349 ? -16.564 16.350 20.288 1.00 74.62 349 ASN A C 1
ATOM 2745 O O . ASN A 1 349 ? -16.364 16.584 19.090 1.00 74.62 349 ASN A O 1
ATOM 2749 N N . ARG A 1 350 ? -15.579 15.980 21.119 1.00 79.25 350 ARG A N 1
ATOM 2750 C CA . ARG A 1 350 ? -14.242 15.542 20.685 1.00 79.25 350 ARG A CA 1
ATOM 2751 C C . ARG A 1 350 ? -14.335 14.159 20.033 1.00 79.25 350 ARG A C 1
ATOM 2753 O O . ARG A 1 350 ? -14.828 13.225 20.659 1.00 79.25 350 ARG A O 1
ATOM 2760 N N . ASP A 1 351 ? -13.817 14.000 18.820 1.00 79.25 351 ASP A N 1
ATOM 2761 C CA . ASP A 1 351 ? -13.681 12.684 18.188 1.00 79.25 351 ASP A CA 1
ATOM 2762 C C . ASP A 1 351 ? -12.441 11.911 18.684 1.00 79.25 351 ASP A C 1
ATOM 2764 O O . ASP A 1 351 ? -11.610 12.416 19.451 1.00 79.25 351 ASP A O 1
ATOM 2768 N N . ALA A 1 352 ? -12.296 10.659 18.240 1.00 76.25 352 ALA A N 1
ATOM 2769 C CA . ALA A 1 352 ? -11.146 9.819 18.581 1.00 76.25 352 ALA A CA 1
ATOM 2770 C C . ALA A 1 352 ? -9.806 10.414 18.092 1.00 76.25 352 ALA A C 1
ATOM 2772 O O . ALA A 1 352 ? -8.758 10.129 18.668 1.00 76.25 352 ALA A O 1
ATOM 2773 N N . GLN A 1 353 ? -9.837 11.289 17.081 1.00 69.44 353 GLN A N 1
ATOM 2774 C CA . GLN A 1 353 ? -8.682 11.979 16.503 1.00 69.44 353 GLN A CA 1
ATOM 2775 C C . GLN A 1 353 ? -8.386 13.330 17.179 1.00 69.44 353 GLN A C 1
ATOM 2777 O O . GLN A 1 353 ? -7.480 14.035 16.746 1.00 69.44 353 GLN A O 1
ATOM 2782 N N . GLY A 1 354 ? -9.113 13.711 18.236 1.00 79.88 354 GLY A N 1
ATOM 2783 C CA . GLY A 1 354 ? -8.888 14.962 18.969 1.00 79.88 354 GLY A CA 1
ATOM 2784 C C . GLY A 1 354 ? -9.375 16.224 18.266 1.00 79.88 354 GLY A C 1
ATOM 2785 O O . GLY A 1 354 ? -8.910 17.317 18.589 1.00 79.88 354 GLY A O 1
ATOM 2786 N N . ARG A 1 355 ? -10.313 16.081 17.328 1.00 83.50 355 ARG A N 1
ATOM 2787 C CA . ARG A 1 355 ? -10.978 17.186 16.637 1.00 83.50 355 ARG A CA 1
ATOM 2788 C C . ARG A 1 355 ? -12.359 17.418 17.250 1.00 83.50 355 ARG A C 1
ATOM 2790 O O . ARG A 1 355 ? -13.058 16.474 17.605 1.00 83.50 355 ARG A O 1
ATOM 2797 N N . TYR A 1 356 ? -12.763 18.676 17.337 1.00 84.38 356 TYR A N 1
ATOM 2798 C CA . TYR A 1 356 ? -14.023 19.128 17.924 1.00 84.38 356 TYR A CA 1
ATOM 2799 C C . TYR A 1 356 ? -14.982 19.556 16.818 1.00 84.38 356 TYR A C 1
ATOM 2801 O O . TYR A 1 356 ? -14.585 20.309 15.927 1.00 84.38 356 TYR A O 1
ATOM 2809 N N . LEU A 1 357 ? -16.229 19.080 16.855 1.00 81.69 357 LEU A N 1
ATOM 2810 C CA . LEU A 1 357 ? -17.277 19.502 15.919 1.00 81.69 357 LEU A CA 1
ATOM 2811 C C . LEU A 1 357 ? -17.625 20.982 16.127 1.00 81.69 357 LEU A C 1
ATOM 2813 O O . LEU A 1 357 ? -18.018 21.370 17.222 1.00 81.69 357 LEU A O 1
ATOM 2817 N N . VAL A 1 358 ? -17.516 21.788 15.065 1.00 78.00 358 VAL A N 1
ATOM 2818 C CA . VAL A 1 358 ? -17.878 23.223 15.076 1.00 78.00 358 VAL A CA 1
ATOM 2819 C C . VAL A 1 358 ? -19.076 23.556 14.186 1.00 78.00 358 VAL A C 1
ATOM 2821 O O . VAL A 1 358 ? -19.567 24.679 14.221 1.00 78.00 358 VAL A O 1
ATOM 2824 N N . GLY A 1 359 ? -19.563 22.599 13.392 1.00 79.00 359 GLY A N 1
ATOM 2825 C CA . GLY A 1 359 ? -20.791 22.757 12.615 1.00 79.00 359 GLY A CA 1
ATOM 2826 C C . GLY A 1 359 ? -20.874 21.833 11.406 1.00 79.00 359 GLY A C 1
ATOM 2827 O O . GLY A 1 359 ? -20.092 20.891 11.251 1.00 79.00 359 GLY A O 1
ATOM 2828 N N . THR A 1 360 ? -21.825 22.132 10.526 1.00 76.25 360 THR A N 1
ATOM 2829 C CA . THR A 1 360 ? -22.010 21.478 9.229 1.00 76.25 360 THR A CA 1
ATOM 2830 C C . THR A 1 360 ? -22.087 22.513 8.109 1.00 76.25 360 THR A C 1
ATOM 2832 O O . THR A 1 360 ? -22.424 23.674 8.330 1.00 76.25 360 THR A O 1
ATOM 2835 N N . THR A 1 361 ? -21.760 22.102 6.888 1.00 73.56 361 THR A N 1
ATOM 2836 C CA . THR A 1 361 ? -21.911 22.912 5.676 1.00 73.56 361 THR A CA 1
ATOM 2837 C C . THR A 1 361 ? -22.395 22.042 4.524 1.00 73.56 361 THR A C 1
ATOM 2839 O O . THR A 1 361 ? -22.118 20.845 4.494 1.00 73.56 361 THR A O 1
ATOM 2842 N N . ASN A 1 362 ? -23.111 22.638 3.574 1.00 73.25 362 ASN A N 1
ATOM 2843 C CA . ASN A 1 362 ? -23.528 21.970 2.349 1.00 73.25 362 ASN A CA 1
ATOM 2844 C C . ASN A 1 362 ? -22.678 22.486 1.188 1.00 73.25 362 ASN A C 1
ATOM 2846 O O . ASN A 1 362 ? -22.728 23.671 0.861 1.00 73.25 362 ASN A O 1
ATOM 2850 N N . VAL A 1 363 ? -21.935 21.593 0.537 1.00 71.31 363 VAL A N 1
ATOM 2851 C CA . VAL A 1 363 ? -21.310 21.894 -0.754 1.00 71.31 363 VAL A CA 1
ATOM 2852 C C . VAL A 1 363 ? -22.377 21.709 -1.823 1.00 71.31 363 VAL A C 1
ATOM 2854 O O . VAL A 1 363 ? -22.968 20.635 -1.946 1.00 71.31 363 VAL A O 1
ATOM 2857 N N . LEU A 1 364 ? -22.652 22.768 -2.577 1.00 65.00 364 LEU A N 1
ATOM 2858 C CA . LEU A 1 364 ? -23.613 22.740 -3.676 1.00 65.00 364 LEU A CA 1
ATOM 2859 C C . LEU A 1 364 ? -22.967 22.171 -4.953 1.00 65.00 364 LEU A C 1
ATOM 2861 O O . LEU A 1 364 ? -21.745 22.254 -5.102 1.00 65.00 364 LEU A O 1
ATOM 2865 N N . PRO A 1 365 ? -23.756 21.613 -5.892 1.00 52.50 365 PRO A N 1
ATOM 2866 C CA . PRO A 1 365 ? -23.266 21.287 -7.228 1.00 52.50 365 PRO A CA 1
ATOM 2867 C C . PRO A 1 365 ? -22.663 22.525 -7.900 1.00 52.50 365 PRO A C 1
ATOM 2869 O O . PRO A 1 365 ? -23.167 23.636 -7.732 1.00 52.50 365 PRO A O 1
ATOM 2872 N N . SER A 1 366 ? -21.593 22.339 -8.669 1.00 52.44 366 SER A N 1
ATOM 2873 C CA . SER A 1 366 ? -20.831 23.425 -9.286 1.00 52.44 366 SER A CA 1
ATOM 2874 C C . SER A 1 366 ? -21.572 24.095 -10.451 1.00 52.44 366 SER A C 1
ATOM 2876 O O . SER A 1 366 ? -21.306 23.827 -11.622 1.00 52.44 366 SER A O 1
ATOM 2878 N N . SER A 1 367 ? -22.454 25.047 -10.138 1.00 39.19 367 SER A N 1
ATOM 2879 C CA . SER A 1 367 ? -22.721 26.167 -11.042 1.00 39.19 367 SER A CA 1
ATOM 2880 C C . SER A 1 367 ? -21.542 27.150 -10.996 1.00 39.19 367 SER A C 1
ATOM 2882 O O . SER A 1 367 ? -20.889 27.340 -9.971 1.00 39.19 367 SER A O 1
ATOM 2884 N N . SER A 1 368 ? -21.202 27.726 -12.145 1.00 38.75 368 SER A N 1
ATOM 2885 C CA . SER A 1 368 ? -19.939 28.430 -12.368 1.00 38.75 368 SER A CA 1
ATOM 2886 C C . SER A 1 368 ? -19.849 29.811 -11.695 1.00 38.75 368 SER A C 1
ATOM 2888 O O . SER A 1 368 ? -20.119 30.818 -12.347 1.00 38.75 368 SER A O 1
ATOM 2890 N N . SER A 1 369 ? -19.388 29.877 -10.441 1.00 35.25 369 SER A N 1
ATOM 2891 C CA . SER A 1 369 ? -18.641 31.023 -9.880 1.00 35.25 369 SER A CA 1
ATOM 2892 C C . SER A 1 369 ? -18.035 30.712 -8.498 1.00 35.25 369 SER A C 1
ATOM 2894 O O . SER A 1 369 ? -18.459 29.798 -7.796 1.00 35.25 369 SER A O 1
ATOM 2896 N N . ASN A 1 370 ? -16.991 31.460 -8.126 1.00 41.09 370 ASN A N 1
ATOM 2897 C CA . ASN A 1 370 ? -16.174 31.279 -6.919 1.00 41.09 370 ASN A CA 1
ATOM 2898 C C . ASN A 1 370 ? -16.979 31.236 -5.599 1.00 41.09 370 ASN A C 1
ATOM 2900 O O . ASN A 1 370 ? -17.279 32.280 -5.021 1.00 41.09 370 ASN A O 1
ATOM 2904 N N . ASN A 1 371 ? -17.212 30.042 -5.049 1.00 41.91 371 ASN A N 1
ATOM 2905 C CA . ASN A 1 371 ? -17.752 29.873 -3.696 1.00 41.91 371 ASN A CA 1
ATOM 2906 C C . ASN A 1 371 ? -16.636 29.892 -2.639 1.00 41.91 371 ASN A C 1
ATOM 2908 O O . ASN A 1 371 ? -16.175 28.855 -2.166 1.00 41.91 371 ASN A O 1
ATOM 2912 N N . SER A 1 372 ? -16.222 31.093 -2.235 1.00 41.53 372 SER A N 1
ATOM 2913 C CA . SER A 1 372 ? -15.436 31.297 -1.016 1.00 41.53 372 SER A CA 1
ATOM 2914 C C . SER A 1 372 ? -16.353 31.308 0.211 1.00 41.53 372 SER A C 1
ATOM 2916 O O . SER A 1 372 ? -16.984 32.325 0.501 1.00 41.53 372 SER A O 1
ATOM 2918 N N . THR A 1 373 ? -16.422 30.203 0.955 1.00 42.16 373 THR A N 1
ATOM 2919 C CA . THR A 1 373 ? -17.163 30.160 2.225 1.00 42.16 373 THR A CA 1
ATOM 2920 C C . THR A 1 373 ? -16.304 30.726 3.358 1.00 42.16 373 THR A C 1
ATOM 2922 O O . THR A 1 373 ? -15.252 30.177 3.695 1.00 42.16 373 THR A O 1
ATOM 2925 N N . THR A 1 374 ? -16.754 31.832 3.949 1.00 32.31 374 THR A N 1
ATOM 2926 C CA . THR A 1 374 ? -16.162 32.416 5.159 1.00 32.31 374 THR A CA 1
ATOM 2927 C C . THR A 1 374 ? -16.803 31.776 6.385 1.00 32.31 374 THR A C 1
ATOM 2929 O O . THR A 1 374 ? -18.017 31.860 6.553 1.00 32.31 374 THR A O 1
ATOM 2932 N N . PHE A 1 375 ? -15.997 31.170 7.257 1.00 39.44 375 PHE A N 1
ATOM 2933 C CA . PHE A 1 375 ? -16.467 30.634 8.535 1.00 39.44 375 PHE A CA 1
ATOM 2934 C C . PHE A 1 375 ? -16.080 31.558 9.693 1.00 39.44 375 PHE A C 1
ATOM 2936 O O . PHE A 1 375 ? -14.970 32.090 9.726 1.00 39.44 375 PHE A O 1
ATOM 2943 N N . LEU A 1 376 ? -17.002 31.709 10.648 1.00 29.67 376 LEU A N 1
ATOM 2944 C CA . LEU A 1 376 ? -16.842 32.481 11.882 1.00 29.67 376 LEU A CA 1
ATOM 2945 C C . LEU A 1 376 ? -16.853 31.532 13.098 1.00 29.67 376 LEU A C 1
ATOM 2947 O O . LEU A 1 376 ? -17.882 31.410 13.764 1.00 29.67 376 LEU A O 1
ATOM 2951 N N . PRO A 1 377 ? -15.750 30.823 13.406 1.00 31.19 377 PRO A N 1
ATOM 2952 C CA . PRO A 1 377 ? -15.639 30.087 14.657 1.00 31.19 377 PRO A CA 1
ATOM 2953 C C . PRO A 1 377 ? -15.448 31.080 15.813 1.00 31.19 377 PRO A C 1
ATOM 2955 O O . PRO A 1 377 ? -14.340 31.541 16.094 1.00 31.19 377 PRO A O 1
ATOM 2958 N N . LEU A 1 378 ? -16.546 31.410 16.492 1.00 28.36 378 LEU A N 1
ATOM 2959 C CA . LEU A 1 378 ? -16.515 32.139 17.756 1.00 28.36 378 LEU A CA 1
ATOM 2960 C C . LEU A 1 378 ? -16.023 31.184 18.856 1.00 28.36 378 LEU A C 1
ATOM 2962 O O . LEU A 1 378 ? -16.761 30.302 19.287 1.00 28.36 378 LEU A O 1
ATOM 2966 N N . ILE A 1 379 ? -14.783 31.352 19.324 1.00 31.97 379 ILE A N 1
ATOM 2967 C CA . ILE A 1 379 ? -14.284 30.639 20.508 1.00 31.97 379 ILE A CA 1
ATOM 2968 C C . ILE A 1 379 ? -14.459 31.568 21.713 1.00 31.97 379 ILE A C 1
ATOM 2970 O O . ILE A 1 379 ? -13.541 32.276 22.125 1.00 31.97 379 ILE A O 1
ATOM 2974 N N . SER A 1 380 ? -15.672 31.598 22.267 1.00 28.59 380 SER A N 1
ATOM 2975 C CA . SER A 1 380 ? -15.929 32.212 23.573 1.00 28.59 380 SER A CA 1
ATOM 2976 C C . SER A 1 380 ? -15.609 31.223 24.690 1.00 28.59 380 SER A C 1
ATOM 2978 O O . SER A 1 380 ? -16.072 30.083 24.670 1.00 28.59 380 SER A O 1
ATOM 2980 N N . LYS A 1 381 ? -14.859 31.680 25.692 1.00 26.39 381 LYS A N 1
ATOM 2981 C CA . LYS A 1 381 ? -14.700 30.968 26.960 1.00 26.39 381 LYS A CA 1
ATOM 2982 C C . LYS A 1 381 ? -15.991 31.119 27.775 1.00 26.39 381 LYS A C 1
ATOM 2984 O O . LYS A 1 381 ? -16.335 32.247 28.124 1.00 26.39 381 LYS A O 1
ATOM 2989 N N . GLY A 1 382 ? -16.668 30.001 28.041 1.00 29.31 382 GLY A N 1
ATOM 2990 C CA . GLY A 1 382 ? -17.612 29.869 29.159 1.00 29.31 382 GLY A CA 1
ATOM 2991 C C . GLY A 1 382 ? -16.861 29.655 30.467 1.00 29.31 382 GLY A C 1
ATOM 2992 O O . GLY A 1 382 ? -15.774 29.032 30.405 1.00 29.31 382 GLY A O 1
#

Foldseek 3Di:
DDDDDDDDDDDDDDDDDDDDDDDDDDDDDDDDDDDDDDDDDDDDDDDDDDDPDDPPPPPPPPDDDDDDPDADDDALPDAEAADDDPDDPHNHQEYEEEPQAECCVQPVDQVDGDCPVVVVVLVVSVVVNHAYEYEHAQAAAQVRPAGRPHPNLVVQQFDQDPRRHTPLLEPSLLVSVLVVLQVVLVVCQQPPSHSEYELADDDHSRQNADDPPDDLDPQPSNNQSLLSSNCSAQWDWDKHWGAYSVRDIDIDTDGHHHRDHHHYDHHNCNPVSSVVSNVQSPPLHQGDDDQPDDCVPQDQDPPPPDHGDWDKGKDWDQHDPPDDWAKDWDWDFDADPVPRAGDDDPDPQQDPRRTHTQGMDTDHPDDDDDPGDIDIRGPDDD

Sequence (382 aa):
MTRHLKTRYRLLLWLLPLLLVALTYSI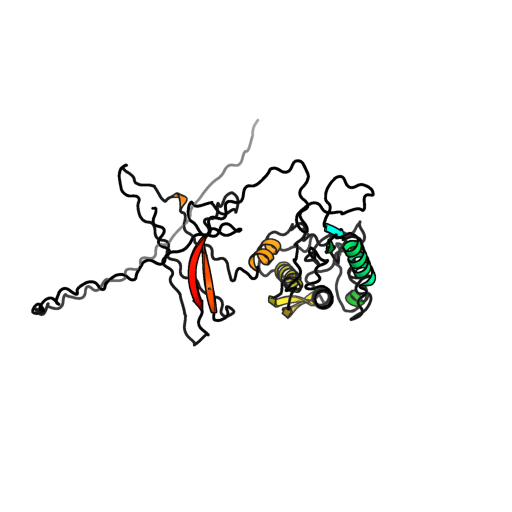AAPSALRAVTPEPAPETATPLPSPPAAVETALDTMATFVPLDDYLANPGMGWQETQTLDNPSLPETTVYRRSQYSWQDQNPAENSFNWSAVDADIQKMASQGKQLSFRIYTMRGEQWGGHQTPQWVLSKGAVILPSGEPDYSNCVYQAQWAKFVEAMRKKYDGNPTLAFIDISGYGNFNEWSWQEQTNVEEGSLDSQARRRLADMFIGDSGSVQCRNASSQTQSVSYNYPGFQKTQLLMPYAGIQQSLRYVAGRRADVIRDWPINANIAAWMPADPLPGSPPQQAVNQTLQLPSTVRSGAYTIRVAIINRRTGQPINLAFPNRDAQGRYLVGTTNVLPSSSSNNSTTFLPLISKG

Secondary structure (DSSP, 8-state):
---------------------------PPPPPPPPPPPPPPPP-PPPPPPPPPP----------PPPPSSPPP-TTTS-EESS--SS-SS---EEEE-TT-BHHHH-SBTTB---HHHHHHHHHHHHTTPEEEE--BSB--GGGT-B---HHHHTTT--B-TTSSB-TTBHHHHHHHHHHHHHHHHHHTT-TTEEEEE--SSSGGGS----TT---STTSHHHHHHHHHHHHHH--EEEEEEE-TTS-EEEEEEE----SSS-EE--S---HHHHHHHHTT-TT-S--------GGG----SSTTSPPPPEE--EEE---TTPPSEEEEEEE--B-TTTSPBPPPS-S-B-TTS-EEEEEEEEPP--SS---EEE--EE---